Protein AF-A0A966URN2-F1 (afdb_monomer)

Nearest PDB structures (foldseek):
  1wth-assembly1_A  TM=8.860E-01  e=9.767E-07  Tequatrovirus T4
  1k28-assembly1_A  TM=9.079E-01  e=7.487E-06  Tequatrovirus T4
  2z6b-assembly1_A  TM=8.809E-01  e=5.932E-06  Tequatrovirus T4

Mean predicted aligned error: 18.41 Å

pLDDT: mean 74.38, std 19.78, range [29.72, 97.88]

Solvent-accessible surface area (backbone atoms only — not comparable to full-atom values): 32844 Å² total; per-residue (Å²): 134,82,89,72,81,76,56,69,84,66,98,65,91,72,85,75,79,66,65,80,78,43,96,61,33,74,39,83,85,37,44,48,76,53,71,50,100,78,54,32,39,40,37,41,30,58,14,87,91,37,36,29,41,38,45,33,45,61,78,69,28,29,42,39,39,35,64,86,73,48,76,44,80,45,63,77,69,85,84,88,87,87,73,95,68,91,84,87,88,84,76,91,58,64,84,88,87,86,74,94,66,94,84,87,88,88,71,95,67,89,85,88,84,86,68,101,60,89,83,88,84,86,72,96,66,90,85,86,85,88,70,99,73,86,88,83,89,76,94,68,88,85,88,84,88,71,98,76,87,86,87,90,75,94,74,88,85,89,87,85,72,97,61,92,85,86,88,89,63,96,65,92,78,86,88,86,64,98,86,67,85,86,89,85,61,64,101,86,56,80,86,85,84,83,87,55,93,93,60,79,87,90,82,88,85,76,88,70,98,73,84,90,84,89,81,73,95,79,75,85,83,86,84,82,83,84,74,96,69,66,70,50,71,55,69,58,100,86,38,46,38,35,42,39,48,63,98,91,47,77,46,82,47,62,76,53,93,83,83,90,84,70,100,62,92,85,86,91,84,71,98,61,92,88,81,88,85,68,95,87,59,86,89,83,87,83,69,95,71,77,86,88,83,86,85,60,100,70,87,80,85,84,90,84,50,95,90,54,86,82,81,88,82,61,98,66,85,82,84,81,86,66,102,76,72,85,86,85,55,100,74,74,78,88,85,82,57,98,84,63,82,85,80,87,80,60,88,87,60,80,86,81,75,93,58,83,89,81,65,90,80,82,77,81,84,85,83,87,79,86,80,86,83,84,88,81,89,88,90,89,84,91,80,87,90,80,90,86,80,90,77,88,81,84,90,83,90,86,86,90,84,91,84,91,90,88,90,93,90,85,91,84,91,83,93,88,87,90,84,88,90,90,133

Secondary structure (DSSP, 8-state):
-------PPPSS--PPPPGGGSTTTT-TTSEEEEE-TTS-EEEEE-STT--EEEEE-TTS-EEEE-TTS-EEEE-SS------SS------SS------SS------SS------SS------SS------S------SS------S------SS------SS------SS------SS-------TT--------SS---------SS-------SSS--------SS-EEEEE-SS-EEEEEEETTEEEEEESS------SS------SS------SSS------SSS------SSS------TTS------SS-----SSS-----SS------SSS------TTS-----S---STTSS-S----------------------------------------------------------

Sequence (423 aa):
PANEERKTTPKKFKTKKTPRMNKGAGTYPNYWEQKDRSGNHIGMDASKGNEAVYVQHRSGTAIEMHPDGALYITAHNSKYEITFGENRMTISGAQDISVKGDASLRVFGDYNVTCHKNYNLTVLGDYNIVAKNKNTHVRGNIDTQGKNINTKIEGDINQFSLGSTYVGAEGNAGFISRRGVAYHAGGLGAHYAVASEDGGDMSHAVQGPGNIYLKNTNGEQHVKLTKKSGGLSAASSDSTHKFLFDKDGIHYETSKNHTTKTDGDTSNTTEGDFTVKSKTGNIQHKAEQGDMSYNATQGKVEIKADQSDLQCKAGGDASFEGSTTHVSGQQDVHVMSSSGSVNVDPGGGNVNLAGGLSQMFGGLGQLSFLFNDPTQAQDVGDRTPKKSEKAKEEQDDTQTIASWDDPQETSGLDSSSGTLPNA

Foldseek 3Di:
DDPDDFADDDPDDDDDDALCPDDQWPPPPQKDWDADPQGWIWIFGPRPLSTKTKGADNLRQIWIQTSVRDTDGDDPDDDDDDDPDDDDDDDRHDDDDDDPDDDDDDDPDDDDDDDPDDDDDDDPDDDDDDDPDDDDDDPDDDDDDDPDDDDDDPDDDDDDDPDDDDDDDPDDDDDDDPPDDDDDDPPVDDDDDDDDPVDDDDDDDDDPDDDDDDDDPDDDDDPDDDDPADWDWDDDPVKIWIWHQDPVGTDIDMPDDDDDDDPDDDDDDDPDDDDDDDDPDDDDDDDPDDDDDDDDPDDDDDDDDPPDDDDDDDPDDDDDDDPDDDDDDPDDDDDDDPPDDDDDDPVPDDDDPPDDPPPPPVDDDDDDDDDDDDDDDDDDDDDDDDDDDDDDDDDDDDDDDDDDDDDDYDDDDDDDDDDDDDD

Structure (mmCIF, N/CA/C/O backbone):
data_AF-A0A966URN2-F1
#
_entry.id   AF-A0A966URN2-F1
#
loop_
_atom_site.group_PDB
_atom_site.id
_atom_site.type_symbol
_atom_site.label_atom_id
_atom_site.label_alt_id
_atom_site.label_comp_id
_atom_site.label_asym_id
_atom_site.label_entity_id
_atom_site.label_seq_id
_atom_site.pdbx_PDB_ins_code
_atom_site.Cartn_x
_atom_site.Cartn_y
_atom_site.Cartn_z
_atom_site.occupancy
_atom_site.B_iso_or_equiv
_atom_site.auth_seq_id
_atom_site.auth_comp_id
_atom_site.auth_asym_id
_atom_site.auth_atom_id
_atom_site.pdbx_PDB_model_num
ATOM 1 N N . PRO A 1 1 ? 4.217 -22.433 -40.279 1.00 35.56 1 PRO A N 1
ATOM 2 C CA . PRO A 1 1 ? 5.542 -21.765 -40.356 1.00 35.56 1 PRO A CA 1
ATOM 3 C C . PRO A 1 1 ? 6.524 -22.452 -39.400 1.00 35.56 1 PRO A C 1
ATOM 5 O O . PRO A 1 1 ? 6.076 -22.963 -38.377 1.00 35.56 1 PRO A O 1
ATOM 8 N N . ALA A 1 2 ? 7.809 -22.533 -39.753 1.00 35.56 2 ALA A N 1
ATOM 9 C CA . ALA A 1 2 ? 8.785 -23.313 -38.991 1.00 35.56 2 ALA A CA 1
ATOM 10 C C . ALA A 1 2 ? 9.117 -22.691 -37.622 1.00 35.56 2 ALA A C 1
ATOM 12 O O . ALA A 1 2 ? 9.046 -21.476 -37.437 1.00 35.56 2 ALA A O 1
ATOM 13 N N . ASN A 1 3 ? 9.506 -23.543 -36.670 1.00 41.88 3 ASN A N 1
ATOM 14 C CA . ASN A 1 3 ? 10.036 -23.132 -35.372 1.00 41.88 3 ASN A CA 1
ATOM 15 C C . ASN A 1 3 ? 11.514 -22.728 -35.514 1.00 41.88 3 ASN A C 1
ATOM 17 O O . ASN A 1 3 ? 12.406 -23.490 -35.150 1.00 41.88 3 ASN A O 1
ATOM 21 N N . GLU A 1 4 ? 11.776 -21.555 -36.091 1.00 44.38 4 GLU A N 1
ATOM 22 C CA . GLU A 1 4 ? 13.125 -20.985 -36.097 1.00 44.38 4 GLU A CA 1
ATOM 23 C C . GLU A 1 4 ? 13.523 -20.549 -34.681 1.00 44.38 4 GLU A C 1
ATOM 25 O O . GLU A 1 4 ? 12.850 -19.728 -34.047 1.00 44.38 4 GLU A O 1
ATOM 30 N N . GLU A 1 5 ? 14.640 -21.084 -34.184 1.00 42.31 5 GLU A N 1
ATOM 31 C CA . GLU A 1 5 ? 15.207 -20.685 -32.898 1.00 42.31 5 GLU A CA 1
ATOM 32 C C . GLU A 1 5 ? 15.584 -19.198 -32.931 1.00 42.31 5 GLU A C 1
ATOM 34 O O . GLU A 1 5 ? 16.493 -18.765 -33.646 1.00 42.31 5 GLU A O 1
ATOM 39 N N . ARG A 1 6 ? 14.866 -18.384 -32.148 1.00 48.69 6 ARG A N 1
ATOM 40 C CA . ARG A 1 6 ? 15.086 -16.934 -32.106 1.00 48.69 6 ARG A CA 1
ATOM 41 C C . ARG A 1 6 ? 16.479 -16.639 -31.554 1.00 48.69 6 ARG A C 1
ATOM 43 O O . ARG A 1 6 ? 16.719 -16.812 -30.361 1.00 48.69 6 ARG A O 1
ATOM 50 N N . LYS A 1 7 ? 17.368 -16.162 -32.431 1.00 49.97 7 LYS A N 1
ATOM 51 C CA . LYS A 1 7 ? 18.770 -15.814 -32.145 1.00 49.97 7 LYS A CA 1
ATOM 52 C C . LYS A 1 7 ? 18.876 -14.973 -30.865 1.00 49.97 7 LYS A C 1
ATOM 54 O O . LYS A 1 7 ? 18.438 -13.827 -30.843 1.00 49.97 7 LYS A O 1
ATOM 59 N N . THR A 1 8 ? 19.453 -15.550 -29.813 1.00 52.47 8 THR A N 1
ATOM 60 C CA . THR A 1 8 ? 19.582 -14.932 -28.484 1.00 52.47 8 THR A CA 1
ATOM 61 C C . THR A 1 8 ? 20.811 -14.029 -28.372 1.00 52.47 8 THR A C 1
ATOM 63 O O . THR A 1 8 ? 21.859 -14.349 -28.934 1.00 52.47 8 THR A O 1
ATOM 66 N N . THR A 1 9 ? 20.720 -12.971 -27.560 1.00 49.34 9 THR A N 1
ATOM 67 C CA . THR A 1 9 ? 21.841 -12.095 -27.174 1.00 49.34 9 THR A CA 1
ATOM 68 C C . THR A 1 9 ? 23.068 -12.897 -26.698 1.00 49.34 9 THR A C 1
ATOM 70 O O . THR A 1 9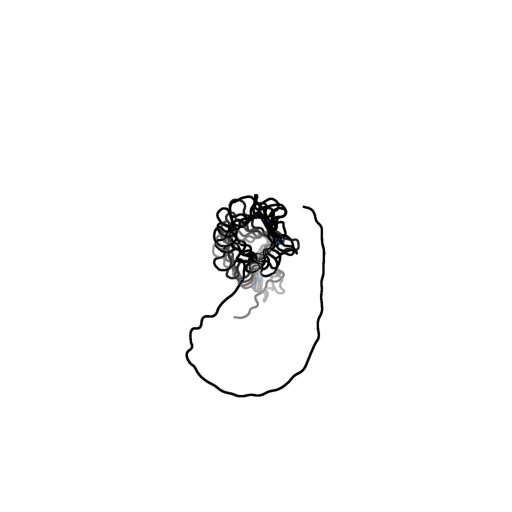 ? 22.975 -13.638 -25.712 1.00 49.34 9 THR A O 1
ATOM 73 N N . PRO A 1 10 ? 24.242 -12.769 -27.345 1.00 55.47 10 PRO A N 1
ATOM 74 C CA . PRO A 1 10 ? 25.456 -13.457 -26.920 1.00 55.47 10 PRO A CA 1
ATOM 75 C C . PRO A 1 10 ? 26.102 -12.763 -25.710 1.00 55.47 10 PRO A C 1
ATOM 77 O O . PRO A 1 10 ? 26.296 -11.552 -25.703 1.00 55.47 10 PRO A O 1
ATOM 80 N N . LYS A 1 11 ? 26.556 -13.541 -24.712 1.00 50.06 11 LYS A N 1
ATOM 81 C CA . LYS A 1 11 ? 27.129 -13.036 -23.437 1.00 50.06 11 LYS A CA 1
ATOM 82 C C . LYS A 1 11 ? 28.333 -12.077 -23.556 1.00 50.06 11 LYS A C 1
ATOM 84 O O . LYS A 1 11 ? 28.732 -11.496 -22.551 1.00 50.06 11 LYS A O 1
ATOM 89 N N . LYS A 1 12 ? 28.955 -11.944 -24.733 1.00 45.72 12 LYS A N 1
ATOM 90 C CA . LYS A 1 12 ? 29.992 -10.943 -25.038 1.00 45.72 12 LYS A CA 1
ATOM 91 C C . LYS A 1 12 ? 29.867 -10.508 -26.497 1.00 45.72 12 LYS A C 1
ATOM 93 O O . LYS A 1 12 ? 29.948 -11.355 -27.388 1.00 45.72 12 LYS A O 1
ATOM 98 N N . PHE A 1 13 ? 29.758 -9.203 -26.737 1.00 50.00 13 PHE A N 1
ATOM 99 C CA . PHE A 1 13 ? 29.831 -8.636 -28.082 1.00 50.00 13 PHE A CA 1
ATOM 100 C C . PHE A 1 13 ? 31.253 -8.819 -28.635 1.00 50.00 13 PHE A C 1
ATOM 102 O O . PHE A 1 13 ? 32.215 -8.282 -28.084 1.00 50.00 13 PHE A O 1
ATOM 109 N N . LYS A 1 14 ? 31.401 -9.619 -29.696 1.00 55.72 14 LYS A N 1
ATOM 110 C CA . LYS A 1 14 ? 32.677 -9.843 -30.390 1.00 55.72 14 LYS A CA 1
ATOM 111 C C . LYS A 1 14 ? 32.643 -9.132 -31.738 1.00 55.72 14 LYS A C 1
ATOM 113 O O . LYS A 1 14 ? 31.922 -9.563 -32.635 1.00 55.72 14 LYS A O 1
ATOM 118 N N . THR A 1 15 ? 33.453 -8.091 -31.902 1.00 55.81 15 THR A N 1
ATOM 119 C CA . THR A 1 15 ? 33.712 -7.495 -33.218 1.00 55.81 15 THR A CA 1
ATOM 120 C C . THR A 1 15 ? 34.320 -8.562 -34.134 1.00 55.81 15 THR A C 1
ATOM 122 O O . THR A 1 15 ? 35.308 -9.201 -33.761 1.00 55.81 15 THR A O 1
ATOM 125 N N . LYS A 1 16 ? 33.732 -8.793 -35.316 1.00 60.25 16 LYS A N 1
ATOM 126 C CA . LYS A 1 16 ? 34.359 -9.637 -36.346 1.00 60.25 16 LYS A CA 1
ATOM 127 C C . LYS A 1 16 ? 35.604 -8.929 -36.899 1.00 60.25 16 LYS A C 1
ATOM 129 O O . LYS A 1 16 ? 35.755 -7.718 -36.760 1.00 60.25 16 LYS A O 1
ATOM 134 N N . LYS A 1 17 ? 36.501 -9.689 -37.530 1.00 63.44 17 LYS A N 1
ATOM 135 C CA . LYS A 1 17 ? 37.589 -9.112 -38.334 1.00 63.44 17 LYS A CA 1
ATOM 136 C C . LYS A 1 17 ? 37.008 -8.569 -39.648 1.00 63.44 17 LYS A C 1
ATOM 138 O O . LYS A 1 17 ? 36.105 -9.202 -40.190 1.00 63.44 17 LYS A O 1
ATOM 143 N N . THR A 1 18 ? 37.548 -7.455 -40.148 1.00 65.81 18 THR A N 1
ATOM 144 C CA . THR A 1 18 ? 37.271 -6.920 -41.502 1.00 65.81 18 THR A CA 1
ATOM 145 C C . THR A 1 18 ? 37.428 -8.029 -42.559 1.00 65.81 18 THR A C 1
ATOM 147 O O . THR A 1 18 ? 38.354 -8.845 -42.435 1.00 65.81 18 THR A O 1
ATOM 150 N N . PRO A 1 19 ? 36.555 -8.107 -43.585 1.00 67.50 19 PRO A N 1
ATOM 151 C CA . PRO A 1 19 ? 36.476 -9.276 -44.465 1.00 67.50 19 PRO A CA 1
ATOM 152 C C . PRO A 1 19 ? 37.742 -9.480 -45.313 1.00 67.50 19 PRO A C 1
ATOM 154 O O . PRO A 1 19 ? 38.062 -10.613 -45.664 1.00 67.50 19 PRO A O 1
ATOM 157 N N . ARG A 1 20 ? 38.541 -8.423 -45.533 1.00 65.62 20 ARG A N 1
ATOM 158 C CA . ARG A 1 20 ? 39.851 -8.493 -46.217 1.00 65.62 20 ARG A CA 1
ATOM 159 C C . ARG A 1 20 ? 40.871 -9.404 -45.518 1.00 65.62 20 ARG A C 1
ATOM 161 O O . ARG A 1 20 ? 41.870 -9.773 -46.120 1.00 65.62 20 ARG A O 1
ATOM 168 N N . MET A 1 21 ? 40.652 -9.740 -44.243 1.00 69.69 21 MET A N 1
ATOM 169 C CA . MET A 1 21 ? 41.526 -10.623 -43.457 1.00 69.69 21 MET A CA 1
ATOM 170 C C . MET A 1 21 ? 41.090 -12.100 -43.506 1.00 69.69 21 MET A C 1
ATOM 172 O O . MET A 1 21 ? 41.628 -12.922 -42.757 1.00 69.69 21 MET A O 1
ATOM 176 N N . ASN A 1 22 ? 40.115 -12.451 -44.352 1.00 75.38 22 ASN A N 1
ATOM 177 C CA . ASN A 1 22 ? 39.714 -13.835 -44.589 1.00 75.38 22 ASN A CA 1
ATOM 178 C C . ASN A 1 22 ? 40.707 -14.563 -45.511 1.00 75.38 22 ASN A C 1
ATOM 180 O O . ASN A 1 22 ? 41.285 -13.990 -46.434 1.00 75.38 22 ASN A O 1
ATOM 184 N N . LYS A 1 23 ? 40.874 -15.873 -45.299 1.00 67.69 23 LYS A N 1
ATOM 185 C CA . LYS A 1 23 ? 41.752 -16.710 -46.127 1.00 67.69 23 LYS A CA 1
ATOM 186 C C . LYS A 1 23 ? 41.113 -16.944 -47.504 1.00 67.69 23 LYS A C 1
ATOM 188 O O . LYS A 1 23 ? 40.214 -17.770 -47.624 1.00 67.69 23 LYS A O 1
ATOM 193 N N . GLY A 1 24 ? 41.614 -16.246 -48.524 1.00 68.62 24 GLY A N 1
ATOM 194 C CA . GLY A 1 24 ? 41.121 -16.313 -49.908 1.00 68.62 24 GLY A CA 1
ATOM 195 C C . GLY A 1 24 ? 40.450 -15.029 -50.411 1.00 68.62 24 GLY A C 1
ATOM 196 O O . GLY A 1 24 ? 40.119 -14.962 -51.592 1.00 68.62 24 GLY A O 1
ATOM 197 N N . ALA A 1 25 ? 40.291 -14.013 -49.557 1.00 75.31 25 ALA A N 1
ATOM 198 C CA . ALA A 1 25 ? 39.968 -12.655 -49.994 1.00 75.31 25 ALA A CA 1
ATOM 199 C C . ALA A 1 25 ? 41.138 -12.040 -50.791 1.00 75.31 25 ALA A C 1
ATOM 201 O O . ALA A 1 25 ? 42.296 -12.418 -50.591 1.00 75.31 25 ALA A O 1
ATOM 202 N N . GLY A 1 26 ? 40.846 -11.094 -51.685 1.00 77.62 26 GLY A N 1
ATOM 203 C CA . GLY A 1 26 ? 41.838 -10.386 -52.503 1.00 77.62 26 GLY A CA 1
ATOM 204 C C . GLY A 1 26 ? 42.519 -11.249 -53.573 1.00 77.62 26 GLY A C 1
ATOM 205 O O . GLY A 1 26 ? 43.672 -11.000 -53.928 1.00 77.62 26 GLY A O 1
ATOM 206 N N . THR A 1 27 ? 41.851 -12.288 -54.083 1.00 80.38 27 THR A N 1
ATOM 207 C CA . THR A 1 27 ? 42.435 -13.206 -55.074 1.00 80.38 27 THR A CA 1
ATOM 208 C C . THR A 1 27 ? 42.322 -12.628 -56.486 1.00 80.38 27 THR A C 1
ATOM 210 O O . THR A 1 27 ? 41.261 -12.690 -57.109 1.00 80.38 27 THR A O 1
ATOM 213 N N . TYR A 1 28 ? 43.427 -12.100 -57.026 1.00 78.12 28 TYR A N 1
ATOM 214 C CA . TYR A 1 28 ? 43.506 -11.601 -58.409 1.00 78.12 28 TYR A CA 1
ATOM 215 C C . TYR A 1 28 ? 43.020 -12.654 -59.435 1.00 78.12 28 TYR A C 1
ATOM 217 O O . TYR A 1 28 ? 43.372 -13.827 -59.292 1.00 78.12 28 TYR A O 1
ATOM 225 N N . PRO A 1 29 ? 42.245 -12.282 -60.476 1.00 85.56 29 PRO A N 1
ATOM 226 C CA . PRO A 1 29 ? 41.788 -10.934 -60.845 1.00 85.56 29 PRO A CA 1
ATOM 227 C C . PRO A 1 29 ? 40.454 -10.516 -60.196 1.00 85.56 29 PRO A C 1
ATOM 229 O O . PRO A 1 29 ? 39.873 -9.510 -60.585 1.00 85.56 29 PRO A O 1
ATOM 232 N N . ASN A 1 30 ? 39.937 -11.283 -59.235 1.00 85.31 30 ASN A N 1
ATOM 233 C CA . ASN A 1 30 ? 38.543 -11.211 -58.782 1.00 85.31 30 ASN A CA 1
ATOM 234 C C . ASN A 1 30 ? 38.273 -10.114 -57.737 1.00 85.31 30 ASN A C 1
ATOM 236 O O . ASN A 1 30 ? 37.294 -10.207 -57.007 1.00 85.31 30 ASN A O 1
ATOM 240 N N . TYR A 1 31 ? 39.124 -9.094 -57.628 1.00 85.62 31 TYR A N 1
ATOM 241 C CA . TYR A 1 31 ? 38.936 -7.994 -56.683 1.00 85.62 31 TYR A CA 1
ATOM 242 C C . TYR A 1 31 ? 39.349 -6.660 -57.309 1.00 85.62 31 TYR A C 1
ATOM 244 O O . TYR A 1 31 ? 40.267 -6.593 -58.128 1.00 85.62 31 TYR A O 1
ATOM 252 N N . TRP A 1 32 ? 38.673 -5.589 -56.903 1.00 87.88 32 TRP A N 1
ATOM 253 C CA . TRP A 1 32 ? 38.951 -4.222 -57.322 1.00 87.88 32 TRP A CA 1
ATOM 254 C C . TRP A 1 32 ? 39.092 -3.321 -56.094 1.00 87.88 32 TRP A C 1
ATOM 256 O O . TRP A 1 32 ? 38.220 -3.293 -55.227 1.00 87.88 32 TRP A O 1
ATOM 266 N N . GLU A 1 33 ? 40.188 -2.568 -56.023 1.00 88.75 33 GLU A N 1
ATOM 267 C CA . GLU A 1 33 ? 40.468 -1.614 -54.948 1.00 88.75 33 GLU A CA 1
ATOM 268 C C . GLU A 1 33 ? 40.917 -0.271 -55.520 1.00 88.75 33 GLU A C 1
ATOM 270 O O . GLU A 1 33 ? 41.811 -0.206 -56.365 1.00 88.75 33 GLU A O 1
ATOM 275 N N . GLN A 1 34 ? 40.368 0.813 -54.976 1.00 89.00 34 GLN A N 1
ATOM 276 C CA . GLN A 1 34 ? 40.830 2.174 -55.207 1.00 89.00 34 GLN A CA 1
ATOM 277 C C . GLN A 1 34 ? 41.228 2.813 -53.872 1.00 89.00 34 GLN A C 1
ATOM 279 O O . GLN A 1 34 ? 40.393 3.064 -53.000 1.00 89.00 34 GLN A O 1
ATOM 284 N N . LYS A 1 35 ? 42.529 3.084 -53.721 1.00 89.50 35 LYS A N 1
ATOM 285 C CA . LYS A 1 35 ? 43.130 3.765 -52.564 1.00 89.50 35 LYS A CA 1
ATOM 286 C C . LYS A 1 35 ? 43.616 5.149 -52.983 1.00 89.50 35 LYS A C 1
ATOM 288 O O . LYS A 1 35 ? 44.344 5.263 -53.968 1.00 89.50 35 LYS A O 1
ATOM 293 N N . ASP A 1 36 ? 43.231 6.193 -52.251 1.00 90.69 36 ASP A N 1
ATOM 294 C CA . ASP A 1 36 ? 43.767 7.541 -52.470 1.00 90.69 36 ASP A CA 1
ATOM 295 C C . ASP A 1 36 ? 45.081 7.773 -51.701 1.00 90.69 36 ASP A C 1
ATOM 297 O O . ASP A 1 36 ? 45.422 7.049 -50.762 1.00 90.69 36 ASP A O 1
ATOM 301 N N . ARG A 1 37 ? 45.835 8.813 -52.086 1.00 88.81 37 ARG A N 1
ATOM 302 C CA . ARG A 1 37 ? 47.112 9.175 -51.433 1.00 88.81 37 ARG A CA 1
ATOM 303 C C . ARG A 1 37 ? 46.959 9.615 -49.968 1.00 88.81 37 ARG A C 1
ATOM 305 O O . ARG A 1 37 ? 47.964 9.780 -49.288 1.00 88.81 37 ARG A O 1
ATOM 312 N N . SER A 1 38 ? 45.734 9.839 -49.493 1.00 85.88 38 SER A N 1
ATOM 313 C CA . SER A 1 38 ? 45.423 10.237 -48.118 1.00 85.88 38 SER A CA 1
ATOM 314 C C . SER A 1 38 ? 44.940 9.074 -47.241 1.00 85.88 38 SER A C 1
ATOM 316 O O . SER A 1 38 ? 44.633 9.296 -46.072 1.00 85.88 38 SER A O 1
ATOM 318 N N . GLY A 1 39 ? 44.882 7.849 -47.776 1.00 84.81 39 GLY A N 1
ATOM 319 C CA . GLY A 1 39 ? 44.490 6.643 -47.045 1.00 84.81 39 GLY A CA 1
ATOM 320 C C . GLY A 1 39 ? 42.990 6.337 -47.042 1.00 84.81 39 GLY A C 1
ATOM 321 O O . GLY A 1 39 ? 42.565 5.474 -46.276 1.00 84.81 39 GLY A O 1
ATOM 322 N N . ASN A 1 40 ? 42.180 7.002 -47.874 1.00 90.00 40 ASN A N 1
ATOM 323 C CA . ASN A 1 40 ? 40.802 6.558 -48.105 1.00 90.00 40 ASN A CA 1
ATOM 324 C C . ASN A 1 40 ? 40.793 5.361 -49.059 1.00 90.00 40 ASN A C 1
ATOM 326 O O . ASN A 1 40 ? 41.614 5.285 -49.976 1.00 90.00 40 ASN A O 1
ATOM 330 N N . HIS A 1 41 ? 39.862 4.433 -48.851 1.00 87.69 41 HIS A N 1
ATOM 331 C CA . HIS A 1 41 ? 39.827 3.157 -49.550 1.00 87.69 41 HIS A CA 1
ATOM 332 C C . HIS A 1 41 ? 38.390 2.730 -49.865 1.00 87.69 41 HIS A C 1
ATOM 334 O O . HIS A 1 41 ? 37.561 2.582 -48.967 1.00 87.69 41 HIS A O 1
ATOM 340 N N . ILE A 1 42 ? 38.118 2.487 -51.144 1.00 91.88 42 ILE A N 1
ATOM 341 C CA . ILE A 1 42 ? 36.899 1.839 -51.637 1.00 91.88 42 ILE A CA 1
ATOM 342 C C . ILE A 1 42 ? 37.322 0.546 -52.330 1.00 91.88 42 ILE A C 1
ATOM 344 O O . ILE A 1 42 ? 38.342 0.527 -53.019 1.00 91.88 42 ILE A O 1
ATOM 348 N N . GLY A 1 43 ? 36.561 -0.531 -52.164 1.00 88.06 43 GLY A N 1
ATOM 349 C CA . GLY A 1 43 ? 36.830 -1.764 -52.893 1.00 88.06 43 GLY A CA 1
ATOM 350 C C . GLY A 1 43 ? 35.689 -2.767 -52.860 1.00 88.06 43 GLY A C 1
ATOM 351 O O . GLY A 1 43 ? 34.771 -2.685 -52.039 1.00 88.06 43 GLY A O 1
ATOM 352 N N . MET A 1 44 ? 35.766 -3.691 -53.810 1.00 90.50 44 MET A N 1
ATOM 353 C CA . MET A 1 44 ? 34.811 -4.759 -54.063 1.00 90.50 44 MET A CA 1
ATOM 354 C C . MET A 1 44 ? 35.603 -6.039 -54.326 1.00 90.50 44 MET A C 1
ATOM 356 O O . MET A 1 44 ? 36.399 -6.101 -55.262 1.00 90.50 44 MET A O 1
ATOM 360 N N . ASP A 1 45 ? 35.396 -7.047 -53.491 1.00 88.56 45 ASP A N 1
ATOM 361 C CA . ASP A 1 45 ? 35.953 -8.383 -53.651 1.00 88.56 45 ASP A CA 1
ATOM 362 C C . ASP A 1 45 ? 34.856 -9.321 -54.170 1.00 88.56 45 ASP A C 1
ATOM 364 O O . ASP A 1 45 ? 33.753 -9.361 -53.625 1.00 88.56 45 ASP A O 1
ATOM 368 N N . ALA A 1 46 ? 35.164 -10.057 -55.232 1.00 87.06 46 ALA A N 1
ATOM 369 C CA . ALA A 1 46 ? 34.355 -11.114 -55.831 1.00 87.06 46 ALA A CA 1
ATOM 370 C C . ALA A 1 46 ? 35.106 -12.464 -55.820 1.00 87.06 46 ALA A C 1
ATOM 372 O O . ALA A 1 46 ? 34.756 -13.397 -56.546 1.00 87.06 46 ALA A O 1
ATOM 373 N N . SER A 1 47 ? 36.156 -12.586 -54.997 1.00 85.19 47 SER A N 1
ATOM 374 C CA . SER A 1 47 ? 36.820 -13.857 -54.708 1.00 85.19 47 SER A CA 1
ATOM 375 C C . SER A 1 47 ? 35.810 -14.830 -54.097 1.00 85.19 47 SER A C 1
ATOM 377 O O . SER A 1 47 ? 35.247 -14.560 -53.039 1.00 85.19 47 SER A O 1
ATOM 379 N N . LYS A 1 48 ? 35.594 -15.973 -54.755 1.00 84.44 48 LYS A N 1
ATOM 380 C CA . LYS A 1 48 ? 34.533 -16.940 -54.428 1.00 84.44 48 LYS A CA 1
ATOM 381 C C . LYS A 1 48 ? 34.495 -17.325 -52.938 1.00 84.44 48 LYS A C 1
ATOM 383 O O . LYS A 1 48 ? 35.457 -17.895 -52.422 1.00 84.44 48 LYS A O 1
ATOM 388 N N . GLY A 1 49 ? 33.365 -17.083 -52.276 1.00 82.38 49 GLY A N 1
ATOM 389 C CA . GLY A 1 49 ? 33.150 -17.318 -50.841 1.00 82.38 49 GLY A CA 1
ATOM 390 C C . GLY A 1 49 ? 33.739 -16.246 -49.910 1.00 82.38 49 GLY A C 1
ATOM 391 O O . GLY A 1 49 ? 33.724 -16.422 -48.692 1.00 82.38 49 GLY A O 1
ATOM 392 N N . ASN A 1 50 ? 34.287 -15.164 -50.466 1.00 84.44 50 ASN A N 1
ATOM 393 C CA . ASN A 1 50 ? 34.817 -13.990 -49.771 1.00 84.44 50 ASN A CA 1
ATOM 394 C C . ASN A 1 50 ? 34.261 -12.678 -50.363 1.00 84.44 50 ASN A C 1
ATOM 396 O O . ASN A 1 50 ? 34.877 -11.624 -50.226 1.00 84.44 50 ASN A O 1
ATOM 400 N N . GLU A 1 51 ? 33.084 -12.736 -50.987 1.00 88.88 51 GLU A N 1
ATOM 401 C CA . GLU A 1 51 ? 32.417 -11.607 -51.632 1.00 88.88 51 GLU A CA 1
ATOM 402 C C . GLU A 1 51 ? 32.142 -10.473 -50.626 1.00 88.88 51 GLU A C 1
ATOM 404 O O . GLU A 1 51 ? 31.404 -10.650 -49.656 1.00 88.88 51 GLU A O 1
ATOM 409 N N . ALA A 1 52 ? 32.745 -9.301 -50.828 1.00 89.00 52 ALA A N 1
ATOM 410 C CA . ALA A 1 52 ? 32.698 -8.207 -49.859 1.00 89.00 52 ALA A CA 1
ATOM 411 C C . ALA A 1 52 ? 32.761 -6.831 -50.528 1.00 89.00 52 ALA A C 1
ATOM 413 O O . ALA A 1 52 ? 33.453 -6.638 -51.523 1.00 89.00 52 ALA A O 1
ATOM 414 N N . VAL A 1 53 ? 32.089 -5.838 -49.945 1.00 90.25 53 VAL A N 1
ATOM 415 C CA . VAL A 1 53 ? 32.137 -4.441 -50.410 1.00 90.25 53 VAL A CA 1
ATOM 416 C C . VAL A 1 53 ? 32.433 -3.538 -49.226 1.00 90.25 53 VAL A C 1
ATOM 418 O O . VAL A 1 53 ? 31.804 -3.669 -48.177 1.00 90.25 53 VAL A O 1
ATOM 421 N N . TYR A 1 54 ? 33.372 -2.607 -49.374 1.00 88.31 54 TYR A N 1
ATOM 422 C CA . TYR A 1 54 ? 33.727 -1.685 -48.297 1.00 88.31 54 TYR A CA 1
ATOM 423 C C . TYR A 1 54 ? 34.013 -0.265 -48.784 1.00 88.31 54 TYR A C 1
ATOM 425 O O . TYR A 1 54 ? 34.578 -0.035 -49.854 1.00 88.31 54 TYR A O 1
ATOM 433 N N . VAL A 1 55 ? 33.666 0.693 -47.927 1.00 91.62 55 VAL A N 1
ATOM 434 C CA . VAL A 1 55 ? 33.980 2.118 -48.058 1.00 91.62 55 VAL A CA 1
ATOM 435 C C . VAL A 1 55 ? 34.589 2.567 -46.735 1.00 91.62 55 VAL A C 1
ATOM 437 O O . VAL A 1 55 ? 33.930 2.506 -45.699 1.00 91.62 55 VAL A O 1
ATOM 440 N N . GLN A 1 56 ? 35.853 2.987 -46.752 1.00 90.56 56 GLN A N 1
ATOM 441 C CA . GLN A 1 56 ? 36.641 3.295 -45.559 1.00 90.56 56 GLN A CA 1
ATOM 442 C C . GLN A 1 56 ? 37.353 4.646 -45.701 1.00 90.56 56 GLN A C 1
ATOM 444 O O . GLN A 1 56 ? 38.134 4.864 -46.627 1.00 90.56 56 GLN A O 1
ATOM 449 N N . HIS A 1 57 ? 37.120 5.546 -44.748 1.00 91.62 57 HIS A N 1
ATOM 450 C CA . HIS A 1 57 ? 37.868 6.793 -44.600 1.00 91.62 57 HIS A CA 1
ATOM 451 C C . HIS A 1 57 ? 39.160 6.551 -43.802 1.00 91.62 57 HIS A C 1
ATOM 453 O O . HIS A 1 57 ? 39.197 5.687 -42.920 1.00 91.62 57 HIS A O 1
ATOM 459 N N . ARG A 1 58 ? 40.206 7.359 -44.041 1.00 89.00 58 ARG A N 1
ATOM 460 C CA . ARG A 1 58 ? 41.535 7.210 -43.407 1.00 89.00 58 ARG A CA 1
ATOM 461 C C . ARG A 1 58 ? 41.519 7.146 -41.871 1.00 89.00 58 ARG A C 1
ATOM 463 O O . ARG A 1 58 ? 42.448 6.626 -41.267 1.00 89.00 58 ARG A O 1
ATOM 470 N N . SER A 1 59 ? 40.478 7.688 -41.230 1.00 88.00 59 SER A N 1
ATOM 471 C CA . SER A 1 59 ? 40.294 7.684 -39.768 1.00 88.00 59 SER A CA 1
ATOM 472 C C . SER A 1 59 ? 39.744 6.367 -39.198 1.00 88.00 59 SER A C 1
ATOM 474 O O . SER A 1 59 ? 39.338 6.333 -38.040 1.00 88.00 59 SER A O 1
ATOM 476 N N . GLY A 1 60 ? 39.649 5.307 -40.006 1.00 85.44 60 GLY A N 1
ATOM 477 C CA . GLY A 1 60 ? 39.083 4.011 -39.615 1.00 85.44 60 GLY A CA 1
ATOM 478 C C . GLY A 1 60 ? 37.557 3.932 -39.711 1.00 85.44 60 GLY A C 1
ATOM 479 O O . GLY A 1 60 ? 37.006 2.838 -39.672 1.00 85.44 60 GLY A O 1
ATOM 480 N N . THR A 1 61 ? 36.867 5.064 -39.895 1.00 91.75 61 THR A N 1
ATOM 481 C CA . THR A 1 61 ? 35.410 5.084 -40.115 1.00 91.75 61 THR A CA 1
ATOM 482 C C . THR A 1 61 ? 35.068 4.358 -41.414 1.00 91.75 61 THR A C 1
ATOM 484 O O . THR A 1 61 ? 35.618 4.695 -42.464 1.00 91.75 61 THR A O 1
ATOM 487 N N . ALA A 1 62 ? 34.197 3.352 -41.337 1.00 91.00 62 ALA A N 1
ATOM 488 C CA . ALA A 1 62 ? 33.968 2.399 -42.415 1.00 91.00 62 ALA A CA 1
ATOM 489 C C . ALA A 1 62 ? 32.519 1.899 -42.485 1.00 91.00 62 ALA A C 1
ATOM 491 O O . ALA A 1 62 ? 31.823 1.794 -41.472 1.00 91.00 62 ALA A O 1
ATOM 492 N N . ILE A 1 63 ? 32.110 1.539 -43.699 1.00 93.25 63 ILE A N 1
ATOM 493 C CA . ILE A 1 63 ? 30.935 0.725 -44.001 1.00 93.25 63 ILE A CA 1
ATOM 494 C C . ILE A 1 63 ? 31.462 -0.537 -44.691 1.00 93.25 63 ILE A C 1
ATOM 496 O O . ILE A 1 63 ? 32.077 -0.431 -45.751 1.00 93.25 63 ILE A O 1
ATOM 500 N N . GLU A 1 64 ? 31.261 -1.710 -44.090 1.00 90.56 64 GLU A N 1
ATOM 501 C CA . GLU A 1 64 ? 31.709 -3.009 -44.615 1.00 90.56 64 GLU A CA 1
ATOM 502 C C . GLU A 1 64 ? 30.516 -3.967 -44.761 1.00 90.56 64 GLU A C 1
ATOM 504 O O . GLU A 1 64 ? 29.789 -4.226 -43.802 1.00 90.56 64 GLU A O 1
ATOM 509 N N . MET A 1 65 ? 30.321 -4.511 -45.960 1.00 92.06 65 MET A N 1
ATOM 510 C CA . MET A 1 65 ? 29.387 -5.595 -46.269 1.00 92.06 65 MET A CA 1
ATOM 511 C C . MET A 1 65 ? 30.180 -6.896 -46.413 1.00 92.06 65 MET A C 1
ATOM 513 O O . MET A 1 65 ? 31.120 -6.965 -47.206 1.00 92.06 65 MET A O 1
ATOM 517 N N . HIS A 1 66 ? 29.827 -7.900 -45.612 1.00 88.12 66 HIS A N 1
ATOM 518 C CA . HIS A 1 66 ? 30.541 -9.174 -45.503 1.00 88.12 66 HIS A CA 1
ATOM 519 C C . HIS A 1 66 ? 29.936 -10.292 -46.379 1.00 88.12 66 HIS A C 1
ATOM 521 O O . HIS A 1 66 ? 28.748 -10.228 -46.703 1.00 88.12 66 HIS A O 1
ATOM 527 N N . PRO A 1 67 ? 30.690 -11.383 -46.641 1.00 85.62 67 PRO A N 1
ATOM 528 C CA . PRO A 1 67 ? 30.209 -12.535 -47.420 1.00 85.62 67 PRO A CA 1
ATOM 529 C C . PRO A 1 67 ? 29.035 -13.290 -46.777 1.00 85.62 67 PRO A C 1
ATOM 531 O O . PRO A 1 67 ? 28.314 -14.016 -47.450 1.00 85.62 67 PRO A O 1
ATOM 534 N N . ASP A 1 68 ? 28.819 -13.121 -45.467 1.00 85.81 68 ASP A N 1
ATOM 535 C CA . ASP A 1 68 ? 27.667 -13.669 -44.739 1.00 85.81 68 ASP A CA 1
ATOM 536 C C . ASP A 1 68 ? 26.453 -12.717 -44.710 1.00 85.81 68 ASP A C 1
ATOM 538 O O . ASP A 1 68 ? 25.519 -12.915 -43.931 1.00 85.81 68 ASP A O 1
ATOM 542 N N . GLY A 1 69 ? 26.470 -11.667 -45.539 1.00 83.94 69 GLY A N 1
ATOM 543 C CA . GLY A 1 69 ? 25.425 -10.647 -45.628 1.00 83.94 69 GLY A CA 1
ATOM 544 C C . GLY A 1 69 ? 25.407 -9.653 -44.462 1.00 83.94 69 GLY A C 1
ATOM 545 O O . GLY A 1 69 ? 24.519 -8.803 -44.405 1.00 83.94 69 GLY A O 1
ATOM 546 N N . ALA A 1 70 ? 26.354 -9.729 -43.519 1.00 87.56 70 ALA A N 1
ATOM 547 C CA . ALA A 1 70 ? 26.404 -8.799 -42.397 1.00 87.56 70 ALA A CA 1
ATOM 548 C C . ALA A 1 70 ? 26.914 -7.412 -42.827 1.00 87.56 70 ALA A C 1
ATOM 550 O O . ALA A 1 70 ? 27.978 -7.283 -43.434 1.00 87.56 70 ALA A O 1
ATOM 551 N N . LEU A 1 71 ? 26.172 -6.371 -42.444 1.00 90.75 71 LEU A N 1
ATOM 552 C CA . LEU A 1 71 ? 26.558 -4.970 -42.595 1.00 90.75 71 LEU A CA 1
ATOM 553 C C . LEU A 1 71 ? 27.175 -4.450 -41.290 1.00 90.75 71 LEU A C 1
ATOM 555 O O . LEU A 1 71 ? 26.527 -4.460 -40.243 1.00 90.75 71 LEU A O 1
ATOM 559 N N . TYR A 1 72 ? 28.401 -3.941 -41.367 1.00 89.25 72 TYR A N 1
ATOM 560 C CA . TYR A 1 72 ? 29.082 -3.241 -40.283 1.00 89.25 72 TYR A CA 1
ATOM 561 C C . TYR A 1 72 ? 29.207 -1.757 -40.625 1.00 89.25 72 TYR A C 1
ATOM 563 O O . TYR A 1 72 ? 29.741 -1.391 -41.668 1.00 89.25 72 TYR A O 1
ATOM 571 N N . ILE A 1 73 ? 28.728 -0.896 -39.724 1.00 92.06 73 ILE A N 1
ATOM 572 C CA . ILE A 1 73 ? 28.913 0.558 -39.792 1.00 92.06 73 ILE A CA 1
ATOM 573 C C . ILE A 1 73 ? 29.720 0.961 -38.560 1.00 92.06 73 ILE A C 1
ATOM 575 O O . ILE A 1 73 ? 29.238 0.869 -37.432 1.00 92.06 73 ILE A O 1
ATOM 579 N N . THR A 1 74 ? 30.961 1.389 -38.767 1.00 90.19 74 THR A N 1
ATOM 580 C CA . THR A 1 74 ? 31.880 1.801 -37.702 1.00 90.19 74 THR A CA 1
ATOM 581 C C . THR A 1 74 ? 32.184 3.284 -37.842 1.00 90.19 74 THR A C 1
ATOM 583 O O . THR A 1 74 ? 32.802 3.700 -38.817 1.00 90.19 74 THR A O 1
ATOM 586 N N . ALA A 1 75 ? 31.784 4.081 -36.851 1.00 91.69 75 ALA A N 1
ATOM 587 C CA . ALA A 1 75 ? 32.163 5.485 -36.723 1.00 91.69 75 ALA A CA 1
ATOM 588 C C . ALA A 1 75 ? 33.198 5.631 -35.598 1.00 91.69 75 ALA A C 1
ATOM 590 O O . ALA A 1 75 ? 32.953 5.201 -34.475 1.00 91.69 75 ALA A O 1
ATOM 591 N N . HIS A 1 76 ? 34.353 6.232 -35.900 1.00 88.44 76 HIS A N 1
ATOM 592 C CA . HIS A 1 76 ? 35.424 6.476 -34.915 1.00 88.44 76 HIS A CA 1
ATOM 593 C C . HIS A 1 76 ? 35.268 7.802 -34.144 1.00 88.44 76 HIS A C 1
ATOM 595 O O . HIS A 1 76 ? 36.059 8.092 -33.251 1.00 88.44 76 HIS A O 1
ATOM 601 N N . ASN A 1 77 ? 34.269 8.609 -34.503 1.00 90.81 77 ASN A N 1
ATOM 602 C CA . ASN A 1 77 ? 33.889 9.848 -33.828 1.00 90.81 77 ASN A CA 1
ATOM 603 C C . ASN A 1 77 ? 32.355 9.827 -33.629 1.00 90.81 77 ASN A C 1
ATOM 605 O O . ASN A 1 77 ? 31.808 8.802 -33.230 1.00 90.81 77 ASN A O 1
ATOM 609 N N . SER A 1 78 ? 31.632 10.903 -33.939 1.00 91.88 78 SER A N 1
ATOM 610 C CA . SER A 1 78 ? 30.167 10.943 -33.872 1.00 91.88 78 SER A CA 1
ATOM 611 C C . SER A 1 78 ? 29.488 10.197 -35.034 1.00 91.88 78 SER A C 1
ATOM 613 O O . SER A 1 78 ? 29.943 10.267 -36.176 1.00 91.88 78 SER A O 1
ATOM 615 N N . LYS A 1 79 ? 28.334 9.573 -34.761 1.00 94.06 79 LYS A N 1
ATOM 616 C CA . LYS A 1 79 ? 27.324 9.205 -35.769 1.00 94.06 79 LYS A CA 1
ATOM 617 C C . LYS A 1 79 ? 26.102 10.102 -35.567 1.00 94.06 79 LYS A C 1
ATOM 619 O O . LYS A 1 79 ? 25.555 10.130 -34.470 1.00 94.06 79 LYS A O 1
ATOM 624 N N . TYR A 1 80 ? 25.650 10.765 -36.628 1.00 94.56 80 TYR A N 1
ATOM 625 C CA . TYR A 1 80 ? 24.364 11.464 -36.666 1.00 94.56 80 TYR A CA 1
ATOM 626 C C . TYR A 1 80 ? 23.433 10.738 -37.640 1.00 94.56 80 TYR A C 1
ATOM 628 O O . TYR A 1 80 ? 23.863 10.334 -38.718 1.00 94.56 80 TYR A O 1
ATOM 636 N N . GLU A 1 81 ? 22.172 10.558 -37.258 1.00 94.44 81 GLU A N 1
ATOM 637 C CA . GLU A 1 81 ? 21.135 9.946 -38.092 1.00 94.44 81 GLU A CA 1
ATOM 638 C C . GLU A 1 81 ? 19.908 10.857 -38.043 1.00 94.44 81 GLU A C 1
ATOM 640 O O . GLU A 1 81 ? 19.255 10.976 -37.010 1.00 94.44 81 GLU A O 1
ATOM 645 N N . ILE A 1 82 ? 19.654 11.572 -39.140 1.00 94.75 82 ILE A N 1
ATOM 646 C CA . ILE A 1 82 ? 18.606 12.593 -39.238 1.00 94.75 82 ILE A CA 1
ATOM 647 C C . ILE A 1 82 ? 17.653 12.159 -40.347 1.00 94.75 82 ILE A C 1
ATOM 649 O O . ILE A 1 82 ? 18.055 12.039 -41.501 1.00 94.75 82 ILE A O 1
ATOM 653 N N . THR A 1 83 ? 16.393 11.916 -39.991 1.00 95.38 83 THR A N 1
ATOM 654 C CA . THR A 1 83 ? 15.321 11.577 -40.935 1.00 95.38 83 THR A CA 1
ATOM 655 C C . THR A 1 83 ? 14.237 12.642 -40.824 1.00 95.38 83 THR A C 1
ATOM 657 O O . THR A 1 83 ? 13.718 12.868 -39.736 1.00 95.38 83 THR A O 1
ATOM 660 N N . PHE A 1 84 ? 13.917 13.316 -41.932 1.00 93.69 84 PHE A N 1
ATOM 661 C CA . PHE A 1 84 ? 12.872 14.353 -41.972 1.00 93.69 84 PHE A CA 1
ATOM 662 C C . PHE A 1 84 ? 11.458 13.782 -42.162 1.00 93.69 84 PHE A C 1
ATOM 664 O O . PHE A 1 84 ? 10.479 14.451 -41.846 1.00 93.69 84 PHE A O 1
ATOM 671 N N . GLY A 1 85 ? 11.358 12.564 -42.702 1.00 95.31 85 GLY A N 1
ATOM 672 C CA . GLY A 1 85 ? 10.118 11.799 -42.812 1.00 95.31 85 GLY A CA 1
ATOM 673 C C . GLY A 1 85 ? 10.021 10.707 -41.744 1.00 95.31 85 GLY A C 1
ATOM 674 O O . GLY A 1 85 ? 10.594 10.810 -40.662 1.00 95.31 85 GLY A O 1
ATOM 675 N N . GLU A 1 86 ? 9.315 9.629 -42.067 1.00 95.19 86 GLU A N 1
ATOM 676 C CA . GLU A 1 86 ? 9.165 8.476 -41.179 1.00 95.19 86 GLU A CA 1
ATOM 677 C C . GLU A 1 86 ? 10.429 7.592 -41.156 1.00 95.19 86 GLU A C 1
ATOM 679 O O . GLU A 1 86 ? 10.985 7.268 -42.205 1.00 95.19 86 GLU A O 1
ATOM 684 N N . ASN A 1 87 ? 10.853 7.148 -39.966 1.00 96.44 87 ASN A N 1
ATOM 685 C CA . ASN A 1 87 ? 11.885 6.120 -39.790 1.00 96.44 87 ASN A CA 1
ATOM 686 C C . ASN A 1 87 ? 11.250 4.865 -39.164 1.00 96.44 87 ASN A C 1
ATOM 688 O O . ASN A 1 87 ? 10.853 4.884 -37.998 1.00 96.44 87 ASN A O 1
ATOM 692 N N . ARG A 1 88 ? 11.141 3.775 -39.938 1.00 95.19 88 ARG A N 1
ATOM 693 C CA . ARG A 1 88 ? 10.657 2.467 -39.463 1.00 95.19 88 ARG A CA 1
ATOM 694 C C . ARG A 1 88 ? 11.817 1.488 -39.327 1.00 95.19 88 ARG A C 1
ATOM 696 O O . ARG A 1 88 ? 12.334 0.992 -40.324 1.00 95.19 88 ARG A O 1
ATOM 703 N N . MET A 1 89 ? 12.163 1.142 -38.091 1.00 94.81 89 MET A N 1
ATOM 704 C CA . MET A 1 89 ? 13.136 0.092 -37.791 1.00 94.81 89 MET A CA 1
ATOM 705 C C . MET A 1 89 ? 12.413 -1.233 -37.512 1.00 94.81 89 MET A C 1
ATOM 707 O O . MET A 1 89 ? 11.497 -1.289 -36.698 1.00 94.81 89 MET A O 1
ATOM 711 N N . THR A 1 90 ? 12.814 -2.314 -38.183 1.00 95.69 90 THR A N 1
ATOM 712 C CA . THR A 1 90 ? 12.307 -3.674 -37.932 1.00 95.69 90 THR A CA 1
ATOM 713 C C . THR A 1 90 ? 13.487 -4.623 -37.795 1.00 95.69 90 THR A C 1
ATOM 715 O O . THR A 1 90 ? 14.316 -4.719 -38.695 1.00 95.69 90 THR A O 1
ATOM 718 N N . ILE A 1 91 ? 13.567 -5.319 -36.660 1.00 95.06 91 ILE A N 1
ATOM 719 C CA . ILE A 1 91 ? 14.645 -6.257 -36.336 1.00 95.06 91 ILE A CA 1
ATOM 720 C C . ILE A 1 91 ? 13.996 -7.593 -35.970 1.00 95.06 91 ILE A C 1
ATOM 722 O O . ILE A 1 91 ? 13.218 -7.673 -35.025 1.00 95.06 91 ILE A O 1
ATOM 726 N N . SER A 1 92 ? 14.290 -8.636 -36.748 1.00 92.38 92 SER A N 1
ATOM 727 C CA . SER A 1 92 ? 13.740 -9.989 -36.560 1.00 92.38 92 SER A CA 1
ATOM 728 C C . SER A 1 92 ? 14.567 -10.867 -35.609 1.00 92.38 92 SER A C 1
ATOM 730 O O . SER A 1 92 ? 14.066 -11.872 -35.107 1.00 92.38 92 SER A O 1
ATOM 732 N N . GLY A 1 93 ? 15.829 -10.499 -35.364 1.00 92.00 93 GLY A N 1
ATOM 733 C CA . GLY A 1 93 ? 16.703 -11.113 -34.358 1.00 92.00 93 GLY A CA 1
ATOM 734 C C . GLY A 1 93 ? 16.647 -10.399 -33.002 1.00 92.00 93 GLY A C 1
ATOM 735 O O . GLY A 1 93 ? 15.743 -9.611 -32.735 1.00 92.00 93 GLY A O 1
ATOM 736 N N . ALA A 1 94 ? 17.641 -10.649 -32.148 1.00 92.12 94 ALA A N 1
ATOM 737 C CA . ALA A 1 94 ? 17.872 -9.829 -30.959 1.00 92.12 94 ALA A CA 1
ATOM 738 C C . ALA A 1 94 ? 18.358 -8.413 -31.329 1.00 92.12 94 ALA A C 1
ATOM 740 O O . ALA A 1 94 ? 19.064 -8.227 -32.323 1.00 92.12 94 ALA A O 1
ATOM 741 N N . GLN A 1 95 ? 18.013 -7.435 -30.490 1.00 94.25 95 GLN A N 1
ATOM 742 C CA . GLN A 1 95 ? 18.529 -6.069 -30.535 1.00 94.25 95 GLN A CA 1
ATOM 743 C C . GLN A 1 95 ? 19.170 -5.746 -29.184 1.00 94.25 95 GLN A C 1
ATOM 745 O O . GLN A 1 95 ? 18.475 -5.646 -28.176 1.00 94.25 95 GLN A O 1
ATOM 750 N N . ASP A 1 96 ? 20.486 -5.546 -29.181 1.00 91.94 96 ASP A N 1
ATOM 751 C CA . ASP A 1 96 ? 21.247 -5.154 -27.996 1.00 91.94 96 ASP A CA 1
ATOM 752 C C . ASP A 1 96 ? 21.670 -3.684 -28.131 1.00 91.94 96 ASP A C 1
ATOM 754 O O . ASP A 1 96 ? 22.348 -3.313 -29.091 1.00 91.94 96 ASP A O 1
ATOM 758 N N . ILE A 1 97 ? 21.287 -2.837 -27.171 1.00 93.56 97 ILE A N 1
ATOM 759 C CA . ILE A 1 97 ? 21.702 -1.428 -27.104 1.00 93.56 97 ILE A CA 1
ATOM 760 C C . ILE A 1 97 ? 22.564 -1.246 -25.854 1.00 93.56 97 ILE A C 1
ATOM 762 O O . ILE A 1 97 ? 22.141 -1.575 -24.748 1.00 93.56 97 ILE A O 1
ATOM 766 N N . SER A 1 98 ? 23.773 -0.708 -26.019 1.00 92.50 98 SER A N 1
ATOM 767 C CA . SER A 1 98 ? 24.670 -0.377 -24.912 1.00 92.50 98 SER A CA 1
ATOM 768 C C . SER A 1 98 ? 25.224 1.031 -25.102 1.00 92.50 98 SER A C 1
ATOM 770 O O . SER A 1 98 ? 25.910 1.311 -26.085 1.00 92.50 98 SER A O 1
ATOM 772 N N . VAL A 1 99 ? 24.922 1.910 -24.148 1.00 95.06 99 VAL A N 1
ATOM 773 C CA . VAL A 1 99 ? 25.475 3.264 -24.042 1.00 95.06 99 VAL A CA 1
ATOM 774 C C . VAL A 1 99 ? 26.345 3.289 -22.786 1.00 95.06 99 VAL A C 1
ATOM 776 O O . VAL A 1 99 ? 25.953 2.744 -21.757 1.00 95.06 99 VAL A O 1
ATOM 779 N N . LYS A 1 100 ? 27.562 3.840 -22.888 1.00 93.00 100 LYS A N 1
ATOM 780 C CA . LYS A 1 100 ? 28.541 3.876 -21.780 1.00 93.00 100 LYS A CA 1
ATOM 781 C C . LYS A 1 100 ? 28.572 5.199 -21.011 1.00 93.00 100 LYS A C 1
ATOM 783 O O . LYS A 1 100 ? 29.140 5.241 -19.926 1.00 93.00 100 LYS A O 1
ATOM 788 N N . GLY A 1 101 ? 28.026 6.255 -21.604 1.00 94.50 101 GLY A N 1
ATOM 789 C CA . GLY A 1 101 ? 27.684 7.504 -20.928 1.00 94.50 101 GLY A CA 1
ATOM 790 C C . GLY A 1 101 ? 26.166 7.650 -20.869 1.00 94.50 101 GLY A C 1
ATOM 791 O O . GLY A 1 101 ? 25.442 6.661 -21.003 1.00 94.50 101 GLY A O 1
ATOM 792 N N . ASP A 1 102 ? 25.693 8.880 -20.726 1.00 95.69 102 ASP A N 1
ATOM 793 C CA . ASP A 1 102 ? 24.266 9.163 -20.604 1.00 95.69 102 ASP A CA 1
ATOM 794 C C . ASP A 1 102 ? 23.478 8.833 -21.880 1.00 95.69 102 ASP A C 1
ATOM 796 O O . ASP A 1 102 ? 23.950 9.001 -23.008 1.00 95.69 102 ASP A O 1
ATOM 800 N N . ALA A 1 103 ? 22.234 8.397 -21.690 1.00 96.69 103 ALA A N 1
ATOM 801 C CA . ALA A 1 103 ? 21.268 8.159 -22.752 1.00 96.69 103 ALA A CA 1
ATOM 802 C C . ALA A 1 103 ? 19.981 8.931 -22.449 1.00 96.69 103 ALA A C 1
ATOM 804 O O . ALA A 1 103 ? 19.525 8.970 -21.308 1.00 96.69 103 ALA A O 1
ATOM 805 N N . SER A 1 104 ? 19.367 9.520 -23.475 1.00 96.19 104 SER A N 1
ATOM 806 C CA . SER A 1 104 ? 18.060 10.167 -23.351 1.00 96.19 104 SER A CA 1
ATOM 807 C C . SER A 1 104 ? 17.156 9.776 -24.514 1.00 96.19 104 SER A C 1
ATOM 809 O O . SER A 1 104 ? 17.605 9.630 -25.650 1.00 96.19 104 SER A O 1
ATOM 811 N N . LEU A 1 105 ? 15.870 9.600 -24.215 1.00 96.75 105 LEU A N 1
ATOM 812 C CA . LEU A 1 105 ? 14.815 9.382 -25.194 1.00 96.75 105 LEU A CA 1
ATOM 813 C C . LEU A 1 105 ? 13.756 10.457 -24.971 1.00 96.75 105 LEU A C 1
ATOM 815 O O . LEU A 1 105 ? 13.127 10.504 -23.916 1.00 96.75 105 LEU A O 1
ATOM 819 N N . ARG A 1 106 ? 13.575 11.335 -25.959 1.00 96.81 106 ARG A N 1
ATOM 820 C CA . ARG A 1 106 ? 12.586 12.414 -25.919 1.00 96.81 106 ARG A CA 1
ATOM 821 C C . ARG A 1 106 ? 11.587 12.226 -27.049 1.00 96.81 106 ARG A C 1
ATOM 823 O O . ARG A 1 106 ? 11.932 12.390 -28.214 1.00 96.81 106 ARG A O 1
ATOM 830 N N . VAL A 1 107 ? 10.347 11.924 -26.683 1.00 97.62 107 VAL A N 1
ATOM 831 C CA . VAL A 1 107 ? 9.205 11.868 -27.599 1.00 97.62 107 VAL A CA 1
ATOM 832 C C . VAL A 1 107 ? 8.320 13.078 -27.296 1.00 97.62 107 VAL A C 1
ATOM 834 O O . VAL A 1 107 ? 8.093 13.395 -26.130 1.00 97.62 107 VAL A O 1
ATOM 837 N N . PHE A 1 108 ? 7.893 13.807 -28.330 1.00 97.06 108 PHE A N 1
ATOM 838 C CA . PHE A 1 108 ? 7.037 14.997 -28.181 1.00 97.06 108 PHE A CA 1
ATOM 839 C C . PHE A 1 108 ? 5.533 14.676 -28.257 1.00 97.06 108 PHE A C 1
ATOM 841 O O . PHE A 1 108 ? 4.723 15.485 -27.818 1.00 97.06 108 PHE A O 1
ATOM 848 N N . GLY A 1 109 ? 5.179 13.508 -28.802 1.00 97.25 109 GLY A N 1
ATOM 849 C CA . GLY A 1 109 ? 3.857 12.886 -28.690 1.00 97.25 109 GLY A CA 1
ATOM 850 C C . GLY A 1 109 ? 3.911 11.635 -27.806 1.00 97.25 109 GLY A C 1
ATOM 851 O O . GLY A 1 109 ? 4.809 11.493 -26.975 1.00 97.25 109 GLY A O 1
ATOM 852 N N . ASP A 1 110 ? 2.976 10.710 -28.008 1.00 97.69 110 ASP A N 1
ATOM 853 C CA . ASP A 1 110 ? 2.851 9.508 -27.179 1.00 97.69 110 ASP A CA 1
ATOM 854 C C . ASP A 1 110 ? 3.989 8.496 -27.392 1.00 97.69 110 ASP A C 1
ATOM 856 O O . ASP A 1 110 ? 4.374 8.183 -28.521 1.00 97.69 110 ASP A O 1
ATOM 860 N N . TYR A 1 111 ? 4.486 7.919 -26.294 1.00 97.88 111 TYR A N 1
ATOM 861 C CA . TYR A 1 111 ? 5.480 6.845 -26.311 1.00 97.88 111 TYR A CA 1
ATOM 862 C C . TYR A 1 111 ? 4.851 5.523 -25.860 1.00 97.88 111 TYR A C 1
ATOM 864 O O . TYR A 1 111 ? 4.615 5.298 -24.673 1.00 97.88 111 TYR A O 1
ATOM 872 N N . ASN A 1 112 ? 4.577 4.644 -26.825 1.00 97.38 112 ASN A N 1
ATOM 873 C CA . ASN A 1 112 ? 3.930 3.355 -26.597 1.00 97.38 112 ASN A CA 1
ATOM 874 C C . ASN A 1 112 ? 4.961 2.218 -26.607 1.00 97.38 112 ASN A C 1
ATOM 876 O O . ASN A 1 112 ? 5.676 2.029 -27.589 1.00 97.38 112 ASN A O 1
ATOM 880 N N . VAL A 1 113 ? 5.005 1.430 -25.528 1.00 97.00 113 VAL A N 1
ATOM 881 C CA . VAL A 1 113 ? 5.874 0.250 -25.388 1.00 97.00 113 VAL A CA 1
ATOM 882 C C . VAL A 1 113 ? 5.008 -0.971 -25.105 1.00 97.00 113 VAL A C 1
ATOM 884 O O . VAL A 1 113 ? 4.117 -0.930 -24.263 1.00 97.00 113 VAL A O 1
ATOM 887 N N . THR A 1 114 ? 5.265 -2.080 -25.796 1.00 96.81 114 THR A N 1
ATOM 888 C CA . THR A 1 114 ? 4.584 -3.361 -25.561 1.00 96.81 114 THR A CA 1
ATOM 889 C C . THR A 1 114 ? 5.607 -4.487 -25.557 1.00 96.81 114 THR A C 1
ATOM 891 O O . THR A 1 114 ? 6.271 -4.734 -26.560 1.00 96.81 114 THR A O 1
ATOM 894 N N . CYS A 1 115 ? 5.720 -5.194 -24.431 1.00 97.00 115 CYS A N 1
ATOM 895 C CA . CYS A 1 115 ? 6.446 -6.457 -24.356 1.00 97.00 115 CYS A CA 1
ATOM 896 C C . CYS A 1 115 ? 5.433 -7.605 -24.279 1.00 97.00 115 CYS A C 1
ATOM 898 O O . CYS A 1 115 ? 4.600 -7.639 -23.380 1.00 97.00 115 CYS A O 1
ATOM 900 N N . HIS A 1 116 ? 5.522 -8.575 -25.192 1.00 96.38 116 HIS A N 1
ATOM 901 C CA . HIS A 1 116 ? 4.699 -9.798 -25.157 1.00 96.38 116 HIS A CA 1
ATOM 902 C C . HIS A 1 116 ? 5.179 -10.831 -24.115 1.00 96.38 116 HIS A C 1
ATOM 904 O O . HIS A 1 116 ? 4.674 -11.951 -24.067 1.00 96.38 116 HIS A O 1
ATOM 910 N N . LYS A 1 117 ? 6.207 -10.486 -23.334 1.00 97.00 117 LYS A N 1
ATOM 911 C CA . LYS A 1 117 ? 6.819 -11.283 -22.265 1.00 97.00 117 LYS A CA 1
ATOM 912 C C . LYS A 1 117 ? 7.199 -10.333 -21.116 1.00 97.00 117 LYS A C 1
ATOM 914 O O . LYS A 1 117 ? 6.669 -9.232 -21.012 1.00 97.00 117 LYS A O 1
ATOM 919 N N . ASN A 1 118 ? 8.117 -10.752 -20.254 1.00 96.88 118 ASN A N 1
ATOM 920 C CA . ASN A 1 118 ? 8.541 -10.003 -19.076 1.00 96.88 118 ASN A CA 1
ATOM 921 C C . ASN A 1 118 ? 9.172 -8.651 -19.465 1.00 96.88 118 ASN A C 1
ATOM 923 O O . ASN A 1 118 ? 10.019 -8.590 -20.359 1.00 96.88 118 ASN A O 1
ATOM 927 N N . TYR A 1 119 ? 8.793 -7.583 -18.762 1.00 97.50 119 TYR A N 1
ATOM 928 C CA . TYR A 1 119 ? 9.437 -6.272 -18.840 1.00 97.50 119 TYR A CA 1
ATOM 929 C C . TYR A 1 119 ? 10.255 -6.057 -17.563 1.00 97.50 119 TYR A C 1
ATOM 931 O O . TYR A 1 119 ? 9.720 -5.668 -16.527 1.00 97.50 119 TYR A O 1
ATOM 939 N N . ASN A 1 120 ? 11.548 -6.374 -17.626 1.00 97.00 120 ASN A N 1
ATOM 940 C CA . ASN A 1 120 ? 12.457 -6.246 -16.489 1.00 97.00 120 ASN A CA 1
ATOM 941 C C . ASN A 1 120 ? 13.144 -4.877 -16.550 1.00 97.00 120 ASN A C 1
ATOM 943 O O . ASN A 1 120 ? 13.917 -4.624 -17.474 1.00 97.00 120 ASN A O 1
ATOM 947 N N . LEU A 1 121 ? 12.886 -4.016 -15.566 1.00 96.94 121 LEU A N 1
ATOM 948 C CA . LEU A 1 121 ? 13.560 -2.728 -15.407 1.00 96.94 121 LEU A CA 1
ATOM 949 C C . LEU A 1 121 ? 14.404 -2.754 -14.131 1.00 96.94 121 LEU A C 1
ATOM 951 O O . LEU A 1 121 ? 13.898 -3.059 -13.054 1.00 96.94 121 LEU A O 1
ATOM 955 N N . THR A 1 122 ? 15.684 -2.414 -14.250 1.00 97.06 122 THR A N 1
ATOM 956 C CA . THR A 1 122 ? 16.603 -2.279 -13.116 1.00 97.06 122 THR A CA 1
ATOM 957 C C . THR A 1 122 ? 17.274 -0.919 -13.197 1.00 97.06 122 THR A C 1
ATOM 959 O O . THR A 1 122 ? 17.920 -0.604 -14.194 1.00 97.06 122 THR A O 1
ATOM 962 N N . VAL A 1 123 ? 17.118 -0.122 -12.144 1.00 97.50 123 VAL A N 1
ATOM 963 C CA . VAL A 1 123 ? 17.766 1.181 -11.973 1.00 97.50 123 VAL A CA 1
ATOM 964 C C . VAL A 1 123 ? 18.574 1.093 -10.681 1.00 97.50 123 VAL A C 1
ATOM 966 O O . VAL A 1 123 ? 18.050 0.640 -9.668 1.00 97.50 123 VAL A O 1
ATOM 969 N N . LEU A 1 124 ? 19.864 1.438 -10.736 1.00 96.75 124 LEU A N 1
ATOM 970 C CA . LEU A 1 124 ? 20.783 1.325 -9.589 1.00 96.75 124 LEU A CA 1
ATOM 971 C C . LEU A 1 124 ? 20.886 2.620 -8.760 1.00 96.75 124 LEU A C 1
ATOM 973 O O . LEU A 1 124 ? 21.447 2.600 -7.670 1.00 96.75 124 LEU A O 1
ATOM 977 N N . GLY A 1 125 ? 20.361 3.726 -9.292 1.00 97.06 125 GLY A N 1
ATOM 978 C CA . GLY A 1 125 ? 20.133 4.987 -8.585 1.00 97.06 125 GLY A CA 1
ATOM 979 C C . GLY A 1 125 ? 18.638 5.313 -8.528 1.00 97.06 125 GLY A C 1
ATOM 980 O O . GLY A 1 125 ? 17.799 4.415 -8.594 1.00 97.06 125 GLY A O 1
ATOM 981 N N . ASP A 1 126 ? 18.300 6.598 -8.445 1.00 97.75 126 ASP A N 1
ATOM 982 C CA . ASP A 1 126 ? 16.915 7.046 -8.271 1.00 97.75 126 ASP A CA 1
ATOM 983 C C . ASP A 1 126 ? 16.010 6.723 -9.472 1.00 97.75 126 ASP A C 1
ATOM 985 O O . ASP A 1 126 ? 16.362 6.954 -10.631 1.00 97.75 126 ASP A O 1
ATOM 989 N N . TYR A 1 127 ? 14.790 6.254 -9.190 1.00 97.81 127 TYR A N 1
ATOM 990 C CA . TYR A 1 127 ? 13.765 5.974 -10.197 1.00 97.81 127 TYR A CA 1
ATOM 991 C C . TYR A 1 127 ? 12.547 6.888 -10.017 1.00 97.81 127 TYR A C 1
ATOM 993 O O . TYR A 1 127 ? 11.592 6.576 -9.304 1.00 97.81 127 TYR A O 1
ATOM 1001 N N . ASN A 1 128 ? 12.594 8.044 -10.679 1.00 97.38 128 ASN A N 1
ATOM 1002 C CA . ASN A 1 128 ? 11.565 9.077 -10.593 1.00 97.38 128 ASN A CA 1
ATOM 1003 C C . ASN A 1 128 ? 10.510 8.921 -11.701 1.00 97.38 128 ASN A C 1
ATOM 1005 O O . ASN A 1 128 ? 10.843 8.897 -12.884 1.00 97.38 128 ASN A O 1
ATOM 1009 N N . ILE A 1 129 ? 9.227 8.878 -11.323 1.00 97.12 129 ILE A N 1
ATOM 1010 C CA . ILE A 1 129 ? 8.085 8.907 -12.251 1.00 97.12 129 ILE A CA 1
ATOM 1011 C C . ILE A 1 129 ? 7.242 10.145 -11.944 1.00 97.12 129 ILE A C 1
ATOM 1013 O O . ILE A 1 129 ? 6.696 10.260 -10.849 1.00 97.12 129 ILE A O 1
ATOM 1017 N N . VAL A 1 130 ? 7.073 11.028 -12.929 1.00 97.31 130 VAL A N 1
ATOM 1018 C CA . VAL A 1 130 ? 6.140 12.162 -12.868 1.00 97.31 130 VAL A CA 1
ATOM 1019 C C . VAL A 1 130 ? 5.158 12.036 -14.028 1.00 97.31 130 VAL A C 1
ATOM 1021 O O . VAL A 1 130 ? 5.566 11.945 -15.183 1.00 97.31 130 VAL A O 1
ATOM 1024 N N . ALA A 1 131 ? 3.862 12.006 -13.724 1.00 97.31 131 ALA A N 1
ATOM 1025 C CA . ALA A 1 131 ? 2.788 11.895 -14.706 1.00 97.31 131 ALA A CA 1
ATOM 1026 C C . ALA A 1 131 ? 1.524 12.587 -14.180 1.00 97.31 131 ALA A C 1
ATOM 1028 O O . ALA A 1 131 ? 1.314 12.643 -12.971 1.00 97.31 131 ALA A O 1
ATOM 1029 N N . LYS A 1 132 ? 0.658 13.074 -15.082 1.00 97.69 132 LYS A N 1
ATOM 1030 C CA . LYS A 1 132 ? -0.637 13.672 -14.701 1.00 97.69 132 LYS A CA 1
ATOM 1031 C C . LYS A 1 132 ? -1.576 12.643 -14.056 1.00 97.69 132 LYS A C 1
ATOM 1033 O O . LYS A 1 132 ? -2.237 12.959 -13.079 1.00 97.69 132 LYS A O 1
ATOM 1038 N N . ASN A 1 133 ? -1.597 11.428 -14.607 1.00 97.44 133 ASN A N 1
ATOM 1039 C CA . ASN A 1 133 ? -2.328 10.259 -14.114 1.00 97.44 133 ASN A CA 1
ATOM 1040 C C . ASN A 1 133 ? -1.387 9.042 -14.176 1.00 97.44 133 ASN A C 1
ATOM 1042 O O . ASN A 1 133 ? -0.569 8.956 -15.094 1.00 97.44 133 ASN A O 1
ATOM 1046 N N . LYS A 1 134 ? -1.529 8.075 -13.260 1.00 97.69 134 LYS A N 1
ATOM 1047 C CA . LYS A 1 134 ? -0.786 6.801 -13.281 1.00 97.69 134 LYS A CA 1
ATOM 1048 C C . LYS A 1 134 ? -1.731 5.635 -12.991 1.00 97.69 134 LYS A C 1
ATOM 1050 O O . LYS A 1 134 ? -2.037 5.353 -11.837 1.00 97.69 134 LYS A O 1
ATOM 1055 N N . ASN A 1 135 ? -2.144 4.925 -14.037 1.00 97.19 135 ASN A N 1
ATOM 1056 C CA . ASN A 1 135 ? -3.019 3.758 -13.918 1.00 97.19 135 ASN A CA 1
ATOM 1057 C C . ASN A 1 135 ? -2.174 2.477 -13.901 1.00 97.19 135 ASN A C 1
ATOM 1059 O O . ASN A 1 135 ? -1.293 2.308 -14.740 1.00 97.19 135 ASN A O 1
ATOM 1063 N N . THR A 1 136 ? -2.445 1.572 -12.958 1.00 96.94 136 THR A N 1
ATOM 1064 C CA . THR A 1 136 ? -1.732 0.292 -12.810 1.00 96.94 136 THR A CA 1
ATOM 1065 C C . THR A 1 136 ? -2.756 -0.838 -12.740 1.00 96.94 136 THR A C 1
ATOM 1067 O O . THR A 1 136 ? -3.637 -0.802 -11.888 1.00 96.94 136 THR A O 1
ATOM 1070 N N . HIS A 1 137 ? -2.655 -1.836 -13.622 1.00 97.06 137 HIS A N 1
ATOM 1071 C CA . HIS A 1 137 ? -3.497 -3.036 -13.595 1.00 97.06 137 HIS A CA 1
ATOM 1072 C C . HIS A 1 137 ? -2.608 -4.278 -13.660 1.00 97.06 137 HIS A C 1
ATOM 1074 O O . HIS A 1 137 ? -1.904 -4.492 -14.646 1.00 97.06 137 HIS A O 1
ATOM 1080 N N . VAL A 1 138 ? -2.647 -5.091 -12.606 1.00 97.56 138 VAL A N 1
ATOM 1081 C CA . VAL A 1 138 ? -1.887 -6.338 -12.474 1.00 97.56 138 VAL A CA 1
ATOM 1082 C C . VAL A 1 138 ? -2.873 -7.443 -12.103 1.00 97.56 138 VAL A C 1
ATOM 1084 O O . VAL A 1 138 ? -3.768 -7.223 -11.292 1.00 97.56 138 VAL A O 1
ATOM 1087 N N . ARG A 1 139 ? -2.745 -8.614 -12.740 1.00 97.19 139 ARG A N 1
ATOM 1088 C CA . ARG A 1 139 ? -3.609 -9.789 -12.493 1.00 97.19 139 ARG A CA 1
ATOM 1089 C C . ARG A 1 139 ? -2.998 -10.823 -11.543 1.00 97.19 139 ARG A C 1
ATOM 1091 O O . ARG A 1 139 ? -3.713 -11.699 -11.076 1.00 97.19 139 ARG A O 1
ATOM 1098 N N . GLY A 1 140 ? -1.687 -10.748 -11.326 1.00 97.38 140 GLY A N 1
ATOM 1099 C CA . GLY A 1 140 ? -0.977 -11.476 -10.275 1.00 97.38 140 GLY A CA 1
ATOM 1100 C C . GLY A 1 140 ? -0.682 -10.562 -9.085 1.00 97.38 140 GLY A C 1
ATOM 1101 O O . GLY A 1 140 ? -1.357 -9.553 -8.887 1.00 97.38 140 GLY A O 1
ATOM 1102 N N . ASN A 1 141 ? 0.356 -10.901 -8.327 1.00 97.56 141 ASN A N 1
ATOM 1103 C CA . ASN A 1 141 ? 0.740 -10.180 -7.115 1.00 97.56 141 ASN A CA 1
ATOM 1104 C C . ASN A 1 141 ? 1.362 -8.802 -7.412 1.00 97.56 141 ASN A C 1
ATOM 1106 O O . ASN A 1 141 ? 1.911 -8.566 -8.492 1.00 97.56 141 ASN A O 1
ATOM 1110 N N . ILE A 1 142 ? 1.317 -7.914 -6.415 1.00 97.88 142 ILE A N 1
ATOM 1111 C CA . ILE A 1 142 ? 2.100 -6.674 -6.359 1.00 97.88 142 ILE A CA 1
ATOM 1112 C C . ILE A 1 142 ? 2.864 -6.676 -5.034 1.00 97.88 142 ILE A C 1
ATOM 1114 O O . ILE A 1 142 ? 2.303 -6.361 -3.988 1.00 97.88 142 ILE A O 1
ATOM 1118 N N . ASP A 1 143 ? 4.147 -7.010 -5.090 1.00 97.19 143 ASP A N 1
ATOM 1119 C CA . ASP A 1 143 ? 5.047 -6.967 -3.940 1.00 97.19 143 ASP A CA 1
ATOM 1120 C C . ASP A 1 143 ? 5.766 -5.611 -3.902 1.00 97.19 143 ASP A C 1
ATOM 1122 O O . ASP A 1 143 ? 6.319 -5.157 -4.904 1.00 97.19 143 ASP A O 1
ATOM 1126 N N . THR A 1 144 ? 5.739 -4.924 -2.757 1.00 96.75 144 THR A N 1
ATOM 1127 C CA . THR A 1 144 ? 6.388 -3.614 -2.571 1.00 96.75 144 THR A CA 1
ATOM 1128 C C . THR A 1 144 ? 7.234 -3.635 -1.306 1.00 96.75 144 THR A C 1
ATOM 1130 O O . THR A 1 144 ? 6.735 -3.936 -0.226 1.00 96.75 144 THR A O 1
ATOM 1133 N N . GLN A 1 145 ? 8.519 -3.311 -1.443 1.00 96.06 145 GLN A N 1
ATOM 1134 C CA . GLN A 1 145 ? 9.495 -3.284 -0.354 1.00 96.06 145 GLN A CA 1
ATOM 1135 C C . GLN A 1 145 ? 10.340 -2.011 -0.457 1.00 96.06 145 GLN A C 1
ATOM 1137 O O . GLN A 1 145 ? 10.692 -1.575 -1.552 1.00 96.06 145 GLN A O 1
ATOM 1142 N N . GLY A 1 146 ? 10.673 -1.414 0.684 1.00 95.44 146 GLY A N 1
ATOM 1143 C CA . GLY A 1 146 ? 11.482 -0.202 0.773 1.00 95.44 146 GLY A CA 1
ATOM 1144 C C . GLY A 1 146 ? 11.698 0.189 2.232 1.00 95.44 146 GLY A C 1
ATOM 1145 O O . GLY A 1 146 ? 10.932 -0.226 3.096 1.00 95.44 146 GLY A O 1
ATOM 1146 N N . LYS A 1 147 ? 12.743 0.977 2.517 1.00 97.31 147 LYS A N 1
ATOM 1147 C CA . LYS A 1 147 ? 13.084 1.369 3.897 1.00 97.31 147 LYS A CA 1
ATOM 1148 C C . LYS A 1 147 ? 11.982 2.212 4.551 1.00 97.31 147 LYS A C 1
ATOM 1150 O O . LYS A 1 147 ? 11.604 1.946 5.683 1.00 97.31 147 LYS A O 1
ATOM 1155 N N . ASN A 1 148 ? 11.473 3.197 3.811 1.00 96.88 148 ASN A N 1
ATOM 1156 C CA . ASN A 1 148 ? 10.345 4.048 4.182 1.00 96.88 148 ASN A CA 1
ATOM 1157 C C . ASN A 1 148 ? 9.380 4.102 2.987 1.00 96.88 148 ASN A C 1
ATOM 1159 O O . ASN A 1 148 ? 9.835 4.170 1.844 1.00 96.88 148 ASN A O 1
ATOM 1163 N N . ILE A 1 149 ? 8.072 4.161 3.239 1.00 96.88 149 ILE A N 1
ATOM 1164 C CA . ILE A 1 149 ? 7.046 4.445 2.225 1.00 96.88 149 ILE A CA 1
ATOM 1165 C C . ILE A 1 149 ? 6.203 5.614 2.741 1.00 96.88 149 ILE A C 1
ATOM 1167 O O . ILE A 1 149 ? 5.715 5.571 3.866 1.00 96.88 149 ILE A O 1
ATOM 1171 N N . ASN A 1 150 ? 6.044 6.665 1.935 1.00 96.38 150 ASN A N 1
ATOM 1172 C CA . ASN A 1 150 ? 5.252 7.847 2.277 1.00 96.38 150 ASN A CA 1
ATOM 1173 C C . ASN A 1 150 ? 4.249 8.143 1.157 1.00 96.38 150 ASN A C 1
ATOM 1175 O O . ASN A 1 150 ? 4.642 8.261 -0.003 1.00 96.38 150 ASN A O 1
ATOM 1179 N N . THR A 1 151 ? 2.972 8.285 1.510 1.00 96.44 151 THR A N 1
ATOM 1180 C CA . THR A 1 151 ? 1.867 8.438 0.555 1.00 96.44 151 THR A CA 1
ATOM 1181 C C . THR A 1 151 ? 1.037 9.663 0.927 1.00 96.44 151 THR A C 1
ATOM 1183 O O . THR A 1 151 ? 0.226 9.611 1.847 1.00 96.44 151 THR A O 1
ATOM 1186 N N . LYS A 1 152 ? 1.235 10.775 0.207 1.00 96.81 152 LYS A N 1
ATOM 1187 C CA . LYS A 1 152 ? 0.402 11.981 0.320 1.00 96.81 152 LYS A CA 1
ATOM 1188 C C . LYS A 1 152 ? -0.643 11.975 -0.796 1.00 96.81 152 LYS A C 1
ATOM 1190 O O . LYS A 1 152 ? -0.273 11.945 -1.966 1.00 96.81 152 LYS A O 1
ATOM 1195 N N . ILE A 1 153 ? -1.919 12.058 -0.431 1.00 96.88 153 ILE A N 1
ATOM 1196 C CA . ILE A 1 153 ? -3.055 12.172 -1.355 1.00 96.88 153 ILE A CA 1
ATOM 1197 C C . ILE A 1 153 ? -3.823 13.455 -1.010 1.00 96.88 153 ILE A C 1
ATOM 1199 O O . ILE A 1 153 ? -3.905 13.829 0.158 1.00 96.88 153 ILE A O 1
ATOM 1203 N N . GLU A 1 154 ? -4.325 14.157 -2.027 1.00 97.31 154 GLU A N 1
ATOM 1204 C CA . GLU A 1 154 ? -5.035 15.444 -1.872 1.00 97.31 154 GLU A CA 1
ATOM 1205 C C . GLU A 1 154 ? -6.557 15.324 -2.081 1.00 97.31 154 GLU A C 1
ATOM 1207 O O . GLU A 1 154 ? -7.300 16.234 -1.723 1.00 97.31 154 GLU A O 1
ATOM 1212 N N . GLY A 1 155 ? -7.009 14.185 -2.617 1.00 96.50 155 GLY A N 1
ATOM 1213 C CA . GLY A 1 155 ? -8.400 13.726 -2.614 1.00 96.50 155 GLY A CA 1
ATOM 1214 C C . GLY A 1 155 ? -8.552 12.435 -1.799 1.00 96.50 155 GLY A C 1
ATOM 1215 O O . GLY A 1 155 ? -7.876 12.251 -0.787 1.00 96.50 155 GLY A O 1
ATOM 1216 N N . ASP A 1 156 ? -9.409 11.526 -2.258 1.00 97.25 156 ASP A N 1
ATOM 1217 C CA . ASP A 1 156 ? -9.779 10.318 -1.511 1.00 97.25 156 ASP A CA 1
ATOM 1218 C C . ASP A 1 156 ? -8.855 9.110 -1.750 1.00 97.25 156 ASP A C 1
ATOM 1220 O O . ASP A 1 156 ? -8.250 8.949 -2.813 1.00 97.25 156 ASP A O 1
ATOM 1224 N N . ILE A 1 157 ? -8.823 8.196 -0.773 1.00 96.75 157 ILE A N 1
ATOM 1225 C CA . ILE A 1 157 ? -8.266 6.843 -0.907 1.00 96.75 157 ILE A CA 1
ATOM 1226 C C . ILE A 1 157 ? -9.420 5.848 -0.795 1.00 96.75 157 ILE A C 1
ATOM 1228 O O . ILE A 1 157 ? -10.124 5.825 0.210 1.00 96.75 157 ILE A O 1
ATOM 1232 N N . ASN A 1 158 ? -9.586 4.997 -1.808 1.00 96.06 158 ASN A N 1
ATOM 1233 C CA . ASN A 1 158 ? -10.577 3.923 -1.815 1.00 96.06 158 ASN A CA 1
ATOM 1234 C C . ASN A 1 158 ? -9.854 2.573 -1.885 1.00 96.06 158 ASN A C 1
ATOM 1236 O O . ASN A 1 158 ? -9.233 2.258 -2.900 1.00 96.06 158 ASN A O 1
ATOM 1240 N N . GLN A 1 159 ? -9.924 1.785 -0.810 1.00 95.44 159 GLN A N 1
ATOM 1241 C CA . GLN A 1 159 ? -9.292 0.469 -0.712 1.00 95.44 159 GLN A CA 1
ATOM 1242 C C . GLN A 1 159 ? -10.362 -0.614 -0.560 1.00 95.44 159 GLN A C 1
ATOM 1244 O O . GLN A 1 159 ? -11.058 -0.674 0.450 1.00 95.44 159 GLN A O 1
ATOM 1249 N N . PHE A 1 160 ? -10.458 -1.494 -1.556 1.00 94.06 160 PHE A N 1
ATOM 1250 C CA . PHE A 1 160 ? -11.355 -2.647 -1.549 1.00 94.06 160 PHE A CA 1
ATOM 1251 C C . PHE A 1 160 ? -10.534 -3.934 -1.614 1.00 94.06 160 PHE A C 1
ATOM 1253 O O . PHE A 1 160 ? -9.657 -4.067 -2.466 1.00 94.06 160 PHE A O 1
ATOM 1260 N N . SER A 1 161 ? -10.839 -4.890 -0.738 1.00 95.56 161 SER A N 1
ATOM 1261 C CA . SER A 1 161 ? -10.282 -6.243 -0.769 1.00 95.56 161 SER A CA 1
ATOM 1262 C C . SER A 1 161 ? -11.409 -7.255 -0.600 1.00 95.56 161 SER A C 1
ATOM 1264 O O . SER A 1 161 ? -12.311 -7.047 0.209 1.00 95.56 161 SER A O 1
ATOM 1266 N N . LEU A 1 162 ? -11.355 -8.344 -1.370 1.00 95.00 162 LEU A N 1
ATOM 1267 C CA . LEU A 1 162 ? -12.267 -9.487 -1.235 1.00 95.00 162 LEU A CA 1
ATOM 1268 C C . LEU A 1 162 ? -11.748 -10.529 -0.228 1.00 95.00 162 LEU A C 1
ATOM 1270 O O . LEU A 1 162 ? -12.517 -11.359 0.244 1.00 95.00 162 LEU A O 1
ATOM 1274 N N . GLY A 1 163 ? -10.449 -10.489 0.086 1.00 93.56 163 GLY A N 1
ATOM 1275 C CA . GLY A 1 163 ? -9.819 -11.277 1.147 1.00 93.56 163 GLY A CA 1
ATOM 1276 C C . GLY A 1 163 ? -9.384 -10.401 2.324 1.00 93.56 163 GLY A C 1
ATOM 1277 O O . GLY A 1 163 ? -9.536 -9.177 2.296 1.00 93.56 163 GLY A O 1
ATOM 1278 N N . SER A 1 164 ? -8.807 -11.020 3.352 1.00 94.19 164 SER A N 1
ATOM 1279 C CA . SER A 1 164 ? -8.302 -10.327 4.542 1.00 94.19 164 SER A CA 1
ATOM 1280 C C . SER A 1 164 ? -7.311 -9.205 4.207 1.00 94.19 164 SER A C 1
ATOM 1282 O O . SER A 1 164 ? -6.396 -9.393 3.406 1.00 94.19 164 SER A O 1
ATOM 1284 N N . THR A 1 165 ? -7.447 -8.068 4.889 1.00 95.56 165 THR A N 1
ATOM 1285 C CA . THR A 1 165 ? -6.433 -7.004 4.923 1.00 95.56 165 THR A CA 1
ATOM 1286 C C . THR A 1 165 ? -5.716 -7.072 6.267 1.00 95.56 165 THR A C 1
ATOM 1288 O O . THR A 1 165 ? -6.376 -7.079 7.304 1.00 95.56 165 THR A O 1
ATOM 1291 N N . TYR A 1 166 ? -4.384 -7.086 6.260 1.00 93.88 166 TYR A N 1
ATOM 1292 C CA . TYR A 1 166 ? -3.561 -7.067 7.470 1.00 93.88 166 TYR A CA 1
ATOM 1293 C C . TYR A 1 166 ? -2.727 -5.786 7.526 1.00 93.88 166 TYR A C 1
ATOM 1295 O O . TYR A 1 166 ? -2.173 -5.357 6.515 1.00 93.88 166 TYR A O 1
ATOM 1303 N N . VAL A 1 167 ? -2.620 -5.197 8.717 1.00 93.38 167 VAL A N 1
ATOM 1304 C CA . VAL A 1 167 ? -1.721 -4.078 9.022 1.00 93.38 167 VAL A CA 1
ATOM 1305 C C . VAL A 1 167 ? -0.942 -4.474 10.269 1.00 93.38 167 VAL A C 1
ATOM 1307 O O . VAL A 1 167 ? -1.540 -4.699 11.316 1.00 93.38 167 VAL A O 1
ATOM 1310 N N . GLY A 1 168 ? 0.377 -4.600 10.141 1.00 92.19 168 GLY A N 1
ATOM 1311 C CA . GLY A 1 168 ? 1.280 -4.943 11.237 1.00 92.19 168 GLY A CA 1
ATOM 1312 C C . GLY A 1 168 ? 2.399 -3.915 11.350 1.00 92.19 168 GLY A C 1
ATOM 1313 O O . GLY A 1 168 ? 2.875 -3.403 10.337 1.00 92.19 168 GLY A O 1
ATOM 1314 N N . ALA A 1 169 ? 2.804 -3.617 12.580 1.00 94.31 169 ALA A N 1
ATOM 1315 C CA . ALA A 1 169 ? 3.920 -2.739 12.898 1.00 94.31 169 ALA A CA 1
ATOM 1316 C C . ALA A 1 169 ? 4.601 -3.235 14.182 1.00 94.31 169 ALA A C 1
ATOM 1318 O O . ALA A 1 169 ? 3.931 -3.736 15.080 1.00 94.31 169 ALA A O 1
ATOM 1319 N N . GLU A 1 170 ? 5.924 -3.095 14.248 1.00 93.69 170 GLU A N 1
ATOM 1320 C CA . GLU A 1 170 ? 6.715 -3.281 15.476 1.00 93.69 170 GLU A CA 1
ATOM 1321 C C . GLU A 1 170 ? 6.610 -2.041 16.384 1.00 93.69 170 GLU A C 1
ATOM 1323 O O . GLU A 1 170 ? 6.543 -2.146 17.604 1.00 93.69 170 GLU A O 1
ATOM 1328 N N . GLY A 1 171 ? 6.542 -0.856 15.765 1.00 91.75 171 GLY A N 1
ATOM 1329 C CA . GLY A 1 171 ? 6.154 0.396 16.412 1.00 91.75 171 GLY A CA 1
ATOM 1330 C C . GLY A 1 171 ? 4.645 0.656 16.336 1.00 91.75 171 GLY A C 1
ATOM 1331 O O . GLY A 1 171 ? 3.832 -0.242 16.133 1.00 91.75 171 GLY A O 1
ATOM 1332 N N . ASN A 1 172 ? 4.249 1.921 16.459 1.00 91.56 172 ASN A N 1
ATOM 1333 C CA . ASN A 1 172 ? 2.843 2.314 16.467 1.00 91.56 172 ASN A CA 1
ATOM 1334 C C . ASN A 1 172 ? 2.181 2.249 15.073 1.00 91.56 172 ASN A C 1
ATOM 1336 O O . ASN A 1 172 ? 2.619 2.902 14.128 1.00 91.56 172 ASN A O 1
ATOM 1340 N N . ALA A 1 173 ? 1.043 1.557 14.981 1.00 94.62 173 ALA A N 1
ATOM 1341 C CA . ALA A 1 173 ? 0.063 1.734 13.907 1.00 94.62 173 ALA A CA 1
ATOM 1342 C C . ALA A 1 173 ? -1.061 2.669 14.391 1.00 94.62 173 ALA A C 1
ATOM 1344 O O . ALA A 1 173 ? -1.485 2.576 15.541 1.00 94.62 173 ALA A O 1
ATOM 1345 N N . GLY A 1 174 ? -1.553 3.579 13.544 1.00 91.31 174 GLY A N 1
ATOM 1346 C CA . GLY A 1 174 ? -2.556 4.560 13.969 1.00 91.31 174 GLY A CA 1
ATOM 1347 C C . GLY A 1 174 ? -3.376 5.164 12.834 1.00 91.31 174 GLY A C 1
ATOM 1348 O O . GLY A 1 174 ? -2.868 5.411 11.742 1.00 91.31 174 GLY A O 1
ATOM 1349 N N . PHE A 1 175 ? -4.647 5.441 13.127 1.00 91.94 175 PHE A N 1
ATOM 1350 C CA . PHE A 1 175 ? -5.607 6.071 12.221 1.00 91.94 175 PHE A CA 1
ATOM 1351 C C . PHE A 1 175 ? -6.052 7.408 12.824 1.00 91.94 175 PHE A C 1
ATOM 1353 O O . PHE A 1 175 ? -6.627 7.438 13.910 1.00 91.94 175 PHE A O 1
ATOM 1360 N N . ILE A 1 176 ? -5.768 8.520 12.141 1.00 91.62 176 ILE A N 1
ATOM 1361 C CA . ILE A 1 176 ? -5.990 9.879 12.657 1.00 91.62 176 ILE A CA 1
ATOM 1362 C C . ILE A 1 176 ? -6.869 10.652 11.671 1.00 91.62 176 ILE A C 1
ATOM 1364 O O . ILE A 1 176 ? -6.572 10.712 10.481 1.00 91.62 176 ILE A O 1
ATOM 1368 N N . SER A 1 177 ? -7.941 11.277 12.166 1.00 94.25 177 SER A N 1
ATOM 1369 C CA . SER A 1 177 ? -8.874 12.074 11.362 1.00 94.25 177 SER A CA 1
ATOM 1370 C C . SER A 1 177 ? -9.242 13.372 12.071 1.00 94.25 177 SER A C 1
ATOM 1372 O O . SER A 1 177 ? -9.457 13.394 13.279 1.00 94.25 177 SER A O 1
ATOM 1374 N N . ARG A 1 178 ? -9.372 14.460 11.302 1.00 91.69 178 ARG A N 1
ATOM 1375 C CA . ARG A 1 178 ? -9.803 15.781 11.802 1.00 91.69 178 ARG A CA 1
ATOM 1376 C C . ARG A 1 178 ? -11.323 15.941 11.925 1.00 91.69 178 ARG A C 1
ATOM 1378 O O . ARG A 1 178 ? -11.772 16.993 12.368 1.00 91.69 178 ARG A O 1
ATOM 1385 N N . ARG A 1 179 ? -12.113 14.962 11.465 1.00 91.19 179 ARG A N 1
ATOM 1386 C CA . ARG A 1 179 ? -13.591 15.027 11.459 1.00 91.19 179 ARG A CA 1
ATOM 1387 C C . ARG A 1 179 ? -14.260 13.830 12.128 1.00 91.19 179 ARG A C 1
ATOM 1389 O O . ARG A 1 179 ? -15.333 13.988 12.693 1.00 91.19 179 ARG A O 1
ATOM 1396 N N . GLY A 1 180 ? -13.648 12.653 12.038 1.00 91.00 180 GLY A N 1
ATOM 1397 C CA . GLY A 1 180 ? -14.188 11.401 12.562 1.00 91.00 180 GLY A CA 1
ATOM 1398 C C . GLY A 1 180 ? -13.641 10.183 11.821 1.00 91.00 180 GLY A C 1
ATOM 1399 O O . GLY A 1 180 ? -13.121 10.299 10.709 1.00 91.00 180 GLY A O 1
ATOM 1400 N N . VAL A 1 181 ? -13.760 9.021 12.455 1.00 93.12 181 VAL A N 1
ATOM 1401 C CA . VAL A 1 181 ? -13.480 7.697 11.886 1.00 93.12 181 VAL A CA 1
ATOM 1402 C C . VAL A 1 181 ? -14.711 6.839 12.158 1.00 93.12 181 VAL A C 1
ATOM 1404 O O . VAL A 1 181 ? -15.302 6.952 13.231 1.00 93.12 181 VAL A O 1
ATOM 1407 N N . ALA A 1 182 ? -15.107 6.005 11.201 1.00 91.62 182 ALA A N 1
ATOM 1408 C C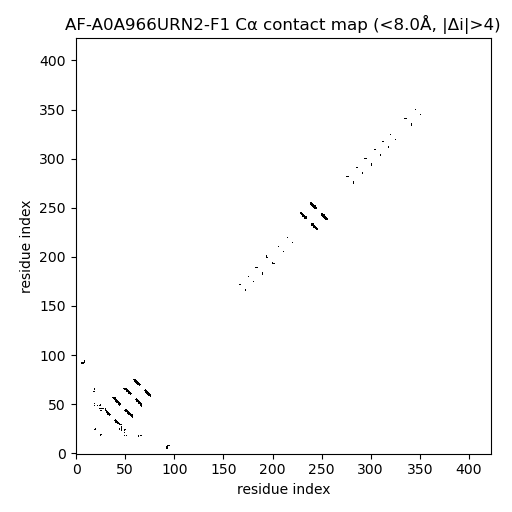A . ALA A 1 182 ? -16.210 5.068 11.358 1.00 91.62 182 ALA A CA 1
ATOM 1409 C C . ALA A 1 182 ? -15.741 3.665 10.971 1.00 91.62 182 ALA A C 1
ATOM 1411 O O . ALA A 1 182 ? -15.112 3.481 9.930 1.00 91.62 182 ALA A O 1
ATOM 1412 N N . TYR A 1 183 ? -16.056 2.685 11.815 1.00 91.38 183 TYR A N 1
ATOM 1413 C CA . TYR A 1 183 ? -15.792 1.276 11.559 1.00 91.38 183 TYR A CA 1
ATOM 1414 C C . TYR A 1 183 ? -17.132 0.571 11.351 1.00 91.38 183 TYR A C 1
ATOM 1416 O O . TYR A 1 183 ? -18.000 0.602 12.223 1.00 91.38 183 TYR A O 1
ATOM 1424 N N . HIS A 1 184 ? -17.304 -0.046 10.186 1.00 89.69 184 HIS A N 1
ATOM 1425 C CA . HIS A 1 184 ? -18.506 -0.789 9.820 1.00 89.69 184 HIS A CA 1
ATOM 1426 C C . HIS A 1 184 ? -18.130 -2.244 9.545 1.00 89.69 184 HIS A C 1
ATOM 1428 O O . HIS A 1 184 ? -17.104 -2.508 8.920 1.00 89.69 184 HIS A O 1
ATOM 1434 N N . ALA A 1 185 ? -18.967 -3.181 9.984 1.00 86.62 185 ALA A N 1
ATOM 1435 C CA . ALA A 1 185 ? -18.773 -4.607 9.759 1.00 86.62 185 ALA A CA 1
ATOM 1436 C C . ALA A 1 185 ? -20.079 -5.284 9.326 1.00 86.62 185 ALA A C 1
ATOM 1438 O O . ALA A 1 185 ? -21.171 -4.790 9.606 1.00 86.62 185 ALA A O 1
ATOM 1439 N N . GLY A 1 186 ? -19.944 -6.407 8.616 1.00 85.31 186 GLY A N 1
ATOM 1440 C CA . GLY A 1 186 ? -21.066 -7.244 8.185 1.00 85.31 186 GLY A CA 1
ATOM 1441 C C . GLY A 1 186 ? -21.569 -8.183 9.287 1.00 85.31 186 GLY A C 1
ATOM 1442 O O . GLY A 1 186 ? -21.297 -7.984 10.466 1.00 85.31 186 GLY A O 1
ATOM 1443 N N . GLY A 1 187 ? -22.264 -9.254 8.893 1.00 80.75 187 GLY A N 1
ATOM 1444 C CA . GLY A 1 187 ? -22.975 -10.167 9.806 1.00 80.75 187 GLY A CA 1
ATOM 1445 C C . GLY A 1 187 ? -22.138 -10.955 10.829 1.00 80.75 187 GLY A C 1
ATOM 1446 O O . GLY A 1 187 ? -22.724 -11.668 11.632 1.00 80.75 187 GLY A O 1
ATOM 1447 N N . LEU A 1 188 ? -20.805 -10.834 10.822 1.00 82.44 188 LEU A N 1
ATOM 1448 C CA . LEU A 1 188 ? -19.917 -11.384 11.861 1.00 82.44 188 LEU A CA 1
ATOM 1449 C C . LEU A 1 188 ? -19.470 -10.332 12.899 1.00 82.44 188 LEU A C 1
ATOM 1451 O O . LEU A 1 188 ? -18.852 -10.686 13.894 1.00 82.44 188 LEU A O 1
ATOM 1455 N N . GLY A 1 189 ? -19.803 -9.052 12.699 1.00 85.06 189 GLY A N 1
ATOM 1456 C CA . GLY A 1 189 ? -19.425 -7.959 13.596 1.00 85.06 189 GLY A CA 1
ATOM 1457 C C . GLY A 1 189 ? -17.967 -7.500 13.467 1.00 85.06 189 GLY A C 1
ATOM 1458 O O . GLY A 1 189 ? -17.208 -7.964 12.616 1.00 85.06 189 GLY A O 1
ATOM 1459 N N . ALA A 1 190 ? -17.597 -6.527 14.302 1.00 89.50 190 ALA A N 1
ATOM 1460 C CA . ALA A 1 190 ? -16.230 -6.032 14.443 1.00 89.50 190 ALA A CA 1
ATOM 1461 C C . ALA A 1 190 ? -15.655 -6.520 15.777 1.00 89.50 190 ALA A C 1
ATOM 1463 O O . ALA A 1 190 ? -16.247 -6.280 16.830 1.00 89.50 190 ALA A O 1
ATOM 1464 N N . HIS A 1 191 ? -14.499 -7.180 15.736 1.00 86.69 191 HIS A N 1
ATOM 1465 C CA . HIS A 1 191 ? -13.795 -7.639 16.929 1.00 86.69 191 HIS A CA 1
ATOM 1466 C C . HIS A 1 191 ? -12.555 -6.779 17.170 1.00 86.69 191 HIS A C 1
ATOM 1468 O O . HIS A 1 191 ? -11.685 -6.681 16.306 1.00 86.69 191 HIS A O 1
ATOM 1474 N N . TYR A 1 192 ? -12.466 -6.198 18.363 1.00 89.19 192 TYR A N 1
ATOM 1475 C CA . TYR A 1 192 ? -11.283 -5.495 18.849 1.00 89.19 192 TYR A CA 1
ATOM 1476 C C . TYR A 1 192 ? -10.714 -6.301 20.012 1.00 89.19 192 TYR A C 1
ATOM 1478 O O . TYR A 1 192 ? -11.426 -6.579 20.976 1.00 89.19 192 TYR A O 1
ATOM 1486 N N . ALA A 1 193 ? -9.446 -6.690 19.919 1.00 85.81 193 ALA A N 1
ATOM 1487 C CA . ALA A 1 193 ? -8.756 -7.446 20.953 1.00 85.81 193 ALA A CA 1
ATOM 1488 C C . ALA A 1 193 ? -7.378 -6.830 21.195 1.00 85.81 193 ALA A C 1
ATOM 1490 O O . ALA A 1 193 ? -6.658 -6.526 20.247 1.00 85.81 193 ALA A O 1
ATOM 1491 N N . VAL A 1 194 ? -7.022 -6.668 22.468 1.00 84.75 194 VAL A N 1
ATOM 1492 C CA . VAL A 1 194 ? -5.662 -6.352 22.908 1.00 84.75 194 VAL A CA 1
ATOM 1493 C C . VAL A 1 194 ? -5.164 -7.570 23.672 1.00 84.75 194 VAL A C 1
ATOM 1495 O O . VAL A 1 194 ? -5.806 -8.013 24.622 1.00 84.75 194 VAL A O 1
ATOM 1498 N N . ALA A 1 195 ? -4.042 -8.124 23.227 1.00 81.75 195 ALA A N 1
ATOM 1499 C CA . ALA A 1 195 ? -3.318 -9.186 23.905 1.00 81.75 195 ALA A CA 1
ATOM 1500 C C . ALA A 1 195 ? -1.863 -8.729 24.034 1.00 81.75 195 ALA A C 1
ATOM 1502 O O . ALA A 1 195 ? -1.249 -8.347 23.040 1.00 81.75 195 ALA A O 1
ATOM 1503 N N . SER A 1 196 ? -1.348 -8.721 25.259 1.00 79.62 196 SER A N 1
ATOM 1504 C CA . SER A 1 196 ? 0.014 -8.305 25.590 1.00 79.62 196 SER A CA 1
ATOM 1505 C C . SER A 1 196 ? 0.470 -9.081 26.819 1.00 79.62 196 SER A C 1
ATOM 1507 O O . SER A 1 196 ? -0.304 -9.232 27.766 1.00 79.62 196 SER A O 1
ATOM 1509 N N . GLU A 1 197 ? 1.705 -9.577 26.799 1.00 78.44 197 GLU A N 1
ATOM 1510 C CA . GLU A 1 197 ? 2.295 -10.320 27.919 1.00 78.44 197 GLU A CA 1
ATOM 1511 C C . GLU A 1 197 ? 2.782 -9.363 29.023 1.00 78.44 197 GLU A C 1
ATOM 1513 O O . GLU A 1 197 ? 2.577 -9.637 30.204 1.00 78.44 197 GLU A O 1
ATOM 1518 N N . ASP A 1 198 ? 3.288 -8.185 28.639 1.00 84.31 198 ASP A N 1
ATOM 1519 C CA . ASP A 1 198 ? 3.717 -7.101 29.540 1.00 84.31 198 ASP A CA 1
ATOM 1520 C C . ASP A 1 198 ? 2.564 -6.164 29.976 1.00 84.31 198 ASP A C 1
ATOM 1522 O O . ASP A 1 198 ? 2.778 -5.158 30.654 1.00 84.31 198 ASP A O 1
ATOM 1526 N N . GLY A 1 199 ? 1.323 -6.486 29.592 1.00 77.19 199 GLY A N 1
ATOM 1527 C CA . GLY A 1 199 ? 0.135 -5.654 29.806 1.00 77.19 199 GLY A CA 1
ATOM 1528 C C . GLY A 1 199 ? -0.134 -4.657 28.670 1.00 77.19 199 GLY A C 1
ATOM 1529 O O . GLY A 1 199 ? 0.726 -4.370 27.836 1.00 77.19 199 GLY A O 1
ATOM 1530 N N . GLY A 1 200 ? -1.370 -4.161 28.583 1.00 81.50 200 GLY A N 1
ATOM 1531 C CA . GLY A 1 200 ? -1.780 -3.220 27.539 1.00 81.50 200 GLY A CA 1
ATOM 1532 C C . GLY A 1 200 ? -3.256 -2.840 27.634 1.00 81.50 200 GLY A C 1
ATOM 1533 O O . GLY A 1 200 ? -4.118 -3.709 27.763 1.00 81.50 200 GLY A O 1
ATOM 1534 N N . ASP A 1 201 ? -3.540 -1.541 27.549 1.00 84.31 201 ASP A N 1
ATOM 1535 C CA . ASP A 1 201 ? -4.879 -0.983 27.744 1.00 84.31 201 ASP A CA 1
ATOM 1536 C C . ASP A 1 201 ? -5.613 -0.737 26.419 1.00 84.31 201 ASP A C 1
ATOM 1538 O O . ASP A 1 201 ? -5.070 -0.150 25.481 1.00 84.31 201 ASP A O 1
ATOM 1542 N N . MET A 1 202 ? -6.903 -1.081 26.375 1.00 88.56 202 MET A N 1
ATOM 1543 C CA . MET A 1 202 ? -7.836 -0.532 25.388 1.00 88.56 202 MET A CA 1
ATOM 1544 C C . MET A 1 202 ? -8.568 0.655 26.021 1.00 88.56 202 MET A C 1
ATOM 1546 O O . MET A 1 202 ? -9.327 0.477 26.972 1.00 88.56 202 MET A O 1
ATOM 1550 N N . SER A 1 203 ? -8.355 1.865 25.500 1.00 87.38 203 SER A N 1
ATOM 1551 C CA . SER A 1 203 ? -8.959 3.090 26.036 1.00 87.38 203 SER A CA 1
ATOM 1552 C C . SER A 1 203 ? -9.810 3.826 24.998 1.00 87.38 203 SER A C 1
ATOM 1554 O O . SER A 1 203 ? -9.435 3.970 23.836 1.00 87.38 203 SER A O 1
ATOM 1556 N N . HIS A 1 204 ? -10.965 4.326 25.440 1.00 87.94 204 HIS A N 1
ATOM 1557 C CA . HIS A 1 204 ? -11.834 5.213 24.669 1.00 87.94 204 HIS A CA 1
ATOM 1558 C C . HIS A 1 204 ? -11.961 6.543 25.418 1.00 87.94 204 HIS A C 1
ATOM 1560 O O . HIS A 1 204 ? -12.714 6.650 26.383 1.00 87.94 204 HIS A O 1
ATOM 1566 N N . ALA A 1 205 ? -11.198 7.550 24.991 1.00 85.88 205 ALA A N 1
ATOM 1567 C CA . ALA A 1 205 ? -11.177 8.869 25.613 1.00 85.88 205 ALA A CA 1
ATOM 1568 C C . ALA A 1 205 ? -11.951 9.892 24.768 1.00 85.88 205 ALA A C 1
ATOM 1570 O O . ALA A 1 205 ? -11.632 10.111 23.600 1.00 85.88 205 ALA A O 1
ATOM 1571 N N . VAL A 1 206 ? -12.933 10.556 25.379 1.00 85.00 206 VAL A N 1
ATOM 1572 C CA . VAL A 1 206 ? -13.649 11.698 24.793 1.00 85.00 206 VAL A CA 1
ATOM 1573 C C . VAL A 1 206 ? -13.212 12.954 25.542 1.00 85.00 206 VAL A C 1
ATOM 1575 O O . VAL A 1 206 ? -13.426 13.062 26.746 1.00 85.00 206 VAL A O 1
ATOM 1578 N N . GLN A 1 207 ? -12.559 13.888 24.847 1.00 83.00 207 GLN A N 1
ATOM 1579 C CA . GLN A 1 207 ? -12.113 15.158 25.425 1.00 83.00 207 GLN A CA 1
ATOM 1580 C C . GLN A 1 207 ? -13.051 16.286 24.980 1.00 83.00 207 GLN A C 1
ATOM 1582 O O . GLN A 1 207 ? -13.195 16.545 23.786 1.00 83.00 207 GLN A O 1
ATOM 1587 N N . GLY A 1 208 ? -13.682 16.955 25.948 1.00 84.44 208 GLY A N 1
ATOM 1588 C CA . GLY A 1 208 ? -14.765 17.913 25.705 1.00 84.44 208 GLY A CA 1
ATOM 1589 C C . GLY A 1 208 ? -16.161 17.269 25.776 1.00 84.44 208 GLY A C 1
ATOM 1590 O O . GLY A 1 208 ? -16.283 16.106 26.160 1.00 84.44 208 GLY A O 1
ATOM 1591 N N . PRO A 1 209 ? -17.231 18.017 25.450 1.00 81.44 209 PRO A N 1
ATOM 1592 C CA . PRO A 1 209 ? -18.602 17.523 25.548 1.00 81.44 209 PRO A CA 1
ATOM 1593 C C . PRO A 1 209 ? -18.892 16.462 24.476 1.00 81.44 209 PRO A C 1
ATOM 1595 O O . PRO A 1 209 ? -18.984 16.768 23.287 1.00 81.44 209 PRO A O 1
ATOM 1598 N N . GLY A 1 210 ? -19.075 15.214 24.901 1.00 81.19 210 GLY A N 1
ATOM 1599 C CA . GLY A 1 210 ? -19.432 14.095 24.034 1.00 81.19 210 GLY A CA 1
ATOM 1600 C C . GLY A 1 210 ? -19.721 12.823 24.830 1.00 81.19 210 GLY A C 1
ATOM 1601 O O . GLY A 1 210 ? -19.321 12.702 25.985 1.00 81.19 210 GLY A O 1
ATOM 1602 N N . ASN A 1 211 ? -20.416 11.877 24.199 1.00 82.12 211 ASN A N 1
ATOM 1603 C CA . ASN A 1 211 ? -20.937 10.666 24.837 1.00 82.12 211 ASN A CA 1
ATOM 1604 C C . ASN A 1 211 ? -20.438 9.409 24.110 1.00 82.12 211 ASN A C 1
ATOM 1606 O O . ASN A 1 211 ? -20.282 9.419 22.889 1.00 82.12 211 ASN A O 1
ATOM 1610 N N . ILE A 1 212 ? -20.274 8.307 24.846 1.00 87.62 212 ILE A N 1
ATOM 1611 C CA . ILE A 1 212 ? -20.094 6.966 24.273 1.00 87.62 212 ILE A CA 1
ATOM 1612 C C . ILE A 1 212 ? -21.464 6.279 24.272 1.00 87.62 212 ILE A C 1
ATOM 1614 O O . ILE A 1 212 ? -22.075 6.122 25.326 1.00 87.62 212 ILE A O 1
ATOM 1618 N N . TYR A 1 213 ? -21.950 5.876 23.096 1.00 84.19 213 TYR A N 1
ATOM 1619 C CA . TYR A 1 213 ? -23.241 5.201 22.943 1.00 84.19 213 TYR A CA 1
ATOM 1620 C C . TYR A 1 213 ? -23.054 3.733 22.559 1.00 84.19 213 TYR A C 1
ATOM 1622 O O . TYR A 1 213 ? -22.449 3.424 21.534 1.00 84.19 213 TYR A O 1
ATOM 1630 N N . LEU A 1 214 ? -23.644 2.839 23.350 1.00 85.44 214 LEU A N 1
ATOM 1631 C CA . LEU A 1 214 ? -23.721 1.403 23.091 1.00 85.44 214 LEU A CA 1
ATOM 1632 C C . LEU A 1 214 ? -25.196 1.041 22.870 1.00 85.44 214 LEU A C 1
ATOM 1634 O O . LEU A 1 214 ? -25.979 0.966 23.818 1.00 85.44 214 LEU A O 1
ATOM 1638 N N . LYS A 1 215 ? -25.606 0.888 21.605 1.00 82.00 215 LYS A N 1
ATOM 1639 C CA . LYS A 1 215 ? -27.001 0.614 21.230 1.00 82.00 215 LYS A CA 1
ATOM 1640 C C . LYS A 1 215 ? -27.115 -0.705 20.475 1.00 82.00 215 LYS A C 1
ATOM 1642 O O . LYS A 1 215 ? -26.599 -0.826 19.368 1.00 82.00 215 LYS A O 1
ATOM 1647 N N . ASN A 1 216 ? -27.890 -1.634 21.029 1.00 79.50 216 ASN A N 1
ATOM 1648 C CA . ASN A 1 216 ? -28.513 -2.708 20.262 1.00 79.50 216 ASN A CA 1
ATOM 1649 C C . ASN A 1 216 ? -29.936 -2.275 19.845 1.00 79.50 216 ASN A C 1
ATOM 1651 O O . ASN A 1 216 ? -30.551 -1.428 20.494 1.00 79.50 216 ASN A O 1
ATOM 1655 N N . THR A 1 217 ? -30.436 -2.815 18.734 1.00 83.19 217 THR A N 1
ATOM 1656 C CA . THR A 1 217 ? -31.833 -2.654 18.296 1.00 83.19 217 THR A CA 1
ATOM 1657 C C . THR A 1 217 ? -32.683 -3.857 18.702 1.00 83.19 217 THR A C 1
ATOM 1659 O O . THR A 1 217 ? -33.818 -3.657 19.108 1.00 83.19 217 THR A O 1
ATOM 1662 N N . ASN A 1 218 ? -32.133 -5.078 18.632 1.00 80.19 218 ASN A N 1
ATOM 1663 C CA . ASN A 1 218 ? -32.811 -6.330 18.976 1.00 80.19 218 ASN A CA 1
ATOM 1664 C C . ASN A 1 218 ? -31.816 -7.288 19.655 1.00 80.19 218 ASN A C 1
ATOM 1666 O O . ASN A 1 218 ? -30.767 -7.592 19.086 1.00 80.19 218 ASN A O 1
ATOM 1670 N N . GLY A 1 219 ? -32.167 -7.805 20.834 1.00 75.25 219 GLY A N 1
ATOM 1671 C CA . GLY A 1 219 ? -31.305 -8.685 21.630 1.00 75.25 219 GLY A CA 1
ATOM 1672 C C . GLY A 1 219 ? -30.434 -7.944 22.651 1.00 75.25 219 GLY A C 1
ATOM 1673 O O . GLY A 1 219 ? -30.516 -6.726 22.814 1.00 75.25 219 GLY A O 1
ATOM 1674 N N . GLU A 1 220 ? -29.611 -8.704 23.366 1.00 79.06 220 GLU A N 1
ATOM 1675 C CA . GLU A 1 220 ? -28.905 -8.247 24.568 1.00 79.06 220 GLU A CA 1
ATOM 1676 C C . GLU A 1 220 ? -27.558 -7.556 24.278 1.00 79.06 220 GLU A C 1
ATOM 1678 O O . GLU A 1 220 ? -27.080 -7.509 23.142 1.00 79.06 220 GLU A O 1
ATOM 1683 N N . GLN A 1 221 ? -26.944 -6.992 25.325 1.00 83.06 221 GLN A N 1
ATOM 1684 C CA . GLN A 1 221 ? -25.576 -6.461 25.316 1.00 83.06 221 GLN A CA 1
ATOM 1685 C C . GLN A 1 221 ? -24.772 -7.087 26.466 1.00 83.06 221 GLN A C 1
ATOM 1687 O O . GLN A 1 221 ? -24.785 -6.592 27.591 1.00 83.06 221 GLN A O 1
ATOM 1692 N N . HIS A 1 222 ? -24.063 -8.187 26.202 1.00 77.81 222 HIS A N 1
ATOM 1693 C CA . HIS A 1 222 ? -23.280 -8.873 27.233 1.00 77.81 222 HIS A CA 1
ATOM 1694 C C . HIS A 1 222 ? -21.917 -8.197 27.465 1.00 77.81 222 HIS A C 1
ATOM 1696 O O . HIS A 1 222 ? -20.962 -8.423 26.721 1.00 77.81 222 HIS A O 1
ATOM 1702 N N . VAL A 1 223 ? -21.785 -7.427 28.547 1.00 78.88 223 VAL A N 1
ATOM 1703 C CA . VAL A 1 223 ? -20.493 -6.882 29.005 1.00 78.88 223 VAL A CA 1
ATOM 1704 C C . VAL A 1 223 ? -19.810 -7.893 29.937 1.00 78.88 223 VAL A C 1
ATOM 1706 O O . VAL A 1 223 ? -19.803 -7.745 31.158 1.00 78.88 223 VAL A O 1
ATOM 1709 N N . LYS A 1 224 ? -19.254 -8.975 29.371 1.00 77.56 224 LYS A N 1
ATOM 1710 C CA . LYS A 1 224 ? -18.557 -10.010 30.155 1.00 77.56 224 LYS A CA 1
ATOM 1711 C C . LYS A 1 224 ? -17.119 -9.594 30.476 1.00 77.56 224 LYS A C 1
ATOM 1713 O O . LYS A 1 224 ? -16.221 -9.742 29.652 1.00 77.56 224 LYS A O 1
ATOM 1718 N N . LEU A 1 225 ? -16.888 -9.155 31.711 1.00 76.06 225 LEU A N 1
ATOM 1719 C CA . LEU A 1 225 ? -15.558 -8.841 32.235 1.00 76.06 225 LEU A CA 1
ATOM 1720 C C . LEU A 1 225 ? -15.027 -10.028 33.048 1.00 76.06 225 LEU A C 1
ATOM 1722 O O . LEU A 1 225 ? -15.547 -10.348 34.111 1.00 76.06 225 LEU A O 1
ATOM 1726 N N . THR A 1 226 ? -13.999 -10.710 32.540 1.00 74.00 226 THR A N 1
ATOM 1727 C CA . THR A 1 226 ? -13.331 -11.827 33.230 1.00 74.00 226 THR A CA 1
ATOM 1728 C C . THR A 1 226 ? -11.892 -11.428 33.540 1.00 74.00 226 THR A C 1
ATOM 1730 O O . THR A 1 226 ? -11.146 -11.070 32.635 1.00 74.00 226 THR A O 1
ATOM 1733 N N . LYS A 1 227 ? -11.505 -11.472 34.819 1.00 69.62 227 LYS A N 1
ATOM 1734 C CA . LYS A 1 227 ? -10.185 -11.056 35.322 1.00 69.62 227 LYS A CA 1
ATOM 1735 C C . LYS A 1 227 ? -9.634 -12.108 36.289 1.00 69.62 227 LYS A C 1
ATOM 1737 O O . LYS A 1 227 ? -10.410 -12.822 36.918 1.00 69.62 227 LYS A O 1
ATOM 1742 N N . LYS A 1 228 ? -8.311 -12.148 36.470 1.00 71.94 228 LYS A N 1
ATOM 1743 C CA . LYS A 1 228 ? -7.653 -12.978 37.500 1.00 71.94 228 LYS A CA 1
ATOM 1744 C C . LYS A 1 228 ? -7.585 -12.280 38.871 1.00 71.94 228 LYS A C 1
ATOM 1746 O O . LYS A 1 228 ? -7.602 -12.944 39.899 1.00 71.94 228 LYS A O 1
ATOM 1751 N N . SER A 1 229 ? -7.512 -10.950 38.876 1.00 68.25 229 SER A N 1
ATOM 1752 C CA . SER A 1 229 ? -7.490 -10.066 40.052 1.00 68.25 229 SER A CA 1
ATOM 1753 C C . SER A 1 229 ? -7.773 -8.616 39.611 1.00 68.25 229 SER A C 1
ATOM 1755 O O . SER A 1 229 ? -7.911 -8.358 38.415 1.00 68.25 229 SER A O 1
ATOM 1757 N N . GLY A 1 230 ? -7.904 -7.666 40.548 1.00 68.25 230 GLY A N 1
ATOM 1758 C CA . GLY A 1 230 ? -8.099 -6.231 40.259 1.00 68.25 230 GLY A CA 1
ATOM 1759 C C . GLY A 1 230 ? -9.515 -5.727 40.559 1.00 68.25 230 GLY A C 1
ATOM 1760 O O . GLY A 1 230 ? -10.202 -6.270 41.421 1.00 68.25 230 GLY A O 1
ATOM 1761 N N . GLY A 1 231 ? -10.007 -4.720 39.834 1.00 67.50 231 GLY A N 1
ATOM 1762 C CA . GLY A 1 231 ? -11.346 -4.140 40.022 1.00 67.50 231 GLY A CA 1
ATOM 1763 C C . GLY A 1 231 ? -11.879 -3.475 38.753 1.00 67.50 231 GLY A C 1
ATOM 1764 O O . GLY A 1 231 ? -11.106 -3.158 37.856 1.00 67.50 231 GLY A O 1
ATOM 1765 N N . LEU A 1 232 ? -13.194 -3.267 38.691 1.00 73.06 232 LEU A N 1
ATOM 1766 C CA . LEU A 1 232 ? -13.842 -2.375 37.727 1.00 73.06 232 LEU A CA 1
ATOM 1767 C C . LEU A 1 232 ? -14.188 -1.071 38.456 1.00 73.06 232 LEU A C 1
ATOM 1769 O O . LEU A 1 232 ? -14.675 -1.107 39.584 1.00 73.06 232 LEU A O 1
ATOM 1773 N N . SER A 1 233 ? -13.982 0.081 37.826 1.00 71.44 233 SER A N 1
ATOM 1774 C CA . SER A 1 233 ? -14.369 1.370 38.405 1.00 71.44 233 SER A CA 1
ATOM 1775 C C . SER A 1 233 ? -14.862 2.343 37.346 1.00 71.44 233 SER A C 1
ATOM 1777 O O . SER A 1 233 ? -14.172 2.577 36.357 1.00 71.44 233 SER A O 1
ATOM 1779 N N . ALA A 1 234 ? -16.014 2.956 37.603 1.00 69.06 234 ALA A N 1
ATOM 1780 C CA . ALA A 1 234 ? -16.494 4.136 36.902 1.00 69.06 234 ALA A CA 1
ATOM 1781 C C . ALA A 1 234 ? -16.314 5.344 37.831 1.00 69.06 234 ALA A C 1
ATOM 1783 O O . ALA A 1 234 ? -16.781 5.336 38.968 1.00 69.06 234 ALA A O 1
ATOM 1784 N N . ALA A 1 235 ? -15.620 6.380 37.371 1.00 66.62 235 ALA A N 1
ATOM 1785 C CA . ALA A 1 235 ? -15.371 7.579 38.162 1.00 66.62 235 ALA A CA 1
ATOM 1786 C C . ALA A 1 235 ? -15.688 8.836 37.351 1.00 66.62 235 ALA A C 1
ATOM 1788 O O . ALA A 1 235 ? -15.351 8.927 36.172 1.00 66.62 235 ALA A O 1
ATOM 1789 N N . SER A 1 236 ? -16.316 9.803 38.011 1.00 68.88 236 SER A N 1
ATOM 1790 C CA . SER A 1 236 ? -16.354 11.200 37.589 1.00 68.88 236 SER A CA 1
ATOM 1791 C C . SER A 1 236 ? -15.348 12.008 38.424 1.00 68.88 236 SER A C 1
ATOM 1793 O O . SER A 1 236 ? -14.727 11.474 39.345 1.00 68.88 236 SER A O 1
ATOM 1795 N N . SER A 1 237 ? -15.205 13.308 38.151 1.00 66.19 237 SER A N 1
ATOM 1796 C CA . SER A 1 237 ? -14.501 14.244 39.048 1.00 66.19 237 SER A CA 1
ATOM 1797 C C . SER A 1 237 ? -15.113 14.308 40.452 1.00 66.19 237 SER A C 1
ATOM 1799 O O . SER A 1 237 ? -14.445 14.684 41.412 1.00 66.19 237 SER A O 1
ATOM 1801 N N . ASP A 1 238 ? -16.389 13.944 40.559 1.00 67.69 238 ASP A N 1
ATOM 1802 C CA . ASP A 1 238 ? -17.261 14.260 41.680 1.00 67.69 238 ASP A CA 1
ATOM 1803 C C . ASP A 1 238 ? -17.689 13.027 42.478 1.00 67.69 238 ASP A C 1
ATOM 1805 O O . ASP A 1 238 ? -18.121 13.171 43.622 1.00 67.69 238 ASP A O 1
ATOM 1809 N N . SER A 1 239 ? -17.612 11.835 41.892 1.00 71.94 239 SER A N 1
ATOM 1810 C CA . SER A 1 239 ? -18.010 10.566 42.498 1.00 71.94 239 SER A CA 1
ATOM 1811 C C . SER A 1 239 ? -17.181 9.412 41.944 1.00 71.94 239 SER A C 1
ATOM 1813 O O . SER A 1 239 ? -16.954 9.307 40.739 1.00 71.94 239 SER A O 1
ATOM 1815 N N . THR A 1 240 ? -16.768 8.499 42.817 1.00 74.06 240 THR A N 1
ATOM 1816 C CA . THR A 1 240 ? -16.245 7.190 42.421 1.00 74.06 240 THR A CA 1
ATOM 1817 C C . THR A 1 240 ? -17.318 6.126 42.627 1.00 74.06 240 THR A C 1
ATOM 1819 O O . THR A 1 240 ? -18.108 6.198 43.570 1.00 74.06 240 THR A O 1
ATOM 1822 N N . HIS A 1 241 ? -17.347 5.140 41.733 1.00 75.12 241 HIS A N 1
ATOM 1823 C CA . HIS A 1 241 ? -18.164 3.932 41.805 1.00 75.12 241 HIS A CA 1
ATOM 1824 C C . HIS A 1 241 ? -17.257 2.751 41.457 1.00 75.12 241 HIS A C 1
ATOM 1826 O O . HIS A 1 241 ? -16.678 2.700 40.370 1.00 75.12 241 HIS A O 1
ATOM 1832 N N . LYS A 1 242 ? -17.071 1.819 42.387 1.00 74.06 242 LYS A N 1
ATOM 1833 C CA . LYS A 1 242 ? -16.042 0.782 42.288 1.00 74.06 242 LYS A CA 1
ATOM 1834 C C . LYS A 1 242 ? -16.640 -0.580 42.595 1.00 74.06 242 LYS A C 1
ATOM 1836 O O . LYS A 1 242 ? -17.174 -0.794 43.675 1.00 74.06 242 LYS A O 1
ATOM 1841 N N . PHE A 1 243 ? -16.503 -1.490 41.641 1.00 73.75 243 PHE A N 1
ATOM 1842 C CA . PHE A 1 243 ? -16.847 -2.897 41.759 1.00 73.75 243 PHE A CA 1
ATOM 1843 C C . PHE A 1 243 ? -15.547 -3.677 41.979 1.00 73.75 243 PHE A C 1
ATOM 1845 O O . PHE A 1 243 ? -14.784 -3.975 41.050 1.00 73.75 243 PHE A O 1
ATOM 1852 N N . LEU A 1 244 ? -15.256 -3.954 43.245 1.00 71.56 244 LEU A N 1
ATOM 1853 C CA . LEU A 1 244 ? -14.224 -4.902 43.647 1.00 71.56 244 LEU A CA 1
ATOM 1854 C C . LEU A 1 244 ? -14.749 -6.321 43.424 1.00 71.56 244 LEU A C 1
ATOM 1856 O O . LEU A 1 244 ? -15.938 -6.580 43.569 1.00 71.56 244 LEU A O 1
ATOM 1860 N N . PHE A 1 245 ? -13.857 -7.235 43.045 1.00 72.38 245 PHE A N 1
ATOM 1861 C CA . PHE A 1 245 ? -14.181 -8.661 43.026 1.00 72.38 245 PHE A CA 1
ATOM 1862 C C . PHE A 1 245 ? -12.933 -9.405 43.480 1.00 72.38 245 PHE A C 1
ATOM 1864 O O . PHE A 1 245 ? -11.867 -9.188 42.887 1.00 72.38 245 PHE A O 1
ATOM 1871 N N . ASP A 1 246 ? -13.085 -10.248 44.487 1.00 74.25 246 ASP A N 1
ATOM 1872 C CA . ASP A 1 246 ? -12.036 -11.017 45.153 1.00 74.25 246 ASP A CA 1
ATOM 1873 C C . ASP A 1 246 ? -12.589 -12.396 45.560 1.00 74.25 246 ASP A C 1
ATOM 1875 O O . ASP A 1 246 ? -13.542 -12.881 44.948 1.00 74.25 246 ASP A O 1
ATOM 1879 N N . LYS A 1 247 ? -11.968 -13.072 46.535 1.00 72.69 247 LYS A N 1
ATOM 1880 C CA . LYS A 1 247 ? -12.405 -14.403 46.982 1.00 72.69 247 LYS A CA 1
ATOM 1881 C C . LYS A 1 247 ? -13.717 -14.393 47.779 1.00 72.69 247 LYS A C 1
ATOM 1883 O O . LYS A 1 247 ? -14.303 -15.456 47.943 1.00 72.69 247 LYS A O 1
ATOM 1888 N N . ASP A 1 248 ? -14.144 -13.232 48.279 1.00 68.50 248 ASP A N 1
ATOM 1889 C CA . ASP A 1 248 ? -15.299 -13.084 49.172 1.00 68.50 248 ASP A CA 1
ATOM 1890 C C . ASP A 1 248 ? -16.535 -12.520 48.447 1.00 68.50 248 ASP A C 1
ATOM 1892 O O . ASP A 1 248 ? -17.589 -12.360 49.057 1.00 68.50 248 ASP A O 1
ATOM 1896 N N . GLY A 1 249 ? -16.430 -12.246 47.139 1.00 66.62 249 GLY A N 1
ATOM 1897 C CA . GLY A 1 249 ? -17.563 -11.913 46.275 1.00 66.62 249 GLY A CA 1
ATOM 1898 C C . GLY A 1 249 ? -17.351 -10.665 45.419 1.00 66.62 249 GLY A C 1
ATOM 1899 O O . GLY A 1 249 ? -16.252 -10.405 44.920 1.00 66.62 249 GLY A O 1
ATOM 1900 N N . ILE A 1 250 ? -18.439 -9.915 45.218 1.00 71.31 250 ILE A N 1
ATOM 1901 C CA . ILE A 1 250 ? -18.474 -8.645 44.483 1.00 71.31 250 ILE A CA 1
ATOM 1902 C C . ILE A 1 250 ? -18.841 -7.538 45.473 1.00 71.31 250 ILE A C 1
ATOM 1904 O O . ILE A 1 250 ? -19.957 -7.519 45.987 1.00 71.31 250 ILE A O 1
ATOM 1908 N N . HIS A 1 251 ? -17.931 -6.594 45.713 1.00 74.31 251 HIS A N 1
ATOM 1909 C CA . HIS A 1 251 ? -18.164 -5.472 46.631 1.00 74.31 251 HIS A CA 1
ATOM 1910 C C . HIS A 1 251 ? -18.351 -4.182 45.836 1.00 74.31 251 HIS A C 1
ATOM 1912 O O . HIS A 1 251 ? -17.540 -3.867 44.961 1.00 74.31 251 HIS A O 1
ATOM 1918 N N . TYR A 1 252 ? -19.398 -3.420 46.150 1.00 76.38 252 TYR A N 1
ATOM 1919 C CA . TYR A 1 252 ? -19.695 -2.140 45.509 1.00 76.38 252 TYR A CA 1
ATOM 1920 C C . TYR A 1 252 ? -19.459 -0.974 46.477 1.00 76.38 252 TYR A C 1
ATOM 1922 O O . TYR A 1 252 ? -20.135 -0.849 47.496 1.00 76.38 252 TYR A O 1
ATOM 1930 N N . GLU A 1 253 ? -18.502 -0.108 46.144 1.00 75.31 253 GLU A N 1
ATOM 1931 C CA . GLU A 1 253 ? -18.168 1.101 46.903 1.00 75.31 253 GLU A CA 1
ATOM 1932 C C . GLU A 1 253 ? -18.528 2.360 46.101 1.00 75.31 253 GLU A C 1
ATOM 1934 O O . GLU A 1 253 ? -18.302 2.425 44.888 1.00 75.31 253 GLU A O 1
ATOM 1939 N N . THR A 1 254 ? -19.016 3.403 46.776 1.00 76.19 254 THR A N 1
ATOM 1940 C CA . THR A 1 254 ? -19.194 4.733 46.178 1.00 76.19 254 THR A CA 1
ATOM 1941 C C . THR A 1 254 ? -18.884 5.858 47.167 1.00 76.19 254 THR A C 1
ATOM 1943 O O . THR A 1 254 ? -19.077 5.699 48.371 1.00 76.19 254 THR A O 1
ATOM 1946 N N . SER A 1 255 ? -18.377 6.993 46.671 1.00 77.38 255 SER A N 1
ATOM 1947 C CA . SER A 1 255 ? -18.044 8.170 47.492 1.00 77.38 255 SER A CA 1
ATOM 1948 C C . SER A 1 255 ? -19.190 9.177 47.675 1.00 77.38 255 SER A C 1
ATOM 1950 O O . SER A 1 255 ? -19.031 10.149 48.413 1.00 77.38 255 SER A O 1
ATOM 1952 N N . LYS A 1 256 ? -20.337 8.967 47.016 1.00 79.31 256 LYS A N 1
ATOM 1953 C CA . LYS A 1 256 ? -21.568 9.771 47.137 1.00 79.31 256 LYS A CA 1
ATOM 1954 C C . LYS A 1 256 ? -22.795 8.851 47.093 1.00 79.31 256 LYS A C 1
ATOM 1956 O O . LYS A 1 256 ? -22.665 7.648 46.896 1.00 79.31 256 LYS A O 1
ATOM 1961 N N . ASN A 1 257 ? -23.992 9.407 47.274 1.00 74.25 257 ASN A N 1
ATOM 1962 C CA . ASN A 1 257 ? -25.243 8.648 47.211 1.00 74.25 257 ASN A CA 1
ATOM 1963 C C . ASN A 1 257 ? -25.359 7.863 45.892 1.00 74.25 257 ASN A C 1
ATOM 1965 O O . ASN A 1 257 ? -25.210 8.427 44.807 1.00 74.25 257 ASN A O 1
ATOM 1969 N N . HIS A 1 258 ? -25.698 6.579 45.990 1.00 76.19 258 HIS A N 1
ATOM 1970 C CA . HIS A 1 258 ? -26.150 5.779 44.857 1.00 76.19 258 HIS A CA 1
ATOM 1971 C C . HIS A 1 258 ? -27.683 5.748 44.836 1.00 76.19 258 HIS A C 1
ATOM 1973 O O . HIS A 1 258 ? -28.335 5.722 45.879 1.00 76.19 258 HIS A O 1
ATOM 1979 N N . THR A 1 259 ? -28.276 5.766 43.646 1.00 71.06 259 THR A N 1
ATOM 1980 C CA . THR A 1 259 ? -29.726 5.668 43.465 1.00 71.06 259 THR A CA 1
ATOM 1981 C C . THR A 1 259 ? -29.992 4.887 42.191 1.00 71.06 259 THR A C 1
ATOM 1983 O O . THR A 1 259 ? -29.690 5.364 41.099 1.00 71.06 259 THR A O 1
ATOM 1986 N N . THR A 1 260 ? -30.552 3.691 42.337 1.00 73.19 260 THR A N 1
ATOM 1987 C CA . THR A 1 260 ? -31.091 2.930 41.209 1.00 73.19 260 THR A CA 1
ATOM 1988 C C . THR A 1 260 ? -32.535 3.369 40.991 1.00 73.19 260 THR A C 1
ATOM 1990 O O . THR A 1 260 ? -33.306 3.461 41.943 1.00 73.19 260 THR A O 1
ATOM 1993 N N . LYS A 1 261 ? -32.883 3.681 39.741 1.00 73.31 261 LYS A N 1
ATOM 1994 C CA . LYS A 1 261 ? -34.259 3.918 39.299 1.00 73.31 261 LYS A CA 1
ATOM 1995 C C . LYS A 1 261 ? -34.594 2.905 38.219 1.00 73.31 261 LYS A C 1
ATOM 1997 O O . LYS A 1 261 ? -33.747 2.597 37.385 1.00 73.31 261 LYS A O 1
ATOM 2002 N N . THR A 1 262 ? -35.818 2.415 38.265 1.00 69.50 262 THR A N 1
ATOM 2003 C CA . THR A 1 262 ? -36.343 1.361 37.407 1.00 69.50 262 THR A CA 1
ATOM 2004 C C . THR A 1 262 ? -37.841 1.597 37.236 1.00 69.50 262 THR A C 1
ATOM 2006 O O . THR A 1 262 ? -38.489 2.076 38.167 1.00 69.50 262 THR A O 1
ATOM 2009 N N . ASP A 1 263 ? -38.376 1.268 36.061 1.00 70.44 263 ASP A N 1
ATOM 2010 C CA . ASP A 1 263 ? -39.816 1.333 35.770 1.00 70.44 263 ASP A CA 1
ATOM 2011 C C . ASP A 1 263 ? -40.513 -0.030 36.018 1.00 70.44 263 ASP A C 1
ATOM 2013 O O . ASP A 1 263 ? -41.702 -0.189 35.749 1.00 70.44 263 ASP A O 1
ATOM 2017 N N . GLY A 1 264 ? -39.767 -1.019 36.530 1.00 72.69 264 GLY A N 1
ATOM 2018 C CA . GLY A 1 264 ? -40.224 -2.348 36.959 1.00 72.69 264 GLY A CA 1
ATOM 2019 C C . GLY A 1 264 ? -39.334 -2.914 38.076 1.00 72.69 264 GLY A C 1
ATOM 2020 O O . GLY A 1 264 ? -38.554 -2.175 38.676 1.00 72.69 264 GLY A O 1
ATOM 2021 N N . ASP A 1 265 ? -39.412 -4.210 38.370 1.00 74.44 265 ASP A N 1
ATOM 2022 C CA . ASP A 1 265 ? -38.759 -4.787 39.557 1.00 74.44 265 ASP A CA 1
ATOM 2023 C C . ASP A 1 265 ? -37.217 -4.718 39.551 1.00 74.44 265 ASP A C 1
ATOM 2025 O O . ASP A 1 265 ? -36.555 -4.779 38.515 1.00 74.44 265 ASP A O 1
ATOM 2029 N N . THR A 1 266 ? -36.613 -4.640 40.742 1.00 74.19 266 THR A N 1
ATOM 2030 C CA . THR A 1 266 ? -35.166 -4.835 40.947 1.00 74.19 266 THR A CA 1
ATOM 2031 C C . THR A 1 266 ? -34.925 -5.879 42.028 1.00 74.19 266 THR A C 1
ATOM 2033 O O . THR A 1 266 ? -35.186 -5.647 43.205 1.00 74.19 266 THR A O 1
ATOM 2036 N N . SER A 1 267 ? -34.387 -7.027 41.618 1.00 74.94 267 SER A N 1
ATOM 2037 C CA . SER A 1 267 ? -34.102 -8.175 42.479 1.00 74.94 267 SER A CA 1
ATOM 2038 C C . SER A 1 267 ? -32.596 -8.368 42.674 1.00 74.94 267 SER A C 1
ATOM 2040 O O . SER A 1 267 ? -31.883 -8.676 41.718 1.00 74.94 267 SER A O 1
ATOM 2042 N N . ASN A 1 268 ? -32.122 -8.278 43.917 1.00 74.31 268 ASN A N 1
ATOM 2043 C CA . ASN A 1 268 ? -30.783 -8.729 44.302 1.00 74.31 268 ASN A CA 1
ATOM 2044 C C . ASN A 1 268 ? -30.907 -10.107 44.961 1.00 74.31 268 ASN A C 1
ATOM 2046 O O . ASN A 1 268 ? -31.468 -10.215 46.046 1.00 74.31 268 ASN A O 1
ATOM 2050 N N . THR A 1 269 ? -30.398 -11.151 44.304 1.00 73.44 269 THR A N 1
ATOM 2051 C CA . THR A 1 269 ? -30.376 -12.525 44.838 1.00 73.44 269 THR A CA 1
ATOM 2052 C C . THR A 1 269 ? -28.935 -12.934 45.127 1.00 73.44 269 THR A C 1
ATOM 2054 O O . THR A 1 269 ? -28.034 -12.609 44.357 1.00 73.44 269 THR A O 1
ATOM 2057 N N . THR A 1 270 ? -28.718 -13.644 46.230 1.00 68.19 270 THR A N 1
ATOM 2058 C CA . THR A 1 270 ? -27.412 -14.153 46.664 1.00 68.19 270 THR A CA 1
ATOM 2059 C C . THR A 1 270 ? -27.597 -15.512 47.338 1.00 68.19 270 THR A C 1
ATOM 2061 O O . THR A 1 270 ? -28.621 -15.752 47.973 1.00 68.19 270 THR A O 1
ATOM 2064 N N . GLU A 1 271 ? -26.619 -16.403 47.175 1.00 71.69 271 GLU A N 1
ATOM 2065 C CA . GLU A 1 271 ? -26.590 -17.732 47.809 1.00 71.69 271 GLU A CA 1
ATOM 2066 C C . GLU A 1 271 ? -26.082 -17.678 49.266 1.00 71.69 271 GLU A C 1
ATOM 2068 O O . GLU A 1 271 ? -26.260 -18.632 50.018 1.00 71.69 271 GLU A O 1
ATOM 2073 N N . GLY A 1 272 ? -25.473 -16.555 49.670 1.00 71.62 272 GLY A N 1
ATOM 2074 C CA . GLY A 1 272 ? -25.068 -16.238 51.046 1.00 71.62 272 GLY A CA 1
ATOM 2075 C C . GLY A 1 272 ? -25.552 -14.852 51.494 1.00 71.62 272 GLY A C 1
ATOM 2076 O O . GLY A 1 272 ? -26.385 -14.236 50.831 1.00 71.62 272 GLY A O 1
ATOM 2077 N N . ASP A 1 273 ? -25.021 -14.341 52.606 1.00 70.31 273 ASP A N 1
ATOM 2078 C CA . ASP A 1 273 ? -25.523 -13.139 53.294 1.00 70.31 273 ASP A CA 1
ATOM 2079 C C . ASP A 1 273 ? -25.640 -11.877 52.412 1.00 70.31 273 ASP A C 1
ATOM 2081 O O . ASP A 1 273 ? -24.644 -11.314 51.949 1.00 70.31 273 ASP A O 1
ATOM 2085 N N . PHE A 1 274 ? -26.856 -11.333 52.277 1.00 74.38 274 PHE A N 1
ATOM 2086 C CA . PHE A 1 274 ? -27.057 -9.989 51.729 1.00 74.38 274 PHE A CA 1
ATOM 2087 C C . PHE A 1 274 ? -26.848 -8.928 52.818 1.00 74.38 274 PHE A C 1
ATOM 2089 O O . PHE A 1 274 ? -27.688 -8.746 53.696 1.00 74.38 274 PHE A O 1
ATOM 2096 N N . THR A 1 275 ? -25.731 -8.198 52.756 1.00 72.44 275 THR A N 1
ATOM 2097 C CA . THR A 1 275 ? -25.393 -7.152 53.735 1.00 72.44 275 THR A CA 1
ATOM 2098 C C . THR A 1 275 ? -25.446 -5.754 53.118 1.00 72.44 275 THR A C 1
ATOM 2100 O O . THR A 1 275 ? -24.580 -5.385 52.327 1.00 72.44 275 THR A O 1
ATOM 2103 N N . VAL A 1 276 ? -26.395 -4.926 53.565 1.00 76.50 276 VAL A N 1
ATOM 2104 C CA . VAL A 1 276 ? -26.369 -3.466 53.358 1.00 76.50 276 VAL A CA 1
ATOM 2105 C C . VAL A 1 276 ? -25.813 -2.814 54.624 1.00 76.50 276 VAL A C 1
ATOM 2107 O O . VAL A 1 276 ? -26.344 -3.023 55.710 1.00 76.50 276 VAL A O 1
ATOM 2110 N N . LYS A 1 277 ? -24.734 -2.032 54.503 1.00 71.38 277 LYS A N 1
ATOM 2111 C CA . LYS A 1 277 ? -24.098 -1.313 55.622 1.00 71.38 277 LYS A CA 1
ATOM 2112 C C . LYS A 1 277 ? -23.754 0.118 55.226 1.00 71.38 277 LYS A C 1
ATOM 2114 O O . LYS A 1 277 ? -23.338 0.381 54.102 1.00 71.38 277 LYS A O 1
ATOM 2119 N N . SER A 1 278 ? -23.883 1.030 56.183 1.00 69.38 278 SER A N 1
ATOM 2120 C CA . SER A 1 278 ? -23.502 2.438 56.067 1.00 69.38 278 SER A CA 1
ATOM 2121 C C . SER A 1 278 ? -22.574 2.802 57.224 1.00 69.38 278 SER A C 1
ATOM 2123 O O . SER A 1 278 ? -22.744 2.295 58.329 1.00 69.38 278 SER A O 1
ATOM 2125 N N . LYS A 1 279 ? -21.570 3.651 56.973 1.00 69.56 279 LYS A N 1
ATOM 2126 C CA . LYS A 1 279 ? -20.541 4.003 57.972 1.00 69.56 279 LYS A CA 1
ATOM 2127 C C . LYS A 1 279 ? -20.896 5.226 58.825 1.00 69.56 279 LYS A C 1
ATOM 2129 O O . LYS A 1 279 ? -20.323 5.382 59.895 1.00 69.56 279 LYS A O 1
ATOM 2134 N N . THR A 1 280 ? -21.766 6.114 58.336 1.00 69.38 280 THR A N 1
ATOM 2135 C CA . THR A 1 280 ? -22.008 7.447 58.936 1.00 69.38 280 THR A CA 1
ATOM 2136 C C . THR A 1 280 ? -23.417 8.011 58.701 1.00 69.38 280 THR A C 1
ATOM 2138 O O . THR A 1 280 ? -23.682 9.154 59.064 1.00 69.38 280 THR A O 1
ATOM 2141 N N . GLY A 1 281 ? -24.327 7.257 58.077 1.00 67.31 281 GLY A N 1
ATOM 2142 C CA . GLY A 1 281 ? -25.676 7.733 57.747 1.00 67.31 281 GLY A CA 1
ATOM 2143 C C . GLY A 1 281 ? -26.706 6.609 57.682 1.00 67.31 281 GLY A C 1
ATOM 2144 O O . GLY A 1 281 ? -26.350 5.433 57.686 1.00 67.31 281 GLY A O 1
ATOM 2145 N N . ASN A 1 282 ? -27.985 6.963 57.606 1.00 69.56 282 ASN A N 1
ATOM 2146 C CA . ASN A 1 282 ? -29.078 5.997 57.721 1.00 69.56 282 ASN A CA 1
ATOM 2147 C C . ASN A 1 282 ? -29.201 5.100 56.480 1.00 69.56 282 ASN A C 1
ATOM 2149 O O . ASN A 1 282 ? -29.116 5.577 55.349 1.00 69.56 282 ASN A O 1
ATOM 2153 N N . ILE A 1 283 ? -29.497 3.818 56.696 1.00 74.31 283 ILE A N 1
ATOM 2154 C CA . ILE A 1 283 ? -30.040 2.941 55.653 1.00 74.31 283 ILE A CA 1
ATOM 2155 C C . ILE A 1 283 ? -31.547 3.207 55.593 1.00 74.31 283 ILE A C 1
ATOM 2157 O O . ILE A 1 283 ? -32.219 3.196 56.623 1.00 74.31 283 ILE A O 1
ATOM 2161 N N . GLN A 1 284 ? -32.079 3.484 54.403 1.00 73.00 284 GLN A N 1
ATOM 2162 C CA . GLN A 1 284 ? -33.504 3.740 54.201 1.00 73.00 284 GLN A CA 1
ATOM 2163 C C . GLN A 1 284 ? -34.014 2.939 53.011 1.00 73.00 284 GLN A C 1
ATOM 2165 O O . GLN A 1 284 ? -33.577 3.137 51.879 1.00 73.00 284 GLN A O 1
ATOM 2170 N N . HIS A 1 285 ? -34.982 2.070 53.281 1.00 76.00 285 HIS A N 1
ATOM 2171 C CA . HIS A 1 285 ? -35.780 1.395 52.270 1.00 76.00 285 HIS A CA 1
ATOM 2172 C C . HIS A 1 285 ? -37.201 1.962 52.360 1.00 76.00 285 HIS A C 1
ATOM 2174 O O . HIS A 1 285 ? -37.779 2.018 53.445 1.00 76.00 285 HIS A O 1
ATOM 2180 N N . LYS A 1 286 ? -37.750 2.428 51.234 1.00 71.75 286 LYS A N 1
ATOM 2181 C CA . LYS A 1 286 ? -39.109 2.976 51.139 1.00 71.75 286 LYS A CA 1
ATOM 2182 C C . LYS A 1 286 ? -39.776 2.478 49.858 1.00 71.75 286 LYS A C 1
ATOM 2184 O O . LYS A 1 286 ? -39.224 2.675 48.780 1.00 71.75 286 LYS A O 1
ATOM 2189 N N . ALA A 1 287 ? -40.968 1.903 49.983 1.00 68.69 287 ALA A N 1
ATOM 2190 C CA . ALA A 1 287 ? -41.914 1.775 48.880 1.00 68.69 287 ALA A CA 1
ATOM 2191 C C . ALA A 1 287 ? -42.870 2.979 48.928 1.00 68.69 287 ALA A C 1
ATOM 2193 O O . ALA A 1 287 ? -43.286 3.397 50.009 1.00 68.69 287 ALA A O 1
ATOM 2194 N N . GLU A 1 288 ? -43.180 3.582 47.778 1.00 71.75 288 GLU A N 1
ATOM 2195 C CA . GLU A 1 288 ? -44.206 4.641 47.697 1.00 71.75 288 GLU A CA 1
ATOM 2196 C C . GLU A 1 288 ? -45.578 4.075 47.301 1.00 71.75 288 GLU A C 1
ATOM 2198 O O . GLU A 1 288 ? -46.606 4.665 47.628 1.00 71.75 288 GLU A O 1
ATOM 2203 N N . GLN A 1 289 ? -45.578 2.910 46.646 1.00 70.25 289 GLN A N 1
ATOM 2204 C CA . GLN A 1 289 ? -46.715 2.035 46.363 1.00 70.25 289 GLN A CA 1
ATOM 2205 C C . GLN A 1 289 ? -46.199 0.584 46.371 1.00 70.25 289 GLN A C 1
ATOM 2207 O O . GLN A 1 289 ? -45.051 0.355 45.985 1.00 70.25 289 GLN A O 1
ATOM 2212 N N . GLY A 1 290 ? -47.032 -0.375 46.787 1.00 69.94 290 GLY A N 1
ATOM 2213 C CA . GLY A 1 290 ? -46.647 -1.786 46.929 1.00 69.94 290 GLY A CA 1
ATOM 2214 C C . GLY A 1 290 ? -45.939 -2.119 48.250 1.00 69.94 290 GLY A C 1
ATOM 2215 O O . GLY A 1 290 ? -45.538 -1.229 49.003 1.00 69.94 290 GLY A O 1
ATOM 2216 N N . ASP A 1 291 ? -45.813 -3.417 48.526 1.00 71.00 291 ASP A N 1
ATOM 2217 C CA . ASP A 1 291 ? -45.308 -3.942 49.798 1.00 71.00 291 ASP A CA 1
ATOM 2218 C C . ASP A 1 291 ? -43.778 -4.056 49.843 1.00 71.00 291 ASP A C 1
ATOM 2220 O O . ASP A 1 291 ? -43.103 -4.221 48.826 1.00 71.00 291 ASP A O 1
ATOM 2224 N N . MET A 1 292 ? -43.221 -4.025 51.056 1.00 73.94 292 MET A N 1
ATOM 2225 C CA . MET A 1 292 ? -41.794 -4.228 51.306 1.00 73.94 292 MET A CA 1
ATOM 2226 C C . MET A 1 292 ? -41.552 -5.536 52.062 1.00 73.94 292 MET A C 1
ATOM 2228 O O . MET A 1 292 ? -41.588 -5.567 53.290 1.00 73.94 292 MET A O 1
ATOM 2232 N N . SER A 1 293 ? -41.277 -6.613 51.328 1.00 73.69 293 SER A N 1
ATOM 2233 C CA . SER A 1 293 ? -41.017 -7.938 51.901 1.00 73.69 293 SER A CA 1
ATOM 2234 C C . SER A 1 293 ? -39.523 -8.258 52.005 1.00 73.69 293 SER A C 1
ATOM 2236 O O . SER A 1 293 ? -38.806 -8.190 51.005 1.00 73.69 293 SER A O 1
ATOM 2238 N N . TYR A 1 294 ? -39.080 -8.718 53.176 1.00 77.12 294 TYR A N 1
ATOM 2239 C CA . TYR A 1 294 ? -37.762 -9.325 53.381 1.00 77.12 294 TYR A CA 1
ATOM 2240 C C . TYR A 1 294 ? -37.956 -10.820 53.647 1.00 77.12 294 TYR A C 1
ATOM 2242 O O . TYR A 1 294 ? -38.309 -11.209 54.756 1.00 77.12 294 TYR A O 1
ATOM 2250 N N . ASN A 1 295 ? -37.753 -11.653 52.625 1.00 68.06 295 ASN A N 1
ATOM 2251 C CA . ASN A 1 295 ? -38.041 -13.087 52.682 1.00 68.06 295 ASN A CA 1
ATOM 2252 C C . ASN A 1 295 ? -36.747 -13.907 52.618 1.00 68.06 295 ASN A C 1
ATOM 2254 O O . ASN A 1 295 ? -35.942 -13.715 51.708 1.00 68.06 295 ASN A O 1
ATOM 2258 N N . ALA A 1 296 ? -36.582 -14.862 53.535 1.00 67.62 296 ALA A N 1
ATOM 2259 C CA . ALA A 1 296 ? -35.527 -15.870 53.486 1.00 67.62 296 ALA A CA 1
ATOM 2260 C C . ALA A 1 296 ? -36.160 -17.267 53.503 1.00 67.62 296 ALA A C 1
ATOM 2262 O O . ALA A 1 296 ? -36.849 -17.626 54.455 1.00 67.62 296 ALA A O 1
ATOM 2263 N N . THR A 1 297 ? -35.932 -18.062 52.455 1.00 72.50 297 THR A N 1
ATOM 2264 C CA . THR A 1 297 ? -36.496 -19.421 52.328 1.00 72.50 297 THR A CA 1
ATOM 2265 C C . THR A 1 297 ? -35.941 -20.382 53.386 1.00 72.50 297 THR A C 1
ATOM 2267 O O . THR A 1 297 ? -36.603 -21.346 53.760 1.00 72.50 297 THR A O 1
ATOM 2270 N N . GLN A 1 298 ? -34.721 -20.120 53.866 1.00 70.00 298 GLN A N 1
ATOM 2271 C CA . GLN A 1 298 ? -34.069 -20.769 55.005 1.00 70.00 298 GLN A CA 1
ATOM 2272 C C . GLN A 1 298 ? -33.185 -19.732 55.722 1.00 70.00 298 GLN A C 1
ATOM 2274 O O . GLN A 1 298 ? -32.710 -18.789 55.090 1.00 70.00 298 GLN A O 1
ATOM 2279 N N . GLY A 1 299 ? -32.943 -19.909 57.024 1.00 69.25 299 GLY A N 1
ATOM 2280 C CA . GLY A 1 299 ? -32.141 -18.986 57.839 1.00 69.25 299 GLY A CA 1
ATOM 2281 C C . GLY A 1 299 ? -32.973 -17.943 58.596 1.00 69.25 299 GLY A C 1
ATOM 2282 O O . GLY A 1 299 ? -34.158 -18.148 58.851 1.00 69.25 299 GLY A O 1
ATOM 2283 N N . LYS A 1 300 ? -32.337 -16.834 58.995 1.00 69.75 300 LYS A N 1
ATOM 2284 C CA . LYS A 1 300 ? -32.954 -15.735 59.755 1.00 69.75 300 LYS A CA 1
ATOM 2285 C C . LYS A 1 300 ? -32.879 -14.433 58.957 1.00 69.75 300 LYS A C 1
ATOM 2287 O O . LYS A 1 300 ? -31.790 -14.011 58.584 1.00 69.75 300 LYS A O 1
ATOM 2292 N N . VAL A 1 301 ? -34.011 -13.749 58.800 1.00 71.69 301 VAL A N 1
ATOM 2293 C CA . VAL A 1 301 ? -34.025 -12.321 58.449 1.00 71.69 301 VAL A CA 1
ATOM 2294 C C . VAL A 1 301 ? -33.720 -11.528 59.719 1.00 71.69 301 VAL A C 1
ATOM 2296 O O . VAL A 1 301 ? -34.419 -11.663 60.723 1.00 71.69 301 VAL A O 1
ATOM 2299 N N . GLU A 1 302 ? -32.652 -10.733 59.710 1.00 72.62 302 GLU A N 1
ATOM 2300 C CA . GLU A 1 302 ? -32.215 -9.962 60.874 1.00 72.62 302 GLU A CA 1
ATOM 2301 C C . GLU A 1 302 ? -31.988 -8.494 60.506 1.00 72.62 302 GLU A C 1
ATOM 2303 O O . GLU A 1 302 ? -31.148 -8.171 59.670 1.00 72.62 302 GLU A O 1
ATOM 2308 N N . ILE A 1 303 ? -32.729 -7.603 61.168 1.00 74.00 303 ILE A N 1
ATOM 2309 C CA . ILE A 1 303 ? -32.554 -6.153 61.076 1.00 74.00 303 ILE A CA 1
ATOM 2310 C C . ILE A 1 303 ? -32.049 -5.682 62.442 1.00 74.00 303 ILE A C 1
ATOM 2312 O O . ILE A 1 303 ? -32.724 -5.869 63.454 1.00 74.00 303 ILE A O 1
ATOM 2316 N N . LYS A 1 304 ? -30.843 -5.110 62.472 1.00 67.75 304 LYS A N 1
ATOM 2317 C CA . LYS A 1 304 ? -30.152 -4.638 63.681 1.00 67.75 304 LYS A CA 1
ATOM 2318 C C . LYS A 1 304 ? -29.807 -3.159 63.571 1.00 67.75 304 LYS A C 1
ATOM 2320 O O . LYS A 1 304 ? -29.514 -2.661 62.486 1.00 67.75 304 LYS A O 1
ATOM 2325 N N . ALA A 1 305 ? -29.802 -2.489 64.717 1.00 67.31 305 ALA A N 1
ATOM 2326 C CA . ALA A 1 305 ? -29.315 -1.130 64.887 1.00 67.31 305 ALA A CA 1
ATOM 2327 C C . ALA A 1 305 ? -28.492 -1.090 66.184 1.00 67.31 305 ALA A C 1
ATOM 2329 O O . ALA A 1 305 ? -29.025 -0.880 67.267 1.00 67.31 305 ALA A O 1
ATOM 2330 N N . ASP A 1 306 ? -27.191 -1.365 66.079 1.00 61.84 306 ASP A N 1
ATOM 2331 C CA . ASP A 1 306 ? -26.351 -1.678 67.248 1.00 61.84 306 ASP A CA 1
ATOM 2332 C C . ASP A 1 306 ? -26.113 -0.468 68.182 1.00 61.84 306 ASP A C 1
ATOM 2334 O O . ASP A 1 306 ? -25.766 -0.642 69.347 1.00 61.84 306 ASP A O 1
ATOM 2338 N N . GLN A 1 307 ? -26.334 0.759 67.688 1.00 64.44 307 GLN A N 1
ATOM 2339 C CA . GLN A 1 307 ? -26.137 2.025 68.415 1.00 64.44 307 GLN A CA 1
ATOM 2340 C C . GLN A 1 307 ? -27.291 3.039 68.203 1.00 64.44 307 GLN A C 1
ATOM 2342 O O . GLN A 1 307 ? -27.087 4.248 68.321 1.00 64.44 307 GLN A O 1
ATOM 2347 N N . SER A 1 308 ? -28.495 2.606 67.800 1.00 66.81 308 SER A N 1
ATOM 2348 C CA . SER A 1 308 ? -29.629 3.503 67.479 1.00 66.81 308 SER A CA 1
ATOM 2349 C C . SER A 1 308 ? -30.984 2.785 67.497 1.00 66.81 308 SER A C 1
ATOM 2351 O O . SER A 1 308 ? -31.040 1.561 67.464 1.00 66.81 308 SER A O 1
ATOM 2353 N N . ASP A 1 309 ? -32.086 3.540 67.495 1.00 70.00 309 ASP A N 1
ATOM 2354 C CA . ASP A 1 309 ? -33.443 2.984 67.433 1.00 70.00 309 ASP A CA 1
ATOM 2355 C C . ASP A 1 309 ? -33.719 2.212 66.127 1.00 70.00 309 ASP A C 1
ATOM 2357 O O . ASP A 1 309 ? -33.543 2.741 65.024 1.00 70.00 309 ASP A O 1
ATOM 2361 N N . LEU A 1 310 ? -34.313 1.021 66.240 1.00 73.25 310 LEU A N 1
ATOM 2362 C CA . LEU A 1 310 ? -35.024 0.380 65.132 1.00 73.25 310 LEU A CA 1
ATOM 2363 C C . LEU A 1 310 ? -36.470 0.904 65.081 1.00 73.25 310 LEU A C 1
ATOM 2365 O O . LEU A 1 310 ? -37.307 0.513 65.891 1.00 73.25 310 LEU A O 1
ATOM 2369 N N . GLN A 1 311 ? -36.775 1.793 64.130 1.00 69.69 311 GLN A N 1
ATOM 2370 C CA . GLN A 1 311 ? -38.094 2.435 64.021 1.00 69.69 311 GLN A CA 1
ATOM 2371 C C . GLN A 1 311 ? -38.909 1.920 62.820 1.00 69.69 311 GLN A C 1
ATOM 2373 O O . GLN A 1 311 ? -38.809 2.453 61.714 1.00 69.69 311 GLN A O 1
ATOM 2378 N N . CYS A 1 312 ? -39.775 0.930 63.046 1.00 70.56 312 CYS A N 1
ATOM 2379 C CA . CYS A 1 312 ? -40.786 0.498 62.074 1.00 70.56 312 CYS A CA 1
ATOM 2380 C C . CYS A 1 312 ? -41.982 1.470 62.078 1.00 70.56 312 CYS A C 1
ATOM 2382 O O . CYS A 1 312 ? -42.556 1.737 63.133 1.00 70.56 312 CYS A O 1
ATOM 2384 N N . LYS A 1 313 ? -42.361 2.018 60.914 1.00 67.81 313 LYS A N 1
ATOM 2385 C CA . LYS A 1 313 ? -43.485 2.963 60.767 1.00 67.81 313 LYS A CA 1
ATOM 2386 C C . LYS A 1 313 ? -44.285 2.647 59.506 1.00 67.81 313 LYS A C 1
ATOM 2388 O O . LYS A 1 313 ? -43.757 2.787 58.405 1.00 67.81 313 LYS A O 1
ATOM 2393 N N . ALA A 1 314 ? -45.547 2.265 59.675 1.00 67.06 314 ALA A N 1
ATOM 2394 C CA . ALA A 1 314 ? -46.503 2.049 58.593 1.00 67.06 314 ALA A CA 1
ATOM 2395 C C . ALA A 1 314 ? -47.560 3.168 58.559 1.00 67.06 314 ALA A C 1
ATOM 2397 O O . ALA A 1 314 ? -47.775 3.863 59.552 1.00 67.06 314 ALA A O 1
ATOM 2398 N N . GLY A 1 315 ? -48.205 3.353 57.402 1.00 66.69 315 GLY A N 1
ATOM 2399 C CA . GLY A 1 315 ? -49.400 4.201 57.260 1.00 66.69 315 GLY A CA 1
ATOM 2400 C C . GLY A 1 315 ? -50.719 3.459 57.523 1.00 66.69 315 GLY A C 1
ATOM 2401 O O . GLY A 1 315 ? -51.758 4.098 57.660 1.00 66.69 315 GLY A O 1
ATOM 2402 N N . GLY A 1 316 ? -50.656 2.128 57.585 1.00 73.06 316 GLY A N 1
ATOM 2403 C CA . GLY A 1 316 ? -51.701 1.225 58.062 1.00 73.06 316 GLY A CA 1
ATOM 2404 C C . GLY A 1 316 ? -51.104 0.299 59.123 1.00 73.06 316 GLY A C 1
ATOM 2405 O O . GLY A 1 316 ? -50.320 0.753 59.957 1.00 73.06 316 GLY A O 1
ATOM 2406 N N . ASP A 1 317 ? -51.430 -0.988 59.065 1.00 70.19 317 ASP A N 1
ATOM 2407 C CA . ASP A 1 317 ? -50.956 -1.973 60.038 1.00 70.19 317 ASP A CA 1
ATOM 2408 C C . ASP A 1 317 ? -49.450 -2.275 59.924 1.00 70.19 317 ASP A C 1
ATOM 2410 O O . ASP A 1 317 ? -48.836 -2.159 58.861 1.00 70.19 317 ASP A O 1
ATOM 2414 N N . ALA A 1 318 ? -48.857 -2.692 61.044 1.00 70.12 318 ALA A N 1
ATOM 2415 C CA . ALA A 1 318 ? -47.503 -3.230 61.125 1.00 70.12 318 ALA A CA 1
ATOM 2416 C C . ALA A 1 318 ? -47.515 -4.453 62.054 1.00 70.12 318 ALA A C 1
ATOM 2418 O O . ALA A 1 318 ? -47.663 -4.306 63.268 1.00 70.12 318 ALA A O 1
ATOM 2419 N N . SER A 1 319 ? -47.390 -5.654 61.486 1.00 70.50 319 SER A N 1
ATOM 2420 C CA . SER A 1 319 ? -47.436 -6.920 62.222 1.00 70.50 319 SER A CA 1
ATOM 2421 C C . SER A 1 319 ? -46.051 -7.563 62.378 1.00 70.50 319 SER A C 1
ATOM 2423 O O . SER A 1 319 ? -45.112 -7.276 61.636 1.00 70.50 319 SER A O 1
ATOM 2425 N N . PHE A 1 320 ? -45.920 -8.433 63.383 1.00 73.56 320 PHE A N 1
ATOM 2426 C CA . PHE A 1 320 ? -44.702 -9.193 63.686 1.00 73.56 320 PHE A CA 1
ATOM 2427 C C . PHE A 1 320 ? -45.054 -10.681 63.799 1.00 73.56 320 PHE A C 1
ATOM 2429 O O . PHE A 1 320 ? -45.170 -11.240 64.892 1.00 73.56 320 PHE A O 1
ATOM 2436 N N . GLU A 1 321 ? -45.290 -11.306 62.650 1.00 69.12 321 GLU A N 1
ATOM 2437 C CA . GLU A 1 321 ? -45.830 -12.664 62.543 1.00 69.12 321 GLU A CA 1
ATOM 2438 C C . GLU A 1 321 ? -44.733 -13.728 62.391 1.00 69.12 321 GLU A C 1
ATOM 2440 O O . GLU A 1 321 ? -43.748 -13.546 61.676 1.00 69.12 321 GLU A O 1
ATOM 2445 N N . GLY A 1 322 ? -44.915 -14.867 63.060 1.00 66.19 322 GLY A N 1
ATOM 2446 C CA . GLY A 1 322 ? -43.998 -16.003 63.015 1.00 66.19 322 GLY A CA 1
ATOM 2447 C C . GLY A 1 322 ? -44.327 -17.036 64.093 1.00 66.19 322 GLY A C 1
ATOM 2448 O O . GLY A 1 322 ? -45.123 -16.777 64.992 1.00 66.19 322 GLY A O 1
ATOM 2449 N N . SER A 1 323 ? -43.694 -18.211 64.041 1.00 68.69 323 SER A N 1
ATOM 2450 C CA . SER A 1 323 ? -43.912 -19.272 65.039 1.00 68.69 323 SER A CA 1
ATOM 2451 C C . SER A 1 323 ? -43.413 -18.913 66.446 1.00 68.69 323 SER A C 1
ATOM 2453 O O . SER A 1 323 ? -43.773 -19.583 67.413 1.00 68.69 323 SER A O 1
ATOM 2455 N N . THR A 1 324 ? -42.547 -17.900 66.579 1.00 68.56 324 THR A N 1
ATOM 2456 C CA . THR A 1 324 ? -42.034 -17.409 67.868 1.00 68.56 324 THR A CA 1
ATOM 2457 C C . THR A 1 324 ? -41.518 -15.967 67.748 1.00 68.56 324 THR A C 1
ATOM 2459 O O . THR A 1 324 ? -40.332 -15.734 67.504 1.00 68.56 324 THR A O 1
ATOM 2462 N N . THR A 1 325 ? -42.392 -14.981 67.942 1.00 69.75 325 THR A N 1
ATOM 2463 C CA . THR A 1 325 ? -42.015 -13.556 67.947 1.00 69.75 325 THR A CA 1
ATOM 2464 C C . THR A 1 325 ? -41.488 -13.134 69.322 1.00 69.75 325 THR A C 1
ATOM 2466 O O . THR A 1 325 ? -42.180 -13.289 70.324 1.00 69.75 325 THR A O 1
ATOM 2469 N N . HIS A 1 326 ? -40.279 -12.564 69.377 1.00 70.88 326 HIS A N 1
ATOM 2470 C CA . HIS A 1 326 ? -39.709 -11.960 70.589 1.00 70.88 326 HIS A CA 1
ATOM 2471 C C . HIS A 1 326 ? -39.650 -10.434 70.445 1.00 70.88 326 HIS A C 1
ATOM 2473 O O . HIS A 1 326 ? -39.046 -9.928 69.501 1.00 70.88 326 HIS A O 1
ATOM 2479 N N . VAL A 1 327 ? -40.224 -9.707 71.408 1.00 73.19 327 VAL A N 1
ATOM 2480 C CA . VAL A 1 327 ? -40.117 -8.243 71.529 1.00 73.19 327 VAL A CA 1
ATOM 2481 C C . VAL A 1 327 ? -39.548 -7.923 72.910 1.00 73.19 327 VAL A C 1
ATOM 2483 O O . VAL A 1 327 ? -40.149 -8.269 73.923 1.00 73.19 327 VAL A O 1
ATOM 2486 N N . SER A 1 328 ? -38.375 -7.291 72.957 1.00 68.88 328 SER A N 1
ATOM 2487 C CA . SER A 1 328 ? -37.637 -7.034 74.201 1.00 68.88 328 SER A CA 1
ATOM 2488 C C . SER A 1 328 ? -36.812 -5.751 74.110 1.00 68.88 328 SER A C 1
ATOM 2490 O O . SER A 1 328 ? -36.006 -5.609 73.190 1.00 68.88 328 SER A O 1
ATOM 2492 N N . GLY A 1 329 ? -36.969 -4.853 75.082 1.00 64.12 329 GLY A N 1
ATOM 2493 C CA . GLY A 1 329 ? -36.097 -3.692 75.276 1.00 64.12 329 GLY A CA 1
ATOM 2494 C C . GLY A 1 329 ? -34.975 -3.968 76.285 1.00 64.12 329 GLY A C 1
ATOM 2495 O O . GLY A 1 329 ? -35.046 -4.914 77.064 1.00 64.12 329 GLY A O 1
ATOM 2496 N N . GLN A 1 330 ? -33.950 -3.110 76.301 1.00 62.84 330 GLN A N 1
ATOM 2497 C CA . GLN A 1 330 ? -32.950 -3.046 77.388 1.00 62.84 330 GLN A CA 1
ATOM 2498 C C . GLN A 1 330 ? -33.507 -2.396 78.673 1.00 62.84 330 GLN A C 1
ATOM 2500 O O . GLN A 1 330 ? -32.876 -2.474 79.724 1.00 62.84 330 GLN A O 1
ATOM 2505 N N . GLN A 1 331 ? -34.654 -1.718 78.569 1.00 72.25 331 GLN A N 1
ATOM 2506 C CA . GLN A 1 331 ? -35.369 -1.044 79.653 1.00 72.25 331 GLN A CA 1
ATOM 2507 C C . GLN A 1 331 ? -36.851 -1.450 79.556 1.00 72.25 331 GLN A C 1
ATOM 2509 O O . GLN A 1 331 ? -37.171 -2.611 79.797 1.00 72.25 331 GLN A O 1
ATOM 2514 N N . ASP A 1 332 ? -37.733 -0.551 79.120 1.00 68.88 332 ASP A N 1
ATOM 2515 C CA . ASP A 1 332 ? -39.175 -0.797 79.024 1.00 68.88 332 ASP A CA 1
ATOM 2516 C C . ASP A 1 332 ? -39.640 -1.174 77.604 1.00 68.88 332 ASP A C 1
ATOM 2518 O O . ASP A 1 332 ? -39.052 -0.766 76.599 1.00 68.88 332 ASP A O 1
ATOM 2522 N N . VAL A 1 333 ? -40.747 -1.923 77.510 1.00 72.44 333 VAL A N 1
ATOM 2523 C CA . VAL A 1 333 ? -41.453 -2.221 76.248 1.00 72.44 333 VAL A CA 1
ATOM 2524 C C . VAL A 1 333 ? -42.795 -1.489 76.246 1.00 72.44 333 VAL A C 1
ATOM 2526 O O . VAL A 1 333 ? -43.783 -1.956 76.809 1.00 72.44 333 VAL A O 1
ATOM 2529 N N . HIS A 1 334 ? -42.836 -0.317 75.611 1.00 74.62 334 HIS A N 1
ATOM 2530 C CA . HIS A 1 334 ? -44.039 0.514 75.537 1.00 74.62 334 HIS A CA 1
ATOM 2531 C C . HIS A 1 334 ? -44.969 0.071 74.400 1.00 74.62 334 HIS A C 1
ATOM 2533 O O . HIS A 1 334 ? -44.765 0.439 73.244 1.00 74.62 334 HIS A O 1
ATOM 2539 N N . VAL A 1 335 ? -46.041 -0.653 74.734 1.00 75.19 335 VAL A N 1
ATOM 2540 C CA . VAL A 1 335 ? -47.162 -0.902 73.814 1.00 75.19 335 VAL A CA 1
ATOM 2541 C C . VAL A 1 335 ? -48.252 0.136 74.080 1.00 75.19 335 VAL A C 1
ATOM 2543 O O . VAL A 1 335 ? -48.887 0.126 75.131 1.00 75.19 335 VAL A O 1
ATOM 2546 N N . MET A 1 336 ? -48.457 1.058 73.138 1.00 71.56 336 MET A N 1
ATOM 2547 C CA . MET A 1 336 ? -49.411 2.165 73.267 1.00 71.56 336 MET A CA 1
ATOM 2548 C C . MET A 1 336 ? -50.234 2.306 71.987 1.00 71.56 336 MET A C 1
ATOM 2550 O O . MET A 1 336 ? -49.679 2.292 70.891 1.00 71.56 336 MET A O 1
ATOM 2554 N N . SER A 1 337 ? -51.546 2.504 72.125 1.00 73.19 337 SER A N 1
ATOM 2555 C CA . SER A 1 337 ? -52.417 2.924 71.024 1.00 73.19 337 SER A CA 1
ATOM 2556 C C . SER A 1 337 ? -52.803 4.388 71.207 1.00 73.19 337 SER A C 1
ATOM 2558 O O . SER A 1 337 ? -53.120 4.821 72.313 1.00 73.19 337 SER A O 1
ATOM 2560 N N . SER A 1 338 ? -52.771 5.162 70.123 1.00 67.81 338 SER A N 1
ATOM 2561 C CA . SER A 1 338 ? -53.088 6.595 70.129 1.00 67.81 338 SER A CA 1
ATOM 2562 C C . SER A 1 338 ? -54.590 6.899 70.070 1.00 67.81 338 SER A C 1
ATOM 2564 O O . SER A 1 338 ? -54.980 8.049 70.257 1.00 67.81 338 SER A O 1
ATOM 2566 N N . SER A 1 339 ? -55.430 5.899 69.773 1.00 70.44 339 SER A N 1
ATOM 2567 C CA . SER A 1 339 ? -56.874 6.092 69.545 1.00 70.44 339 SER A CA 1
ATOM 2568 C C . SER A 1 339 ? -57.764 4.863 69.797 1.00 70.44 339 SER A C 1
ATOM 2570 O O . SER A 1 339 ? -58.977 4.957 69.621 1.00 70.44 339 SER A O 1
ATOM 2572 N N . GLY A 1 340 ? -57.210 3.723 70.228 1.00 70.56 340 GLY A N 1
ATOM 2573 C CA . GLY A 1 340 ? -57.966 2.483 70.448 1.00 70.56 340 GLY A CA 1
ATOM 2574 C C . GLY A 1 340 ? -57.459 1.650 71.628 1.00 70.56 340 GLY A C 1
ATOM 2575 O O . GLY A 1 340 ? -56.582 2.068 72.379 1.00 70.56 340 GLY A O 1
ATOM 2576 N N . SER A 1 341 ? -58.011 0.450 71.794 1.00 71.75 341 SER A N 1
ATOM 2577 C CA . SER A 1 341 ? -57.592 -0.510 72.822 1.00 71.75 341 SER A CA 1
ATOM 2578 C C . SER A 1 341 ? -56.360 -1.305 72.389 1.00 71.75 341 SER A C 1
ATOM 2580 O O . SER A 1 341 ? -56.365 -1.901 71.312 1.00 71.75 341 SER A O 1
ATOM 2582 N N . VAL A 1 342 ? -55.349 -1.407 73.256 1.00 76.38 342 VAL A N 1
ATOM 2583 C CA . VAL A 1 342 ? -54.336 -2.470 73.147 1.00 76.38 342 VAL A CA 1
ATOM 2584 C C . VAL A 1 342 ? -55.006 -3.779 73.563 1.00 76.38 342 VAL A C 1
ATOM 2586 O O . VAL A 1 342 ? -55.405 -3.915 74.718 1.00 76.38 342 VAL A O 1
ATOM 2589 N N . ASN A 1 343 ? -55.162 -4.717 72.629 1.00 76.06 343 ASN A N 1
ATOM 2590 C CA . ASN A 1 343 ? -55.718 -6.041 72.903 1.00 76.06 343 ASN A CA 1
ATOM 2591 C C . ASN A 1 343 ? -54.601 -7.092 72.879 1.00 76.06 343 ASN A C 1
ATOM 2593 O O . ASN A 1 343 ? -53.759 -7.068 71.983 1.00 76.06 343 ASN A O 1
ATOM 2597 N N . VAL A 1 344 ? -54.598 -8.006 73.849 1.00 77.19 344 VAL A N 1
ATOM 2598 C CA . VAL A 1 344 ? -53.603 -9.084 73.970 1.00 77.19 344 VAL A CA 1
ATOM 2599 C C . VAL A 1 344 ? -54.353 -10.406 74.070 1.00 77.19 344 VAL A C 1
ATOM 2601 O O . VAL A 1 344 ? -54.712 -10.849 75.159 1.00 77.19 344 VAL A O 1
ATOM 2604 N N . ASP A 1 345 ? -54.617 -11.011 72.914 1.00 78.75 345 ASP A N 1
ATOM 2605 C CA . ASP A 1 345 ? -55.218 -12.340 72.811 1.00 78.75 345 ASP A CA 1
ATOM 2606 C C . ASP A 1 345 ? -54.101 -13.388 72.630 1.00 78.75 345 ASP A C 1
ATOM 2608 O O . ASP A 1 345 ? -53.367 -13.324 71.641 1.00 78.75 345 ASP A O 1
ATOM 2612 N N . PRO A 1 346 ? -53.925 -14.341 73.566 1.00 73.38 346 PRO A N 1
ATOM 2613 C CA . PRO A 1 346 ? -52.918 -15.391 73.454 1.00 73.38 346 PRO A CA 1
ATOM 2614 C C . PRO A 1 346 ? -53.346 -16.563 72.547 1.00 73.38 346 PRO A C 1
ATOM 2616 O O . PRO A 1 346 ? -52.638 -17.570 72.500 1.00 73.38 346 PRO A O 1
ATOM 2619 N N . GLY A 1 347 ? -54.508 -16.503 71.883 1.00 63.62 347 GLY A N 1
ATOM 2620 C CA . GLY A 1 347 ? -54.961 -17.504 70.906 1.00 63.62 347 GLY A CA 1
ATOM 2621 C C . GLY A 1 347 ? -55.207 -18.906 71.481 1.00 63.62 347 GLY A C 1
ATOM 2622 O O . GLY A 1 347 ? -55.194 -19.886 70.738 1.00 63.62 347 GLY A O 1
ATOM 2623 N N . GLY A 1 348 ? -55.389 -19.013 72.802 1.00 68.44 348 GLY A N 1
ATOM 2624 C CA . GLY A 1 348 ? -55.466 -20.276 73.552 1.00 68.44 348 GLY A CA 1
ATOM 2625 C C . GLY A 1 348 ? -54.261 -20.564 74.462 1.00 68.44 348 GLY A C 1
ATOM 2626 O O . GLY A 1 348 ? -54.303 -21.525 75.227 1.00 68.44 348 GLY A O 1
ATOM 2627 N N . GLY A 1 349 ? -53.205 -19.745 74.414 1.00 70.38 349 GLY A N 1
ATOM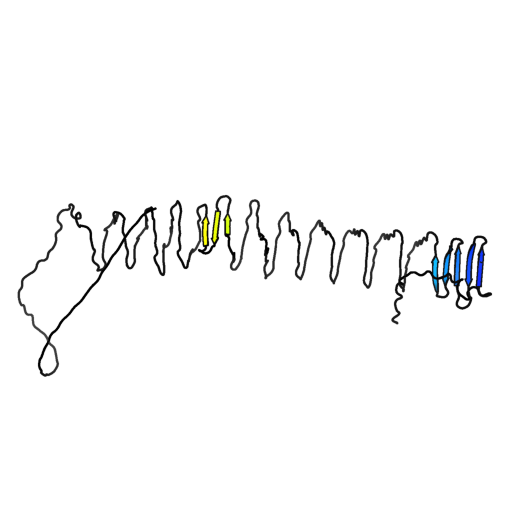 2628 C CA . GLY A 1 349 ? -52.095 -19.780 75.375 1.00 70.38 349 GLY A CA 1
ATOM 2629 C C . GLY A 1 349 ? -52.370 -19.011 76.679 1.00 70.38 349 GLY A C 1
ATOM 2630 O O . GLY A 1 349 ? -53.424 -18.406 76.858 1.00 70.38 349 GLY A O 1
ATOM 2631 N N . ASN A 1 350 ? -51.380 -18.978 77.578 1.00 73.44 350 ASN A N 1
ATOM 2632 C CA . ASN A 1 350 ? -51.409 -18.172 78.806 1.00 73.44 350 ASN A CA 1
ATOM 2633 C C . ASN A 1 350 ? -50.573 -16.891 78.650 1.00 73.44 350 ASN A C 1
ATOM 2635 O O . ASN A 1 350 ? -49.413 -16.957 78.242 1.00 73.44 350 ASN A O 1
ATOM 2639 N N . VAL A 1 351 ? -51.109 -15.740 79.070 1.00 73.12 351 VAL A N 1
ATOM 2640 C CA . VAL A 1 351 ? -50.335 -14.490 79.200 1.00 73.12 351 VAL A CA 1
ATOM 2641 C C . VAL A 1 351 ? -49.539 -14.528 80.509 1.00 73.12 351 VAL A C 1
ATOM 2643 O O . VAL A 1 351 ? -50.098 -14.353 81.590 1.00 73.12 351 VAL A O 1
ATOM 2646 N N . ASN A 1 352 ? -48.228 -14.774 80.430 1.00 72.12 352 ASN A N 1
ATOM 2647 C CA . ASN A 1 352 ? -47.362 -14.880 81.609 1.00 72.12 352 ASN A CA 1
ATOM 2648 C C . ASN A 1 352 ? -46.754 -13.522 82.008 1.00 72.12 352 ASN A C 1
ATOM 2650 O O . ASN A 1 352 ? -45.698 -13.124 81.516 1.00 72.12 352 ASN A O 1
ATOM 2654 N N . LEU A 1 353 ? -47.414 -12.822 82.932 1.00 71.44 353 LEU A N 1
ATOM 2655 C CA . LEU A 1 353 ? -46.942 -11.563 83.520 1.00 71.44 353 LEU A CA 1
ATOM 2656 C C . LEU A 1 353 ? -45.934 -11.831 84.653 1.00 71.44 353 LEU A C 1
ATOM 2658 O O . LEU A 1 353 ? -46.233 -11.656 85.834 1.00 71.44 353 LEU A O 1
ATOM 2662 N N . ALA A 1 354 ? -44.721 -12.252 84.287 1.00 59.38 354 ALA A N 1
ATOM 2663 C CA . ALA A 1 354 ? -43.616 -12.556 85.206 1.00 59.38 354 ALA A CA 1
ATOM 2664 C C . ALA A 1 354 ? -42.939 -11.294 85.807 1.00 59.38 354 ALA A C 1
ATOM 2666 O O . ALA A 1 354 ? -41.716 -11.181 85.858 1.00 59.38 354 ALA A O 1
ATOM 2667 N N . GLY A 1 355 ? -43.745 -10.334 86.263 1.00 56.31 355 GLY A N 1
ATOM 2668 C CA . GLY A 1 355 ? -43.338 -9.078 86.891 1.00 56.31 355 GLY A CA 1
ATOM 2669 C C . GLY A 1 355 ? -44.539 -8.463 87.611 1.00 56.31 355 GLY A C 1
ATOM 2670 O O . GLY A 1 355 ? -45.620 -8.376 87.038 1.00 56.31 355 GLY A O 1
ATOM 2671 N N . GLY A 1 356 ? -44.378 -8.113 88.892 1.00 50.75 356 GLY A N 1
ATOM 2672 C CA . GLY A 1 356 ? -45.496 -7.919 89.826 1.00 50.75 356 GLY A CA 1
ATOM 2673 C C . GLY A 1 356 ? -46.613 -6.980 89.343 1.00 50.75 356 GLY A C 1
ATOM 2674 O O . GLY A 1 356 ? -46.355 -5.834 88.981 1.00 50.75 356 GLY A O 1
ATOM 2675 N N . LEU A 1 357 ? -47.864 -7.454 89.439 1.00 53.22 357 LEU A N 1
ATOM 2676 C CA . LEU A 1 357 ? -49.121 -6.795 89.034 1.00 53.22 357 LEU A CA 1
ATOM 2677 C C . LEU A 1 357 ? -49.501 -5.584 89.930 1.00 53.22 357 LEU A C 1
ATOM 2679 O O . LEU A 1 357 ? -50.610 -5.483 90.448 1.00 53.22 357 LEU A O 1
ATOM 2683 N N . SER A 1 358 ? -48.550 -4.685 90.176 1.00 50.88 358 SER A N 1
ATOM 2684 C CA . SER A 1 358 ? -48.521 -3.810 91.357 1.00 50.88 358 SER A CA 1
ATOM 2685 C C . SER A 1 358 ? -49.299 -2.489 91.214 1.00 50.88 358 SER A C 1
ATOM 2687 O O . SER A 1 358 ? -49.617 -1.858 92.218 1.00 50.88 358 SER A O 1
ATOM 2689 N N . GLN A 1 359 ? -49.604 -2.037 89.987 1.00 51.81 359 GLN A N 1
ATOM 2690 C CA . GLN A 1 359 ? -50.101 -0.664 89.749 1.00 51.81 359 GLN A CA 1
ATOM 2691 C C . GLN A 1 359 ? -51.367 -0.529 88.878 1.00 51.81 359 GLN A C 1
ATOM 2693 O O . GLN A 1 359 ? -51.853 0.585 88.696 1.00 51.81 359 GLN A O 1
ATOM 2698 N N . MET A 1 360 ? -51.976 -1.619 88.391 1.00 46.72 360 MET A N 1
ATOM 2699 C CA . MET A 1 360 ? -53.149 -1.529 87.491 1.00 46.72 360 MET A CA 1
ATOM 2700 C C . MET A 1 360 ? -54.457 -1.029 88.141 1.00 46.72 360 MET A C 1
ATOM 2702 O O . MET A 1 360 ? -55.418 -0.769 87.425 1.00 46.72 360 MET A O 1
ATOM 2706 N N . PHE A 1 361 ? -54.506 -0.845 89.465 1.00 49.00 361 PHE A N 1
ATOM 2707 C CA . PHE A 1 361 ? -55.694 -0.352 90.184 1.00 49.00 361 PHE A CA 1
ATOM 2708 C C . PHE A 1 361 ? -55.445 0.965 90.942 1.00 49.00 361 PHE A C 1
ATOM 2710 O O . PHE A 1 361 ? -55.990 1.203 92.018 1.00 49.00 361 PHE A O 1
ATOM 2717 N N . GLY A 1 362 ? -54.656 1.861 90.340 1.00 47.06 362 GLY A N 1
ATOM 2718 C CA . GLY A 1 362 ? -54.366 3.220 90.821 1.00 47.06 362 GLY A CA 1
ATOM 2719 C C . GLY A 1 362 ? -55.517 4.239 90.731 1.00 47.06 362 GLY A C 1
ATOM 2720 O O . GLY A 1 362 ? -55.251 5.421 90.538 1.00 47.06 362 GLY A O 1
ATOM 2721 N N . GLY A 1 363 ? -56.775 3.806 90.878 1.00 49.56 363 GLY A N 1
ATOM 2722 C CA . GLY A 1 363 ? -57.941 4.685 91.032 1.00 49.56 363 GLY A CA 1
ATOM 2723 C C . GLY A 1 363 ? -58.906 4.754 89.841 1.00 49.56 363 GLY A C 1
ATOM 2724 O O . GLY A 1 363 ? -58.698 5.511 88.901 1.00 49.56 363 GLY A O 1
ATOM 2725 N N . LEU A 1 364 ? -60.034 4.049 89.964 1.00 36.56 364 LEU A N 1
ATOM 2726 C CA . LEU A 1 364 ? -61.349 4.406 89.408 1.00 36.56 364 LEU A CA 1
ATOM 2727 C C . LEU A 1 364 ? -62.432 3.667 90.223 1.00 36.56 364 LEU A C 1
ATOM 2729 O O . LEU A 1 364 ? -62.148 2.650 90.857 1.00 36.56 364 LEU A O 1
ATOM 2733 N N . GLY A 1 365 ? -63.649 4.210 90.285 1.00 40.94 365 GLY A N 1
ATOM 2734 C CA . GLY A 1 365 ? -64.712 3.694 91.160 1.00 40.94 365 GLY A CA 1
ATOM 2735 C C . GLY A 1 365 ? -65.464 2.483 90.594 1.00 40.94 365 GLY A C 1
ATOM 2736 O O . GLY A 1 365 ? -65.664 2.401 89.390 1.00 40.94 365 GLY A O 1
ATOM 2737 N N . GLN A 1 366 ? -65.919 1.594 91.489 1.00 44.06 366 GLN A N 1
ATOM 2738 C CA . GLN A 1 366 ? -66.863 0.482 91.255 1.00 44.06 366 GLN A CA 1
ATOM 2739 C C . GLN A 1 366 ? -66.673 -0.346 89.964 1.00 44.06 366 GLN A C 1
ATOM 2741 O O . GLN A 1 366 ? -67.309 -0.105 88.942 1.00 44.06 366 GLN A O 1
ATOM 2746 N N . LEU A 1 367 ? -65.923 -1.447 90.081 1.00 35.97 367 LEU A N 1
ATOM 2747 C CA . LEU A 1 367 ? -66.068 -2.607 89.196 1.00 35.97 367 LEU A CA 1
ATOM 2748 C C . LEU A 1 367 ? -66.898 -3.689 89.899 1.00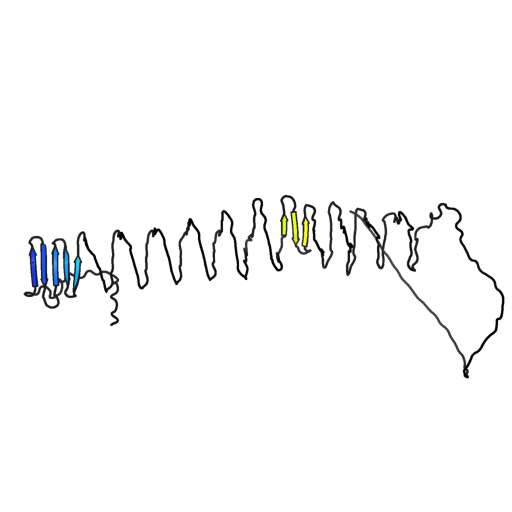 35.97 367 LEU A C 1
ATOM 2750 O O . LEU A 1 367 ? -66.543 -4.151 90.985 1.00 35.97 367 LEU A O 1
ATOM 2754 N N . SER A 1 368 ? -68.012 -4.087 89.285 1.00 35.66 368 SER A N 1
ATOM 2755 C CA . SER A 1 368 ? -68.887 -5.152 89.785 1.00 35.66 368 SER A CA 1
ATOM 2756 C C . SER A 1 368 ? -68.404 -6.521 89.308 1.00 35.66 368 SER A C 1
ATOM 2758 O O . SER A 1 368 ? -68.687 -6.929 88.184 1.00 35.66 368 SER A O 1
ATOM 2760 N N . PHE A 1 369 ? -67.705 -7.253 90.174 1.00 36.84 369 PHE A N 1
ATOM 2761 C CA . PHE A 1 369 ? -67.332 -8.645 89.916 1.00 36.84 369 PHE A CA 1
ATOM 2762 C C . PHE A 1 369 ? -68.505 -9.581 90.236 1.00 36.84 369 PHE A C 1
ATOM 2764 O O . PHE A 1 369 ? -68.842 -9.792 91.401 1.00 36.84 369 PHE A O 1
ATOM 2771 N N . LEU A 1 370 ? -69.123 -10.152 89.199 1.00 34.00 370 LEU A N 1
ATOM 2772 C CA . LEU A 1 370 ? -70.137 -11.201 89.333 1.00 34.00 370 LEU A CA 1
ATOM 2773 C C . LEU A 1 370 ? -69.469 -12.558 89.600 1.00 34.00 370 LEU A C 1
ATOM 2775 O O . LEU A 1 370 ? -69.248 -13.352 88.688 1.00 34.00 370 LEU A O 1
ATOM 2779 N N . PHE A 1 371 ? -69.163 -12.827 90.869 1.00 39.41 37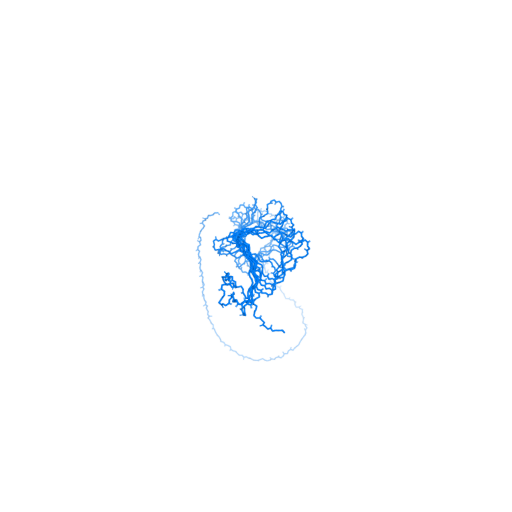1 PHE A N 1
ATOM 2780 C CA . PHE A 1 371 ? -68.948 -14.194 91.341 1.00 39.41 371 PHE A CA 1
ATOM 2781 C C . PHE A 1 371 ? -70.307 -14.886 91.486 1.00 39.41 371 PHE A C 1
ATOM 2783 O O . PHE A 1 371 ? -71.191 -14.380 92.176 1.00 39.41 371 PHE A O 1
ATOM 2790 N N . ASN A 1 372 ? -70.474 -16.034 90.829 1.00 38.25 372 ASN A N 1
ATOM 2791 C CA . ASN A 1 372 ? -71.679 -16.853 90.918 1.00 38.25 372 ASN A CA 1
ATOM 2792 C C . ASN A 1 372 ? -71.375 -18.092 91.773 1.00 38.25 372 ASN A C 1
ATOM 2794 O O . ASN A 1 372 ? -70.735 -19.026 91.291 1.00 38.25 372 ASN A O 1
ATOM 2798 N N . ASP A 1 373 ? -71.788 -18.057 93.040 1.00 33.88 373 ASP A N 1
ATOM 2799 C CA . ASP A 1 373 ? -71.445 -19.050 94.069 1.00 33.88 373 ASP A CA 1
ATOM 2800 C C . ASP A 1 373 ? -72.562 -20.124 94.215 1.00 33.88 373 ASP A C 1
ATOM 2802 O O . ASP A 1 373 ? -73.723 -19.820 93.921 1.00 33.88 373 ASP A O 1
ATOM 2806 N N . PRO A 1 374 ? -72.265 -21.390 94.585 1.00 46.28 374 PRO A N 1
ATOM 2807 C CA . PRO A 1 374 ? -73.162 -22.519 94.297 1.00 46.28 374 PRO A CA 1
ATOM 2808 C C . PRO A 1 374 ? -74.031 -23.030 95.471 1.00 46.28 374 PRO A C 1
ATOM 2810 O O . PRO A 1 374 ? -73.836 -22.688 96.635 1.00 46.28 374 PRO A O 1
ATOM 2813 N N . THR A 1 375 ? -74.883 -24.019 95.142 1.00 36.53 375 THR A N 1
ATOM 2814 C CA . THR A 1 375 ? -75.676 -24.912 96.031 1.00 36.53 375 THR A CA 1
ATOM 2815 C C . THR A 1 375 ? -77.009 -24.329 96.564 1.00 36.53 375 THR A C 1
ATOM 2817 O O . THR A 1 375 ? -77.109 -23.128 96.771 1.00 36.53 375 THR A O 1
ATOM 2820 N N . GLN A 1 376 ? -78.110 -25.080 96.772 1.00 35.00 376 GLN A N 1
ATOM 2821 C CA . GLN A 1 376 ? -78.393 -26.535 96.693 1.00 35.00 376 GLN A CA 1
ATOM 2822 C C . GLN A 1 376 ? -79.644 -26.874 95.821 1.00 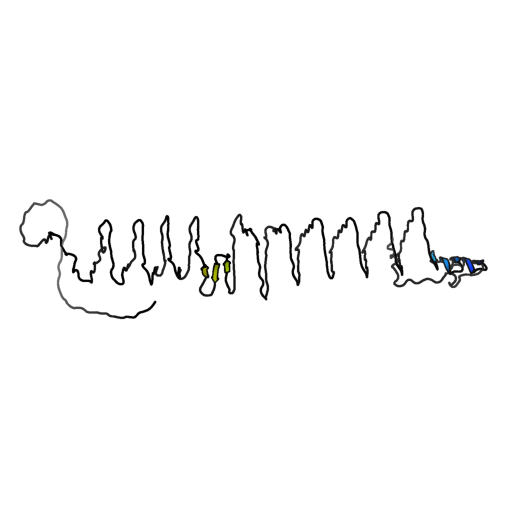35.00 376 GLN A C 1
ATOM 2824 O O . GLN A 1 376 ? -80.161 -26.027 95.099 1.00 35.00 376 GLN A O 1
ATOM 2829 N N . ALA A 1 377 ? -80.079 -28.144 95.859 1.00 32.41 377 ALA A N 1
ATOM 2830 C CA . ALA A 1 377 ? -81.269 -28.739 95.222 1.00 32.41 377 ALA A CA 1
ATOM 2831 C C . ALA A 1 377 ? -82.612 -28.102 95.707 1.00 32.41 377 ALA A C 1
ATOM 2833 O O . ALA A 1 377 ? -82.596 -27.264 96.602 1.00 32.41 377 ALA A O 1
ATOM 2834 N N . GLN A 1 378 ? -83.815 -28.428 95.200 1.00 33.09 378 GLN A N 1
ATOM 2835 C CA . GLN A 1 378 ? -84.330 -29.720 94.706 1.00 33.09 378 GLN A CA 1
ATOM 2836 C C . GLN A 1 378 ? -85.679 -29.550 93.954 1.00 33.09 378 GLN A C 1
ATOM 2838 O O . GLN A 1 378 ? -86.376 -28.573 94.209 1.00 33.09 378 GLN A O 1
ATOM 2843 N N . ASP A 1 379 ? -86.054 -30.502 93.077 1.00 29.72 379 ASP A N 1
ATOM 2844 C CA . ASP A 1 379 ? -87.317 -31.302 93.106 1.00 29.72 379 ASP A CA 1
ATOM 2845 C C . ASP A 1 379 ? -87.829 -31.787 91.715 1.00 29.72 379 ASP A C 1
ATOM 2847 O O . ASP A 1 379 ? -87.304 -31.412 90.665 1.00 29.72 379 ASP A O 1
ATOM 2851 N N . VAL A 1 380 ? -88.797 -32.713 91.720 1.00 32.53 380 VAL A N 1
ATOM 2852 C CA . VAL A 1 380 ? -89.277 -33.553 90.604 1.00 32.53 380 VAL A CA 1
ATOM 2853 C C . VAL A 1 380 ? -90.601 -33.034 90.004 1.00 32.53 380 VAL A C 1
ATOM 2855 O O . VAL A 1 380 ? -91.471 -32.560 90.727 1.00 32.53 380 VAL A O 1
ATOM 2858 N N . GLY A 1 381 ? -90.811 -33.174 88.682 1.00 30.09 381 GLY A N 1
ATOM 2859 C CA . GLY A 1 381 ? -92.037 -32.698 88.008 1.00 30.09 381 GLY A CA 1
ATOM 2860 C C . GLY A 1 381 ? -92.340 -33.337 86.641 1.00 30.09 381 GLY A C 1
ATOM 2861 O O . GLY A 1 381 ? -92.070 -32.745 85.602 1.00 30.09 381 GLY A O 1
ATOM 2862 N N . ASP A 1 382 ? -92.925 -34.538 86.659 1.00 30.61 382 ASP A N 1
ATOM 2863 C CA . ASP A 1 382 ? -93.360 -35.365 85.512 1.00 30.61 382 ASP A CA 1
ATOM 2864 C C . ASP A 1 382 ? -94.132 -34.637 84.379 1.00 30.61 382 ASP A C 1
ATOM 2866 O O . ASP A 1 382 ? -95.083 -33.895 84.640 1.00 30.61 382 ASP A O 1
ATOM 2870 N N . ARG A 1 383 ? -93.797 -34.965 83.113 1.00 32.53 383 ARG A N 1
ATOM 2871 C CA . ARG A 1 383 ? -94.728 -34.939 81.960 1.00 32.53 383 ARG A CA 1
ATOM 2872 C C . ARG A 1 383 ? -94.484 -36.050 80.915 1.00 32.53 383 ARG A C 1
ATOM 2874 O O . ARG A 1 383 ? -93.985 -35.775 79.831 1.00 32.53 383 ARG A O 1
ATOM 2881 N N . THR A 1 384 ? -94.976 -37.258 81.201 1.00 30.86 384 THR A N 1
ATOM 2882 C CA . THR A 1 384 ? -95.706 -38.205 80.304 1.00 30.86 384 THR A CA 1
ATOM 2883 C C . THR A 1 384 ? -95.139 -38.617 78.912 1.00 30.86 384 THR A C 1
ATOM 2885 O O . THR A 1 384 ? -94.771 -37.769 78.104 1.00 30.86 384 THR A O 1
ATOM 2888 N N . PRO A 1 385 ? -95.207 -39.913 78.518 1.00 45.44 385 PRO A N 1
ATO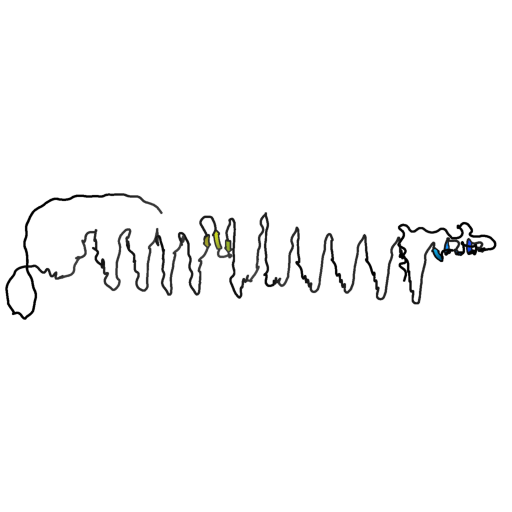M 2889 C CA . PRO A 1 385 ? -94.507 -40.449 77.336 1.00 45.44 385 PRO A CA 1
ATOM 2890 C C . PRO A 1 385 ? -95.347 -40.599 76.047 1.00 45.44 385 PRO A C 1
ATOM 2892 O O . PRO A 1 385 ? -96.580 -40.610 76.072 1.00 45.44 385 PRO A O 1
ATOM 2895 N N . LYS A 1 386 ? -94.669 -40.898 74.922 1.00 30.20 386 LYS A N 1
ATOM 2896 C CA . LYS A 1 386 ? -95.246 -41.624 73.770 1.00 30.20 386 LYS A CA 1
ATOM 2897 C C . LYS A 1 386 ? -94.215 -42.512 73.038 1.00 30.20 386 LYS A C 1
ATOM 2899 O O . LYS A 1 386 ? -93.097 -42.088 72.791 1.00 30.20 386 LYS A O 1
ATOM 2904 N N . LYS A 1 387 ? -94.677 -43.730 72.715 1.00 32.78 387 LYS A N 1
ATOM 2905 C CA . LYS A 1 387 ? -94.273 -44.739 71.697 1.00 32.78 387 LYS A CA 1
ATOM 2906 C C . LYS A 1 387 ? -93.240 -44.351 70.609 1.00 32.78 387 LYS A C 1
ATOM 2908 O O . LYS A 1 387 ? -93.291 -43.224 70.138 1.00 32.78 387 LYS A O 1
ATOM 2913 N N . SER A 1 388 ? -92.447 -45.263 70.012 1.00 31.98 388 SER A N 1
ATOM 2914 C CA . SER A 1 388 ? -92.149 -46.722 70.190 1.00 31.98 388 SER A CA 1
ATOM 2915 C C . SER A 1 388 ? -91.095 -47.143 69.108 1.00 31.98 388 SER A C 1
ATOM 2917 O O . SER A 1 388 ? -90.643 -46.258 68.394 1.00 31.98 388 SER A O 1
ATOM 2919 N N . GLU A 1 389 ? -90.638 -48.386 68.844 1.00 33.62 389 GLU A N 1
ATOM 2920 C CA . GLU A 1 389 ? -90.933 -49.771 69.291 1.00 33.62 389 GLU A CA 1
ATOM 2921 C C . GLU A 1 389 ? -89.774 -50.738 68.893 1.00 33.62 389 GLU A C 1
ATOM 2923 O O . GLU A 1 389 ? -89.150 -50.486 67.867 1.00 33.62 389 GLU A O 1
ATOM 2928 N N . LYS A 1 390 ? -89.619 -51.897 69.578 1.00 34.25 390 LYS A N 1
ATOM 2929 C CA . LYS A 1 390 ? -88.820 -53.108 69.184 1.00 34.25 390 LYS A CA 1
ATOM 2930 C C . LYS A 1 390 ? -87.270 -52.957 69.123 1.00 34.25 390 LYS A C 1
ATOM 2932 O O . LYS A 1 390 ? -86.773 -51.860 68.929 1.00 34.25 390 LYS A O 1
ATOM 2937 N N . ALA A 1 391 ? -86.445 -54.007 69.305 1.00 30.41 391 ALA A N 1
ATOM 2938 C CA . ALA A 1 391 ? -86.685 -55.457 69.493 1.00 30.41 391 ALA A CA 1
ATOM 2939 C C . ALA A 1 391 ? -85.660 -56.140 70.453 1.00 30.41 391 ALA A C 1
ATOM 2941 O O . ALA A 1 391 ? -84.645 -55.532 70.763 1.00 30.41 391 ALA A O 1
ATOM 2942 N N . LYS A 1 392 ? -85.967 -57.392 70.868 1.00 34.47 392 LYS A N 1
ATOM 2943 C CA . LYS A 1 392 ? -85.133 -58.635 70.970 1.00 34.47 392 LYS A CA 1
ATOM 2944 C C . LYS A 1 392 ? -83.580 -58.533 71.072 1.00 34.47 392 LYS A C 1
ATOM 2946 O O . LYS A 1 392 ? -82.993 -57.755 70.335 1.00 34.47 392 LYS A O 1
ATOM 2951 N N . GLU A 1 393 ? -82.844 -59.382 71.814 1.00 33.00 393 GLU A N 1
ATOM 2952 C CA . GLU A 1 393 ? -83.183 -60.560 72.658 1.00 33.00 393 GLU A CA 1
ATOM 2953 C C . GLU A 1 393 ? -82.040 -60.942 73.650 1.00 33.00 393 GLU A C 1
ATOM 2955 O O . GLU A 1 393 ? -80.951 -60.386 73.561 1.00 33.00 393 GLU A O 1
ATOM 2960 N N . GLU A 1 394 ? -82.35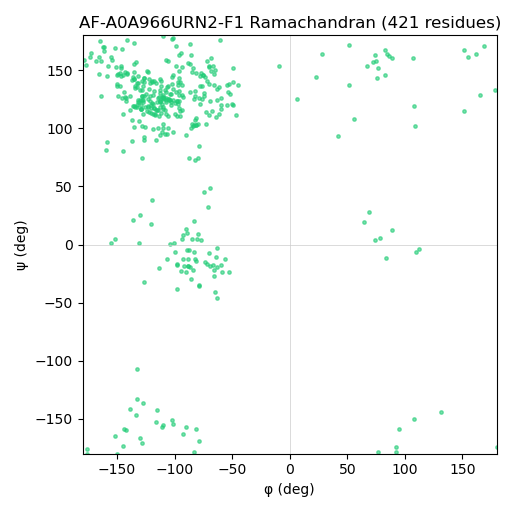5 -61.853 74.588 1.00 34.06 394 GLU A N 1
ATOM 2961 C CA . GLU A 1 394 ? -81.549 -62.789 75.436 1.00 34.06 394 GLU A CA 1
ATOM 2962 C C . GLU A 1 394 ? -79.988 -62.738 75.426 1.00 34.06 394 GLU A C 1
ATOM 2964 O O . GLU A 1 394 ? -79.371 -62.745 74.368 1.00 34.06 394 GLU A O 1
ATOM 2969 N N . GLN A 1 395 ? -79.330 -62.583 76.598 1.00 36.50 395 GLN A N 1
ATOM 2970 C CA . GLN A 1 395 ? -78.654 -63.618 77.453 1.00 36.50 395 GLN A CA 1
ATOM 2971 C C . GLN A 1 395 ? -77.267 -64.121 76.937 1.00 36.50 395 GLN A C 1
ATOM 2973 O O . GLN A 1 395 ? -76.996 -64.051 75.746 1.00 36.50 395 GLN A O 1
ATOM 2978 N N . ASP A 1 396 ? -76.299 -64.585 77.753 1.00 35.50 396 ASP A N 1
ATOM 2979 C CA . ASP A 1 396 ? -76.329 -65.014 79.172 1.00 35.50 396 ASP A CA 1
ATOM 2980 C C . ASP A 1 396 ? -74.993 -64.792 79.956 1.00 35.50 396 ASP A C 1
ATOM 2982 O O . ASP A 1 396 ? -74.013 -64.291 79.405 1.00 35.50 396 ASP A O 1
ATOM 2986 N N . ASP A 1 397 ? -74.975 -65.170 81.245 1.00 38.22 397 ASP A N 1
ATOM 2987 C CA . ASP A 1 397 ? -73.912 -65.036 82.278 1.00 38.22 397 ASP A CA 1
ATOM 2988 C C . ASP A 1 397 ? -72.452 -65.479 81.945 1.00 38.22 397 ASP A C 1
ATOM 2990 O O . ASP A 1 397 ? -72.240 -66.482 81.265 1.00 38.22 397 ASP A O 1
ATOM 2994 N N . THR A 1 398 ? -71.423 -64.864 82.584 1.00 34.91 398 THR A N 1
ATOM 2995 C CA . THR A 1 398 ? -70.605 -65.467 83.702 1.00 34.91 398 THR A CA 1
ATOM 2996 C C . THR A 1 398 ? -69.252 -64.774 84.081 1.00 34.91 398 THR A C 1
ATOM 2998 O O . THR A 1 398 ? -68.358 -64.596 83.267 1.00 34.91 398 THR A O 1
ATOM 3001 N N . GLN A 1 399 ? -69.085 -64.495 85.389 1.00 40.75 399 GLN A N 1
ATOM 3002 C CA . GLN A 1 399 ? -67.918 -64.703 86.304 1.00 40.75 399 GLN A CA 1
ATOM 3003 C C . GLN A 1 399 ? -66.442 -64.183 86.107 1.00 40.75 399 GLN A C 1
ATOM 3005 O O . GLN A 1 399 ? -65.618 -64.838 85.483 1.00 40.75 399 GLN A O 1
ATOM 3010 N N . THR A 1 400 ? -66.080 -63.173 86.937 1.00 40.06 400 THR A N 1
ATOM 3011 C CA . THR A 1 400 ? -65.013 -63.139 88.011 1.00 40.06 400 THR A CA 1
ATOM 3012 C C . THR A 1 400 ? -63.465 -63.035 87.744 1.00 40.06 400 THR A C 1
ATOM 3014 O O . THR A 1 400 ? -62.921 -63.752 86.919 1.00 40.06 400 THR A O 1
ATOM 3017 N N . ILE A 1 401 ? -62.759 -62.278 88.638 1.00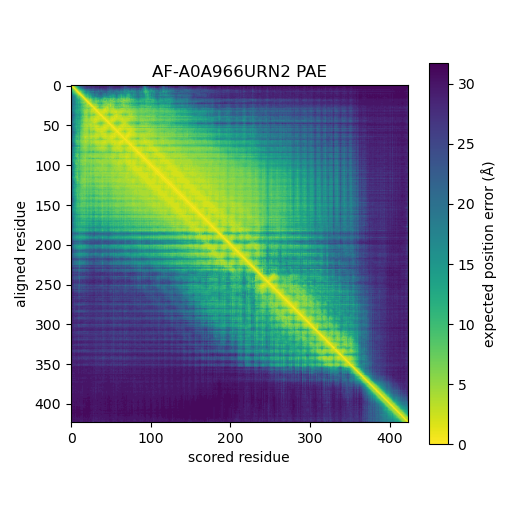 35.78 401 ILE A N 1
ATOM 3018 C CA . ILE A 1 401 ? -61.321 -62.341 89.121 1.00 35.78 401 ILE A CA 1
ATOM 3019 C C . ILE A 1 401 ? -60.279 -61.246 88.666 1.00 35.78 401 ILE A C 1
ATOM 3021 O O . ILE A 1 401 ? -59.984 -61.150 87.488 1.00 35.78 401 ILE A O 1
ATOM 3025 N N . ALA A 1 402 ? -59.709 -60.500 89.659 1.00 41.31 402 ALA A N 1
ATOM 3026 C CA . ALA A 1 402 ? -58.350 -59.871 89.898 1.00 41.31 402 ALA A CA 1
ATOM 3027 C C . ALA A 1 402 ? -57.365 -59.395 88.761 1.00 41.31 402 ALA A C 1
ATOM 3029 O O . ALA A 1 402 ? -57.477 -59.855 87.638 1.00 41.31 402 ALA A O 1
ATOM 3030 N N . SER A 1 403 ? -56.299 -58.562 88.949 1.00 40.03 403 SER A N 1
ATOM 3031 C CA . SER A 1 403 ? -55.807 -57.612 90.009 1.00 40.03 403 SER A CA 1
ATOM 3032 C C . SER A 1 403 ? -54.493 -56.845 89.616 1.00 40.03 403 SER A C 1
ATOM 3034 O O . SER A 1 403 ? -53.654 -57.454 88.965 1.00 40.03 403 SER A O 1
ATOM 3036 N N . TRP A 1 404 ? -54.256 -55.639 90.191 1.00 36.44 404 TRP A N 1
ATOM 3037 C CA . TRP A 1 404 ? -52.950 -55.006 90.607 1.00 36.44 404 TRP A CA 1
ATOM 3038 C C . TRP A 1 404 ? -51.891 -54.372 89.633 1.00 36.44 404 TRP A C 1
ATOM 3040 O O . TRP A 1 404 ? -51.800 -54.721 88.462 1.00 36.44 404 TRP A O 1
ATOM 3050 N N . ASP A 1 405 ? -51.077 -53.474 90.246 1.00 38.38 405 ASP A N 1
ATOM 3051 C CA . ASP A 1 405 ? -49.714 -52.915 89.956 1.00 38.38 405 ASP A CA 1
ATOM 3052 C C . ASP A 1 405 ? -49.433 -51.699 89.002 1.00 38.38 405 ASP A C 1
ATOM 3054 O O . ASP A 1 405 ? -50.330 -51.216 88.313 1.00 38.38 405 ASP A O 1
ATOM 3058 N N . ASP A 1 406 ? -48.210 -51.108 89.117 1.00 40.41 406 ASP A N 1
ATOM 3059 C CA . ASP A 1 406 ? -47.946 -49.631 89.246 1.00 40.41 406 ASP A CA 1
ATOM 3060 C C . ASP A 1 406 ? -46.704 -49.044 88.409 1.00 40.41 406 ASP A C 1
ATOM 3062 O O . ASP A 1 406 ? -46.606 -49.458 87.252 1.00 40.41 406 ASP A O 1
ATOM 3066 N N . PRO A 1 407 ? -45.794 -48.072 88.789 1.00 71.00 407 PRO A N 1
ATOM 3067 C CA . PRO A 1 407 ? -45.488 -46.862 87.950 1.00 71.00 407 PRO A CA 1
ATOM 3068 C C . PRO A 1 407 ? -43.969 -46.448 87.717 1.00 71.00 407 PRO A C 1
ATOM 3070 O O . PRO A 1 407 ? -43.100 -47.312 87.691 1.00 71.00 407 PRO A O 1
ATOM 3073 N N . GLN A 1 408 ? -43.656 -45.118 87.605 1.00 42.81 408 GLN A N 1
ATOM 3074 C CA . GLN A 1 408 ? -42.337 -44.366 87.577 1.00 42.81 408 GLN A CA 1
ATOM 3075 C C . GLN A 1 408 ? -41.570 -44.183 86.216 1.00 42.81 408 GLN A C 1
ATOM 3077 O O . GLN A 1 408 ? -41.836 -44.950 85.300 1.00 42.81 408 GLN A O 1
ATOM 3082 N N . GLU A 1 409 ? -40.577 -43.281 85.943 1.00 42.34 409 GLU A N 1
ATOM 3083 C CA . GLU A 1 409 ? -40.101 -41.886 86.311 1.00 42.34 409 GLU A CA 1
ATOM 3084 C C . GLU A 1 409 ? -38.839 -41.496 85.425 1.00 42.34 409 GLU A C 1
ATOM 3086 O O . GLU A 1 409 ? -38.392 -42.376 84.693 1.00 42.34 409 GLU A O 1
ATOM 3091 N N . THR A 1 410 ? -38.095 -40.346 85.421 1.00 41.97 410 THR A N 1
ATOM 3092 C CA . THR A 1 410 ? -38.286 -38.845 85.389 1.00 41.97 410 THR A CA 1
ATOM 3093 C C . THR A 1 410 ? -36.967 -38.097 84.944 1.00 41.97 410 THR A C 1
ATOM 3095 O O . THR A 1 410 ? -35.899 -38.704 84.943 1.00 41.97 410 THR A O 1
ATOM 3098 N N . SER A 1 411 ? -37.007 -36.765 84.657 1.00 40.16 411 SER A N 1
ATOM 3099 C CA . SER A 1 411 ? -35.879 -35.753 84.558 1.00 40.16 411 SER A CA 1
ATOM 3100 C C . SER A 1 411 ? -34.903 -35.755 83.334 1.00 40.16 411 SER A C 1
ATOM 3102 O O . SER A 1 411 ? -34.858 -36.746 82.617 1.00 40.16 411 SER A O 1
ATOM 3104 N N . GLY A 1 412 ? -34.097 -34.709 82.995 1.00 38.06 412 GLY A N 1
ATOM 3105 C CA . GLY A 1 412 ? -34.019 -33.269 83.395 1.00 38.06 412 GLY A CA 1
ATOM 3106 C C . GLY A 1 412 ? -32.663 -32.532 83.080 1.00 38.06 412 GLY A C 1
ATOM 3107 O O . GLY A 1 412 ? -31.657 -33.211 82.917 1.00 38.06 412 GLY A O 1
ATOM 3108 N N . LEU A 1 413 ? -32.640 -31.168 83.104 1.00 39.41 413 LEU A N 1
ATOM 3109 C CA . LEU A 1 413 ? -31.483 -30.218 83.339 1.00 39.41 413 LEU A CA 1
ATOM 3110 C C . LEU A 1 413 ? -30.370 -30.018 82.240 1.00 39.41 413 LEU A C 1
ATOM 3112 O O . LEU A 1 413 ? -30.175 -30.918 81.434 1.00 39.41 413 LEU A O 1
ATOM 3116 N N . ASP A 1 414 ? -29.559 -28.926 82.129 1.00 39.75 414 ASP A N 1
ATOM 3117 C CA . ASP A 1 414 ? -29.565 -27.498 82.606 1.00 39.75 414 ASP A CA 1
ATOM 3118 C C . ASP A 1 414 ? -28.395 -26.615 81.996 1.00 39.75 414 ASP A C 1
ATOM 3120 O O . ASP A 1 414 ? -27.443 -27.186 81.474 1.00 39.75 414 ASP A O 1
ATOM 3124 N N . SER A 1 415 ? -28.482 -25.261 82.103 1.00 39.12 415 SER A N 1
ATOM 3125 C CA . SER A 1 415 ? -27.435 -24.170 82.177 1.00 39.12 415 SER A CA 1
ATOM 3126 C C . SER A 1 415 ? -26.259 -24.028 81.153 1.00 39.12 415 SER A C 1
ATOM 3128 O O . SER A 1 415 ? -26.019 -24.911 80.343 1.00 39.12 415 SER A O 1
ATOM 3130 N N . SER A 1 416 ? -25.410 -22.965 81.108 1.00 37.59 416 SER A N 1
ATOM 3131 C CA . SER A 1 416 ? -25.464 -21.466 81.267 1.00 37.59 416 SER A CA 1
ATOM 3132 C C . SER A 1 416 ? -24.037 -20.872 80.966 1.00 37.59 416 SER A C 1
ATOM 3134 O O . SER A 1 416 ? -23.134 -21.650 80.672 1.00 37.59 416 SER A O 1
ATOM 3136 N N . SER A 1 417 ? -23.657 -19.576 81.068 1.00 37.59 417 SER A N 1
ATOM 3137 C CA . SER A 1 417 ? -24.170 -18.291 80.513 1.00 37.59 417 SER A CA 1
ATOM 3138 C C . SER A 1 417 ? -23.123 -17.139 80.671 1.00 37.59 417 SER A C 1
ATOM 3140 O O . SER A 1 417 ? -22.465 -17.097 81.708 1.00 37.59 417 SER A O 1
ATOM 3142 N N . GLY A 1 418 ? -23.033 -16.160 79.744 1.00 35.81 418 GLY A N 1
ATOM 3143 C CA . GLY A 1 418 ? -22.230 -14.902 79.869 1.00 35.81 418 GLY A CA 1
ATOM 3144 C C . GLY A 1 418 ? -20.938 -14.825 79.010 1.00 35.81 418 GLY A C 1
ATOM 3145 O O . GLY A 1 418 ? -20.463 -15.861 78.560 1.00 35.81 418 GLY A O 1
ATOM 3146 N N . THR A 1 419 ? -20.318 -13.666 78.696 1.00 33.62 419 THR A N 1
ATOM 3147 C CA . THR A 1 419 ? -20.585 -12.245 79.061 1.00 33.62 419 THR A CA 1
ATOM 3148 C C . THR A 1 419 ? -20.021 -11.257 77.994 1.00 33.62 419 THR A C 1
ATOM 3150 O O . THR A 1 419 ? -19.138 -11.617 77.220 1.00 33.62 419 THR A O 1
ATOM 3153 N N . LEU A 1 420 ? -20.542 -10.018 77.959 1.00 36.75 420 LEU A N 1
ATOM 3154 C CA . LEU A 1 420 ? -20.179 -8.840 77.119 1.00 36.75 420 LEU A CA 1
ATOM 3155 C C . LEU A 1 420 ? -18.900 -8.090 77.628 1.00 36.75 420 LEU A C 1
ATOM 3157 O O . LEU A 1 420 ? -18.300 -8.609 78.573 1.00 36.75 420 LEU A O 1
ATOM 3161 N N . PRO A 1 421 ? -18.493 -6.865 77.164 1.00 55.81 421 PRO A N 1
ATOM 3162 C CA . PRO A 1 421 ? -18.933 -6.003 76.030 1.00 55.81 421 PRO A CA 1
ATOM 3163 C C . PRO A 1 421 ? -17.800 -5.364 75.162 1.00 55.81 421 PRO A C 1
ATOM 3165 O O . PRO A 1 421 ? -16.630 -5.394 75.537 1.00 55.81 421 PRO A O 1
ATOM 3168 N N . ASN A 1 422 ? -18.167 -4.698 74.046 1.00 34.94 422 ASN A N 1
ATOM 3169 C CA . ASN A 1 422 ? -17.918 -3.254 73.753 1.00 34.94 422 ASN A CA 1
ATOM 3170 C C . ASN A 1 422 ? -17.795 -2.923 72.248 1.00 34.94 422 ASN A C 1
ATOM 3172 O O . ASN A 1 422 ? -16.791 -3.289 71.637 1.00 34.94 422 ASN A O 1
ATOM 3176 N N . ALA A 1 423 ? -18.741 -2.128 71.721 1.00 39.16 423 ALA A N 1
ATOM 3177 C CA . ALA A 1 423 ? -18.534 -0.986 70.805 1.00 39.16 423 ALA A CA 1
ATOM 3178 C C . ALA A 1 423 ? -19.889 -0.364 70.418 1.00 39.16 423 ALA A C 1
ATOM 3180 O O . ALA A 1 423 ? -20.539 -0.878 69.488 1.00 39.16 423 ALA A O 1
#

Radius of gyration: 60.7 Å; Cα contacts (8 Å, |Δi|>4): 204; chains: 1; bounding box: 143×83×158 Å